Protein AF-0000000078895612 (afdb_homodimer)

Organism: Nematostella vectensis (NCBI:txid45351)

Structure (mmCIF, N/CA/C/O backbone):
data_AF-0000000078895612-model_v1
#
loop_
_entity.id
_entity.type
_entity.pdbx_description
1 polymer 'Insulinase family protein'
#
loop_
_atom_site.group_PDB
_atom_site.id
_atom_site.type_symbol
_atom_site.label_atom_id
_atom_site.label_alt_id
_atom_site.label_comp_id
_atom_site.label_asym_id
_atom_site.label_entity_id
_atom_site.label_seq_id
_atom_site.pdbx_PDB_ins_code
_atom_site.Cartn_x
_atom_site.Cartn_y
_atom_site.Cartn_z
_atom_site.occupancy
_atom_site.B_iso_or_equiv
_atom_site.auth_seq_id
_atom_site.auth_comp_id
_atom_site.auth_asym_id
_atom_site.auth_atom_id
_atom_site.pdbx_PDB_model_num
ATOM 1 N N . MET A 1 1 ? -21.328 -21.609 7.312 1 93.69 1 MET A N 1
ATOM 2 C CA . MET A 1 1 ? -21.906 -20.266 7.359 1 93.69 1 MET A CA 1
ATOM 3 C C . MET A 1 1 ? -22.688 -20.062 8.641 1 93.69 1 MET A C 1
ATOM 5 O O . MET A 1 1 ? -23.422 -20.953 9.078 1 93.69 1 MET A O 1
ATOM 9 N N . GLN A 1 2 ? -22.5 -18.984 9.258 1 96.06 2 GLN A N 1
ATOM 10 C CA . GLN A 1 2 ? -23.219 -18.656 10.477 1 96.06 2 GLN A CA 1
ATOM 11 C C . GLN A 1 2 ? -24.594 -18.078 10.164 1 96.06 2 GLN A C 1
ATOM 13 O O . GLN A 1 2 ? -24.734 -17.281 9.227 1 96.06 2 GLN A O 1
ATOM 18 N N . LEU A 1 3 ? -25.609 -18.547 10.914 1 98.25 3 LEU A N 1
ATOM 19 C CA . LEU A 1 3 ? -26.953 -18.016 10.805 1 98.25 3 LEU A CA 1
ATOM 20 C C . LEU A 1 3 ? -27.375 -17.328 12.102 1 98.25 3 LEU A C 1
ATOM 22 O O . LEU A 1 3 ? -27.266 -17.906 13.18 1 98.25 3 LEU A O 1
ATOM 26 N N . ILE A 1 4 ? -27.75 -16.109 12.016 1 98.62 4 ILE A N 1
ATOM 27 C CA . ILE A 1 4 ? -28.312 -15.359 13.133 1 98.62 4 ILE A CA 1
ATOM 28 C C . ILE A 1 4 ? -29.766 -14.961 12.812 1 98.62 4 ILE A C 1
ATOM 30 O O . ILE A 1 4 ? -30.016 -14.312 11.797 1 98.62 4 ILE A O 1
ATOM 34 N N . VAL A 1 5 ? -30.703 -15.375 13.672 1 98.62 5 VAL A N 1
ATOM 35 C CA . VAL A 1 5 ? -32.125 -15.07 13.453 1 98.62 5 VAL A CA 1
ATOM 36 C C . VAL A 1 5 ? -32.656 -14.305 14.656 1 98.62 5 VAL A C 1
ATOM 38 O O . VAL A 1 5 ? -32.469 -14.711 15.805 1 98.62 5 VAL A O 1
ATOM 41 N N . GLN A 1 6 ? -33.25 -13.172 14.359 1 98.44 6 GLN A N 1
ATOM 42 C CA . GLN A 1 6 ? -33.906 -12.367 15.383 1 98.44 6 GLN A CA 1
ATOM 43 C C . GLN A 1 6 ? -35.406 -12.172 15.055 1 98.44 6 GLN A C 1
ATOM 45 O O . GLN A 1 6 ? -35.75 -11.227 14.359 1 98.44 6 GLN A O 1
ATOM 50 N N . PRO A 1 7 ? -36.281 -12.945 15.727 1 97.94 7 PRO A N 1
ATOM 51 C CA . PRO A 1 7 ? -37.688 -12.758 15.484 1 97.94 7 PRO A CA 1
ATOM 52 C C . PRO A 1 7 ? -38.219 -11.438 16.047 1 97.94 7 PRO A C 1
ATOM 54 O O . PRO A 1 7 ? -37.812 -11.016 17.125 1 97.94 7 PRO A O 1
ATOM 57 N N . ASP A 1 8 ? -39.031 -10.766 15.242 1 97.5 8 ASP A N 1
ATOM 58 C CA . ASP A 1 8 ? -39.719 -9.523 15.602 1 97.5 8 ASP A CA 1
ATOM 59 C C . ASP A 1 8 ? -41.094 -9.445 14.945 1 97.5 8 ASP A C 1
ATOM 61 O O . ASP A 1 8 ? -41.188 -9.211 13.734 1 97.5 8 ASP A O 1
ATOM 65 N N . ARG A 1 9 ? -42.125 -9.508 15.734 1 94.62 9 ARG A N 1
ATOM 66 C CA . ARG A 1 9 ? -43.469 -9.68 15.164 1 94.62 9 ARG A CA 1
ATOM 67 C C . ARG A 1 9 ? -44.219 -8.352 15.094 1 94.62 9 ARG A C 1
ATOM 69 O O . ARG A 1 9 ? -45.406 -8.32 14.859 1 94.62 9 ARG A O 1
ATOM 76 N N . ARG A 1 10 ? -43.531 -7.324 15.117 1 94 10 ARG A N 1
ATOM 77 C CA . ARG A 1 10 ? -44.156 -6.012 15.164 1 94 10 ARG A CA 1
ATOM 78 C C . ARG A 1 10 ? -44.719 -5.633 13.797 1 94 10 ARG A C 1
ATOM 80 O O . ARG A 1 10 ? -45.656 -4.84 13.711 1 94 10 ARG A O 1
ATOM 87 N N . ALA A 1 11 ? -44.156 -6.07 12.773 1 96.56 11 ALA A N 1
ATOM 88 C CA . ALA A 1 11 ? -44.625 -5.855 11.406 1 96.56 11 ALA A CA 1
ATOM 89 C C . ALA A 1 11 ? -44.438 -7.105 10.555 1 96.56 11 ALA A C 1
ATOM 91 O O . ALA A 1 11 ? -43.5 -7.891 10.805 1 96.56 11 ALA A O 1
ATOM 92 N N . PRO A 1 12 ? -45.312 -7.242 9.633 1 97.62 12 PRO A N 1
ATOM 93 C CA . PRO A 1 12 ? -45.188 -8.422 8.781 1 97.62 12 PRO A CA 1
ATOM 94 C C . PRO A 1 12 ? -44.125 -8.281 7.711 1 97.62 12 PRO A C 1
ATOM 96 O O . PRO A 1 12 ? -44.375 -8.492 6.527 1 97.62 12 PRO A O 1
ATOM 99 N N . THR A 1 13 ? -42.938 -7.875 8.094 1 98.12 13 THR A N 1
ATOM 100 C CA . THR A 1 13 ? -41.781 -7.684 7.223 1 98.12 13 THR A CA 1
ATOM 101 C C . THR A 1 13 ? -40.562 -8.43 7.766 1 98.12 13 THR A C 1
ATOM 103 O O . THR A 1 13 ? -40.562 -8.875 8.914 1 98.12 13 THR A O 1
ATOM 106 N N . ALA A 1 14 ? -39.625 -8.672 6.871 1 98.31 14 ALA A N 1
AT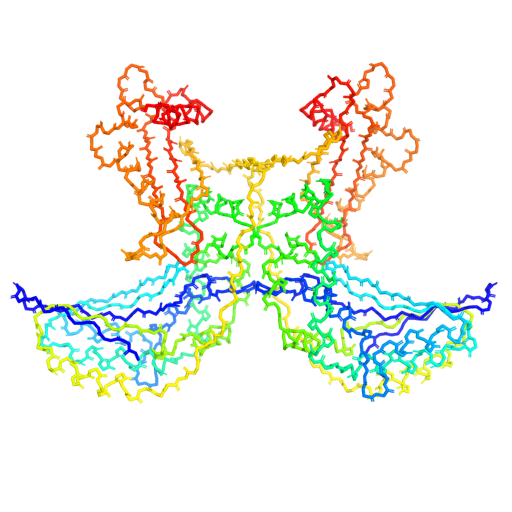OM 107 C CA . ALA A 1 14 ? -38.344 -9.297 7.25 1 98.31 14 ALA A CA 1
ATOM 108 C C . ALA A 1 14 ? -37.188 -8.664 6.5 1 98.31 14 ALA A C 1
ATOM 110 O O . ALA A 1 14 ? -37.344 -8.156 5.387 1 98.31 14 ALA A O 1
ATOM 111 N N . VAL A 1 15 ? -36.094 -8.633 7.191 1 98.44 15 VAL A N 1
ATOM 112 C CA . VAL A 1 15 ? -34.812 -8.25 6.566 1 98.44 15 VAL A CA 1
ATOM 113 C C . VAL A 1 15 ? -33.906 -9.469 6.445 1 98.44 15 VAL A C 1
ATOM 115 O O . VAL A 1 15 ? -33.75 -10.219 7.41 1 98.44 15 VAL A O 1
ATOM 118 N N . HIS A 1 16 ? -33.469 -9.68 5.262 1 98.69 16 HIS A N 1
ATOM 119 C CA . HIS A 1 16 ? -32.5 -10.711 4.965 1 98.69 16 HIS A CA 1
ATOM 120 C C . HIS A 1 16 ? -31.156 -10.094 4.598 1 98.69 16 HIS A C 1
ATOM 122 O O . HIS A 1 16 ? -31.078 -9.258 3.689 1 98.69 16 HIS A O 1
ATOM 128 N N . MET A 1 17 ? -30.031 -10.531 5.328 1 98.69 17 MET A N 1
ATOM 129 C CA . MET A 1 17 ? -28.719 -9.984 5.035 1 98.69 17 MET A CA 1
ATOM 130 C C . MET A 1 17 ? -27.672 -11.086 4.91 1 98.69 17 MET A C 1
ATOM 132 O O . MET A 1 17 ? -27.719 -12.07 5.648 1 98.69 17 MET A O 1
ATOM 136 N N . VAL A 1 18 ? -26.812 -10.898 3.996 1 98.62 18 VAL A N 1
ATOM 137 C CA . VAL A 1 18 ? -25.594 -11.68 3.92 1 98.62 18 VAL A CA 1
ATOM 138 C C . VAL A 1 18 ? -24.391 -10.773 4.172 1 98.62 18 VAL A C 1
ATOM 140 O O . VAL A 1 18 ? -24.141 -9.82 3.42 1 98.62 18 VAL A O 1
ATOM 143 N N . TRP A 1 19 ? -23.688 -11.047 5.281 1 98.44 19 TRP A N 1
ATOM 144 C CA . TRP A 1 19 ? -22.453 -10.336 5.609 1 98.44 19 TRP A CA 1
ATOM 145 C C . TRP A 1 19 ? -21.234 -11.164 5.219 1 98.44 19 TRP A C 1
ATOM 147 O O . TRP A 1 19 ? -21.078 -12.305 5.66 1 98.44 19 TRP A O 1
ATOM 157 N N . VAL A 1 20 ? -20.484 -10.633 4.359 1 98.31 20 VAL A N 1
ATOM 158 C CA . VAL A 1 20 ? -19.219 -11.266 4.012 1 98.31 20 VAL A CA 1
ATOM 159 C C . VAL A 1 20 ? -18.062 -10.531 4.695 1 98.31 20 VAL A C 1
ATOM 161 O O . VAL A 1 20 ? -17.953 -9.305 4.598 1 98.31 20 VAL A O 1
ATOM 164 N N . ARG A 1 21 ? -17.25 -11.25 5.426 1 97.38 21 ARG A N 1
ATOM 165 C CA . ARG A 1 21 ? -16.125 -10.656 6.152 1 97.38 21 ARG A CA 1
ATOM 166 C C . ARG A 1 21 ? -14.977 -10.336 5.207 1 97.38 21 ARG A C 1
ATOM 168 O O . ARG A 1 21 ? -13.867 -10.844 5.375 1 97.38 21 ARG A O 1
ATOM 175 N N . VAL A 1 22 ? -15.266 -9.539 4.262 1 97.62 22 VAL A N 1
ATOM 176 C CA . VAL A 1 22 ? -14.281 -9.094 3.279 1 97.62 22 VAL A CA 1
ATOM 177 C C . VAL A 1 22 ? -14.562 -7.641 2.898 1 97.62 22 VAL A C 1
ATOM 179 O O . VAL A 1 22 ? -15.719 -7.242 2.74 1 97.62 22 VAL A O 1
ATOM 182 N N . GLY A 1 23 ? -13.625 -6.812 2.949 1 97.69 23 GLY A N 1
ATOM 183 C CA . GLY A 1 23 ? -13.68 -5.418 2.543 1 97.69 23 GLY A CA 1
ATOM 184 C C . GLY A 1 23 ? -12.398 -4.938 1.891 1 97.69 23 GLY A C 1
ATOM 185 O O . GLY A 1 23 ? -11.617 -5.742 1.377 1 97.69 23 GLY A O 1
ATOM 186 N N . SER A 1 24 ? -12.203 -3.678 1.808 1 97.38 24 SER A N 1
ATOM 187 C CA . SER A 1 24 ? -11.023 -3.127 1.148 1 97.38 24 SER A CA 1
ATOM 188 C C . SER A 1 24 ? -9.75 -3.535 1.875 1 97.38 24 SER A C 1
ATOM 190 O O . SER A 1 24 ? -8.664 -3.537 1.285 1 97.38 24 SER A O 1
ATOM 192 N N . VAL A 1 25 ? -9.867 -3.943 3.182 1 96.69 25 VAL A N 1
ATOM 193 C CA . VAL A 1 25 ? -8.695 -4.336 3.967 1 96.69 25 VAL A CA 1
ATOM 194 C C . VAL A 1 25 ? -8.117 -5.633 3.408 1 96.69 25 VAL A C 1
ATOM 196 O O . VAL A 1 25 ? -6.941 -5.945 3.641 1 96.69 25 VAL A O 1
ATOM 199 N N . ASP A 1 26 ? -8.906 -6.387 2.619 1 97.31 26 ASP A N 1
ATOM 200 C CA . ASP A 1 26 ? -8.484 -7.684 2.102 1 97.31 26 ASP A CA 1
ATOM 201 C C . ASP A 1 26 ? -7.871 -7.547 0.708 1 97.31 26 ASP A C 1
ATOM 203 O O . ASP A 1 26 ? -7.383 -8.523 0.139 1 97.31 26 ASP A O 1
ATOM 207 N N . GLU A 1 27 ? -7.898 -6.344 0.174 1 97.06 27 GLU A N 1
ATOM 208 C CA . GLU A 1 27 ? -7.316 -6.078 -1.138 1 97.06 27 GLU A CA 1
ATOM 209 C C . GLU A 1 27 ? -5.793 -6.035 -1.064 1 97.06 27 GLU A C 1
ATOM 211 O O . GLU A 1 27 ? -5.219 -6.047 0.026 1 97.06 27 GLU A O 1
ATOM 216 N N . VAL A 1 28 ? -5.137 -6.055 -2.256 1 94.25 28 VAL A N 1
ATOM 217 C CA . VAL A 1 28 ? -3.693 -5.875 -2.346 1 94.25 28 VAL A CA 1
ATOM 218 C C . VAL A 1 28 ? -3.371 -4.789 -3.367 1 94.25 28 VAL A C 1
ATOM 220 O O . VAL A 1 28 ? -4.246 -4.355 -4.121 1 94.25 28 VAL A O 1
ATOM 223 N N . ASP A 1 29 ? -2.127 -4.406 -3.4 1 93.56 29 ASP A N 1
ATOM 224 C CA . ASP A 1 29 ? -1.667 -3.369 -4.316 1 93.56 29 ASP A CA 1
ATOM 225 C C . ASP A 1 29 ? -1.992 -3.73 -5.766 1 93.56 29 ASP A C 1
ATOM 227 O O . ASP A 1 29 ? -1.863 -4.891 -6.164 1 93.56 29 ASP A O 1
ATOM 231 N N . GLY A 1 30 ? -2.453 -2.727 -6.488 1 95.5 30 GLY A N 1
ATOM 232 C CA . GLY A 1 30 ? -2.721 -2.932 -7.902 1 95.5 30 GLY A CA 1
ATOM 233 C C . GLY A 1 30 ? -4.168 -3.287 -8.188 1 95.5 30 GLY A C 1
ATOM 234 O O . GLY A 1 30 ? -4.594 -3.293 -9.344 1 95.5 30 GLY A O 1
ATOM 235 N N . THR A 1 31 ? -4.922 -3.566 -7.141 1 97.38 31 THR A N 1
ATOM 236 C CA . THR A 1 31 ? -6.316 -3.924 -7.355 1 97.38 31 THR A CA 1
ATOM 237 C C . THR A 1 31 ? -7.215 -3.246 -6.324 1 97.38 31 THR A C 1
ATOM 239 O O . THR A 1 31 ? -8.219 -3.82 -5.891 1 97.38 31 THR A O 1
ATOM 242 N N . SER A 1 32 ? -6.773 -2.074 -5.848 1 97.81 32 SER A N 1
ATOM 243 C CA . SER A 1 32 ? -7.656 -1.352 -4.938 1 97.81 32 SER A CA 1
ATOM 244 C C . SER A 1 32 ? -9.008 -1.069 -5.586 1 97.81 32 SER A C 1
ATOM 246 O O . SER A 1 32 ? -9.078 -0.786 -6.785 1 97.81 32 SER A O 1
ATOM 248 N N . GLY A 1 33 ? -10.062 -1.194 -4.785 1 98.5 33 GLY A N 1
ATOM 249 C CA . GLY A 1 33 ? -11.414 -0.986 -5.27 1 98.5 33 GLY A CA 1
ATOM 250 C C . GLY A 1 33 ? -12.086 -2.266 -5.73 1 98.5 33 GLY A C 1
ATOM 251 O O . GLY A 1 33 ? -13.281 -2.27 -6.043 1 98.5 33 GLY A O 1
ATOM 252 N N . VAL A 1 34 ? -11.383 -3.369 -5.719 1 98.81 34 VAL A N 1
ATOM 253 C CA . VAL A 1 34 ? -11.914 -4.609 -6.281 1 98.81 34 VAL A CA 1
ATOM 254 C C . VAL A 1 34 ? -13.062 -5.117 -5.422 1 98.81 34 VAL A C 1
ATOM 256 O O . VAL A 1 34 ? -14.023 -5.699 -5.934 1 98.81 34 VAL A O 1
ATOM 259 N N . ALA A 1 35 ? -12.977 -4.926 -4.078 1 98.81 35 ALA A N 1
ATOM 260 C CA . ALA A 1 35 ? -14.078 -5.34 -3.213 1 98.81 35 ALA A CA 1
ATOM 261 C C . ALA A 1 35 ? -15.367 -4.602 -3.568 1 98.81 35 ALA A C 1
ATOM 263 O O . ALA A 1 35 ? -16.438 -5.211 -3.664 1 98.81 35 ALA A O 1
ATOM 264 N N . HIS A 1 36 ? -15.211 -3.291 -3.756 1 98.88 36 HIS A N 1
ATOM 265 C CA . HIS A 1 36 ? -16.344 -2.463 -4.145 1 98.88 36 HIS A CA 1
ATOM 266 C C . HIS A 1 36 ? -16.828 -2.822 -5.547 1 98.88 36 HIS A C 1
ATOM 268 O O . HIS A 1 36 ? -18.047 -2.91 -5.781 1 98.88 36 HIS A O 1
ATOM 274 N N . ALA A 1 37 ? -15.93 -3.07 -6.445 1 98.81 37 ALA A N 1
ATOM 275 C CA . ALA A 1 37 ? -16.297 -3.486 -7.797 1 98.81 37 ALA A CA 1
ATOM 276 C C . ALA A 1 37 ? -17.062 -4.805 -7.777 1 98.81 37 ALA A C 1
ATOM 278 O O . ALA A 1 37 ? -18.047 -4.969 -8.508 1 98.81 37 ALA A O 1
ATOM 279 N N . LEU A 1 38 ? -16.578 -5.727 -6.965 1 98.69 38 LEU A N 1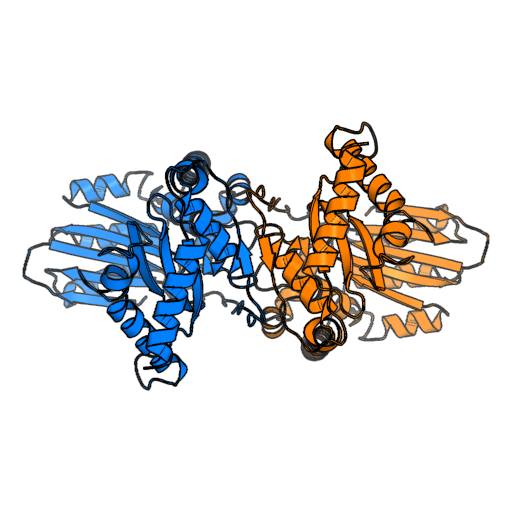
ATOM 280 C CA . LEU A 1 38 ? -17.266 -7.012 -6.863 1 98.69 38 LEU A CA 1
ATOM 281 C C . LEU A 1 38 ? -18.688 -6.824 -6.352 1 98.69 38 LEU A C 1
ATOM 283 O O . LEU A 1 38 ? -19.609 -7.48 -6.836 1 98.69 38 LEU A O 1
ATOM 287 N N . GLU A 1 39 ? -18.844 -5.953 -5.371 1 98.62 39 GLU A N 1
ATOM 288 C CA . GLU A 1 39 ? -20.188 -5.645 -4.891 1 98.62 39 GLU A CA 1
ATOM 289 C C . GLU A 1 39 ? -21.109 -5.262 -6.043 1 98.62 39 GLU A C 1
ATOM 291 O O . GLU A 1 39 ? -22.234 -5.766 -6.137 1 98.62 39 GLU A O 1
ATOM 296 N N . HIS A 1 40 ? -20.656 -4.406 -6.941 1 98.19 40 HIS A N 1
ATOM 297 C CA . HIS A 1 40 ? -21.422 -4.027 -8.125 1 98.19 40 HIS A CA 1
ATOM 298 C C . HIS A 1 40 ? -21.719 -5.238 -9 1 98.19 40 HIS A C 1
ATOM 300 O O . HIS A 1 40 ? -22.844 -5.426 -9.453 1 98.19 40 HIS A O 1
ATOM 306 N N . MET A 1 41 ? -20.703 -6.039 -9.227 1 98.06 41 MET A N 1
ATOM 307 C CA . MET A 1 41 ? -20.812 -7.152 -10.164 1 98.06 41 MET A CA 1
ATOM 308 C C . MET A 1 41 ? -21.75 -8.227 -9.625 1 98.06 41 MET A C 1
ATOM 310 O O . MET A 1 41 ? -22.328 -8.992 -10.398 1 98.06 41 MET A O 1
ATOM 314 N N . MET A 1 42 ? -21.906 -8.258 -8.344 1 97.38 42 MET A N 1
ATOM 315 C CA . MET A 1 42 ? -22.797 -9.242 -7.73 1 97.38 42 MET A CA 1
ATOM 316 C C . MET A 1 42 ? -24.234 -9.031 -8.188 1 97.38 42 MET A C 1
ATOM 318 O O . MET A 1 42 ? -25.078 -9.906 -8 1 97.38 42 MET A O 1
ATOM 322 N N . PHE A 1 43 ? -24.516 -7.918 -8.828 1 96.06 43 PHE A N 1
ATOM 323 C CA . PHE A 1 43 ? -25.859 -7.652 -9.297 1 96.06 43 PHE A CA 1
ATOM 324 C C . PHE A 1 43 ? -25.984 -7.895 -10.797 1 96.06 43 PHE A C 1
ATOM 326 O O . PHE A 1 43 ? -27 -7.547 -11.406 1 96.06 43 PHE A O 1
ATOM 333 N N . LYS A 1 44 ? -24.922 -8.477 -11.312 1 95.5 44 LYS A N 1
ATOM 334 C CA . LYS A 1 44 ? -24.922 -8.672 -12.766 1 95.5 44 LYS A CA 1
ATOM 335 C C . LYS A 1 44 ? -25.266 -10.117 -13.125 1 95.5 44 LYS A C 1
ATOM 337 O O . LYS A 1 44 ? -25.141 -10.516 -14.281 1 95.5 44 LYS A O 1
ATOM 342 N N . GLY A 1 45 ? -25.625 -10.875 -12.164 1 90.88 45 GLY A N 1
ATOM 343 C CA . GLY A 1 45 ? -26.375 -12.086 -12.406 1 90.88 45 GLY A CA 1
ATOM 344 C C . GLY A 1 45 ? -25.578 -13.352 -12.164 1 90.88 45 GLY A C 1
ATOM 345 O O . GLY A 1 45 ? -24.453 -13.289 -11.656 1 90.88 45 GLY A O 1
ATOM 346 N N . SER A 1 46 ? -26.266 -14.406 -12.273 1 93.56 46 SER A N 1
ATOM 347 C CA . SER A 1 46 ? -25.75 -15.773 -12.227 1 93.56 46 SER A CA 1
ATOM 348 C C . SER A 1 46 ? -26.188 -16.578 -13.453 1 93.56 46 SER A C 1
ATOM 350 O O . SER A 1 46 ? -26.688 -16 -14.422 1 93.56 46 SER A O 1
ATOM 352 N N . ARG A 1 47 ? -25.859 -17.844 -13.414 1 91.38 47 ARG A N 1
ATOM 353 C CA . ARG A 1 47 ? -26.312 -18.703 -14.508 1 91.38 47 ARG A CA 1
ATOM 354 C C . ARG A 1 47 ? -27.828 -18.688 -14.617 1 91.38 47 ARG A C 1
ATOM 356 O O . ARG A 1 47 ? -28.375 -18.781 -15.719 1 91.38 47 ARG A O 1
ATOM 363 N N . LYS A 1 48 ? -28.484 -18.453 -13.547 1 93.06 48 LYS A N 1
ATOM 364 C CA . LYS A 1 48 ? -29.938 -18.578 -13.492 1 93.06 48 LYS A CA 1
ATOM 365 C C . LYS A 1 48 ? -30.609 -17.203 -13.531 1 93.06 48 LYS A C 1
ATOM 367 O O . LYS A 1 48 ? -31.828 -17.109 -13.766 1 93.06 48 LYS A O 1
ATOM 372 N N . VAL A 1 49 ? -29.906 -16.281 -13.242 1 95.5 49 VAL A N 1
ATOM 373 C CA . VAL A 1 49 ? -30.453 -14.938 -13.094 1 95.5 49 VAL A CA 1
ATOM 374 C C . VAL A 1 49 ? -29.688 -13.961 -13.969 1 95.5 49 VAL A C 1
ATOM 376 O O . VAL A 1 49 ? -28.484 -13.75 -13.781 1 95.5 49 VAL A O 1
ATOM 379 N N . ALA A 1 50 ? -30.375 -13.312 -14.906 1 94.75 50 ALA A N 1
ATOM 380 C CA . ALA A 1 50 ? -29.75 -12.383 -15.844 1 94.75 50 ALA A CA 1
ATOM 381 C C . ALA A 1 50 ? -29.359 -11.078 -15.148 1 94.75 50 ALA A C 1
ATOM 383 O O . ALA A 1 50 ? -29.859 -10.781 -14.055 1 94.75 50 ALA A O 1
ATOM 384 N N . PRO A 1 51 ? -28.422 -10.32 -15.836 1 93.81 51 PRO A N 1
ATOM 385 C CA . PRO A 1 51 ? -28.078 -9.016 -15.266 1 93.81 51 PRO A CA 1
ATOM 386 C C . PRO A 1 51 ? -29.312 -8.148 -14.984 1 93.81 51 PRO A C 1
ATOM 388 O O . PRO A 1 51 ? -30.188 -8.016 -15.852 1 93.81 51 PRO A O 1
ATOM 391 N N . GLY A 1 52 ? -29.453 -7.691 -13.805 1 91.88 52 GLY A N 1
ATOM 392 C CA . GLY A 1 52 ? -30.547 -6.82 -13.422 1 91.88 52 GLY A CA 1
ATOM 393 C C . GLY A 1 52 ? -31.797 -7.574 -12.984 1 91.88 52 GLY A C 1
ATOM 394 O O . GLY A 1 52 ? -32.688 -6.996 -12.367 1 91.88 52 GLY A O 1
ATOM 395 N N . GLU A 1 53 ? -31.828 -8.812 -13.25 1 95.5 53 GLU A N 1
ATOM 396 C CA . GLU A 1 53 ? -33.031 -9.602 -12.961 1 95.5 53 GLU A CA 1
ATOM 397 C C . GLU A 1 53 ? -33.219 -9.789 -11.461 1 95.5 53 GLU A C 1
ATOM 399 O O . GLU A 1 53 ? -34.344 -9.836 -10.977 1 95.5 53 GLU A O 1
ATOM 404 N N . PHE A 1 54 ? -32.125 -9.938 -10.727 1 96.06 54 PHE A N 1
ATOM 405 C CA . PHE A 1 54 ? -32.188 -10.062 -9.273 1 96.06 54 PHE A CA 1
ATOM 406 C C . PHE A 1 54 ? -33 -8.914 -8.664 1 96.06 54 PHE A C 1
ATOM 408 O O . PHE A 1 54 ? -33.969 -9.148 -7.926 1 96.06 54 PHE A O 1
ATOM 415 N N . SER A 1 55 ? -32.625 -7.691 -9.023 1 96.06 55 SER A N 1
ATOM 416 C CA . SER A 1 55 ? -33.312 -6.496 -8.508 1 96.06 55 SER A CA 1
ATOM 417 C C . SER A 1 55 ? -34.781 -6.449 -8.922 1 96.06 55 SER A C 1
ATOM 419 O O . SER A 1 55 ? -35.625 -6.098 -8.117 1 96.06 55 SER A O 1
ATOM 421 N N . ARG A 1 56 ? -35.031 -6.816 -10.109 1 96.75 56 ARG A N 1
ATOM 422 C CA . ARG A 1 56 ? -36.406 -6.824 -10.602 1 96.75 56 ARG A CA 1
ATOM 423 C C . ARG A 1 56 ? -37.281 -7.836 -9.836 1 96.75 56 ARG A C 1
ATOM 425 O O . ARG A 1 56 ? -38.406 -7.551 -9.492 1 96.75 56 ARG A O 1
ATOM 432 N N . ARG A 1 57 ? -36.688 -8.969 -9.586 1 97.19 57 ARG A N 1
ATOM 433 C CA . ARG A 1 57 ? -37.438 -10.008 -8.859 1 97.19 57 ARG A CA 1
ATOM 434 C C . ARG A 1 57 ? -37.719 -9.578 -7.426 1 97.19 57 ARG A C 1
ATOM 436 O O . ARG A 1 57 ? -38.812 -9.773 -6.922 1 97.19 57 ARG A O 1
ATOM 443 N N . VAL A 1 58 ? -36.781 -8.977 -6.758 1 97.75 58 VAL A N 1
ATOM 444 C CA . VAL A 1 58 ? -36.969 -8.5 -5.395 1 97.75 58 VAL A CA 1
ATOM 445 C C . VAL A 1 58 ? -38.062 -7.434 -5.379 1 97.75 58 VAL A C 1
ATOM 447 O O . VAL A 1 58 ? -38.938 -7.445 -4.516 1 97.75 58 VAL A O 1
ATOM 450 N N . ALA A 1 59 ? -38 -6.543 -6.379 1 97.56 59 ALA A N 1
ATOM 451 C CA . ALA A 1 59 ? -39.031 -5.512 -6.488 1 97.56 59 ALA A CA 1
ATOM 452 C C . ALA A 1 59 ? -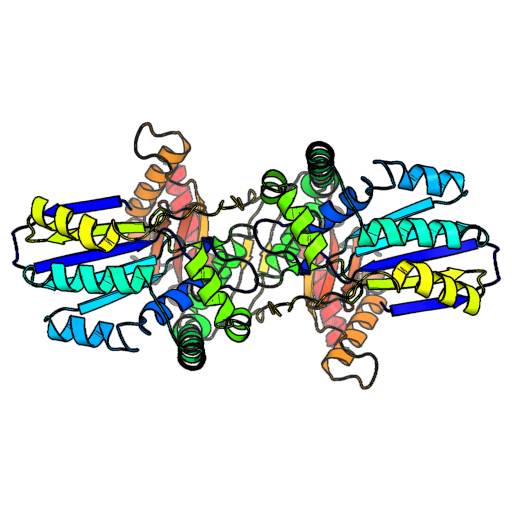40.406 -6.125 -6.703 1 97.56 59 ALA A C 1
ATOM 454 O O . ALA A 1 59 ? -41.406 -5.684 -6.105 1 97.56 59 ALA A O 1
ATOM 455 N N . ALA A 1 60 ? -40.5 -7.094 -7.488 1 97.62 60 ALA A N 1
ATOM 456 C CA . ALA A 1 60 ? -41.75 -7.77 -7.793 1 97.62 60 ALA A CA 1
ATOM 457 C C . ALA A 1 60 ? -42.312 -8.445 -6.551 1 97.62 60 ALA A C 1
ATOM 459 O O . ALA A 1 60 ? -43.531 -8.625 -6.441 1 97.62 60 ALA A O 1
ATOM 460 N N . LEU A 1 61 ? -41.438 -8.758 -5.617 1 97.19 61 LEU A N 1
ATOM 461 C CA . LEU A 1 61 ? -41.875 -9.375 -4.367 1 97.19 61 LEU A CA 1
ATOM 462 C C . LEU A 1 61 ? -42.312 -8.312 -3.359 1 97.19 61 LEU A C 1
ATOM 464 O O . LEU A 1 61 ? -42.688 -8.641 -2.234 1 97.19 61 LEU A O 1
ATOM 468 N N . GLY A 1 62 ? -42.25 -7.02 -3.789 1 96.44 62 GLY A N 1
ATOM 469 C CA . GLY A 1 62 ? -42.594 -5.918 -2.91 1 96.44 62 GLY A CA 1
ATOM 470 C C . GLY A 1 62 ? -41.469 -5.492 -1.998 1 96.44 62 GLY A C 1
ATOM 471 O O . GLY A 1 62 ? -41.688 -4.922 -0.931 1 96.44 62 GLY A O 1
ATOM 472 N N . GLY A 1 63 ? -40.281 -5.891 -2.393 1 97.44 63 GLY A N 1
ATOM 473 C CA . GLY A 1 63 ? -39.156 -5.594 -1.527 1 97.44 63 GLY A CA 1
ATOM 474 C C . GLY A 1 63 ? -38.188 -4.586 -2.125 1 97.44 63 GLY A C 1
ATOM 475 O O . GLY A 1 63 ? -38.469 -4.008 -3.182 1 97.44 63 GLY A O 1
ATOM 476 N N . GLN A 1 64 ? -37.219 -4.25 -1.328 1 97.75 64 GLN A N 1
ATOM 477 C CA . GLN A 1 64 ? -36.062 -3.436 -1.723 1 97.75 64 GLN A CA 1
ATOM 478 C C . GLN A 1 64 ? -34.75 -4.129 -1.374 1 97.75 64 GLN A C 1
ATOM 480 O O . GLN A 1 64 ? -34.719 -4.988 -0.492 1 97.75 64 GLN A O 1
ATOM 485 N N . GLU A 1 65 ? -33.781 -3.814 -2.166 1 96.88 65 GLU A N 1
ATOM 486 C CA . GLU A 1 65 ? -32.469 -4.406 -1.883 1 96.88 65 GLU A CA 1
ATOM 487 C C . GLU A 1 65 ? -31.344 -3.383 -2.051 1 96.88 65 GLU A C 1
ATOM 489 O O . GLU A 1 65 ? -31.531 -2.361 -2.719 1 96.88 65 GLU A O 1
ATOM 494 N N . ASN A 1 66 ? -30.297 -3.59 -1.389 1 97.25 66 ASN A N 1
ATOM 495 C CA . ASN A 1 66 ? -29.094 -2.787 -1.513 1 97.25 66 ASN A CA 1
ATOM 496 C C . ASN A 1 66 ? -27.859 -3.545 -1.015 1 97.25 66 ASN A C 1
ATOM 498 O O . ASN A 1 66 ? -27.953 -4.727 -0.672 1 97.25 66 ASN A O 1
ATOM 502 N N . ALA A 1 67 ? -26.766 -2.961 -1.22 1 98.31 67 ALA A N 1
ATOM 503 C CA . ALA A 1 67 ? -25.5 -3.498 -0.735 1 98.31 67 ALA A CA 1
ATOM 504 C C . ALA A 1 67 ? -24.547 -2.377 -0.327 1 98.31 67 ALA A C 1
ATOM 506 O O . ALA A 1 67 ? -24.797 -1.204 -0.613 1 98.31 67 ALA A O 1
ATOM 507 N N . PHE A 1 68 ? -23.562 -2.742 0.461 1 98 68 PHE A N 1
ATOM 508 C CA . PHE A 1 68 ? -22.516 -1.784 0.821 1 98 68 PHE A CA 1
ATOM 509 C C . PHE A 1 68 ? -21.188 -2.486 1.031 1 98 68 PHE A C 1
ATOM 511 O O . PHE A 1 68 ? -21.141 -3.66 1.405 1 98 68 PHE A O 1
ATOM 518 N N . THR A 1 69 ? -20.156 -1.803 0.72 1 98.25 69 THR A N 1
ATOM 519 C CA . THR A 1 69 ? -18.781 -2.244 0.957 1 98.25 69 THR A CA 1
ATOM 520 C C . THR A 1 69 ? -18.062 -1.296 1.912 1 98.25 69 THR A C 1
ATOM 522 O O . THR A 1 69 ? -18.141 -0.075 1.76 1 98.25 69 THR A O 1
ATOM 525 N N . SER A 1 70 ? -17.516 -1.82 2.928 1 96.94 70 SER A N 1
ATOM 526 C CA . SER A 1 70 ? -16.703 -1.05 3.865 1 96.94 70 SER A CA 1
ATOM 527 C C . SER A 1 70 ? -15.25 -1.514 3.852 1 96.94 70 SER A C 1
ATOM 529 O O . SER A 1 70 ? -14.852 -2.303 2.992 1 96.94 70 SER A O 1
ATOM 531 N N . ARG A 1 71 ? -14.461 -1.013 4.703 1 96.44 71 ARG A N 1
ATOM 532 C CA . ARG A 1 71 ? -13.078 -1.46 4.84 1 96.44 71 ARG A CA 1
ATOM 533 C C . ARG A 1 71 ? -13.016 -2.896 5.348 1 96.44 71 ARG A C 1
ATOM 535 O O . ARG A 1 71 ? -12.148 -3.67 4.926 1 96.44 71 ARG A O 1
ATOM 542 N N . ASP A 1 72 ? -14.031 -3.297 6.098 1 96.31 72 ASP A N 1
ATOM 543 C CA . ASP A 1 72 ? -13.859 -4.52 6.879 1 96.31 72 ASP A CA 1
ATOM 544 C C . ASP A 1 72 ? -14.797 -5.617 6.387 1 96.31 72 ASP A C 1
ATOM 546 O O . ASP A 1 72 ? -14.555 -6.801 6.633 1 96.31 72 ASP A O 1
ATOM 550 N N . TYR A 1 73 ? -15.883 -5.199 5.766 1 97.44 73 TYR A N 1
ATOM 551 C CA . TYR A 1 73 ? -16.891 -6.172 5.359 1 97.44 73 TYR A CA 1
ATOM 552 C C . TYR A 1 73 ? -17.703 -5.648 4.188 1 97.44 73 TYR A C 1
ATOM 554 O O . TYR A 1 73 ? -17.641 -4.465 3.852 1 97.44 73 TYR A O 1
ATOM 562 N N . THR A 1 74 ? -18.359 -6.52 3.586 1 98.69 74 THR A N 1
ATOM 563 C CA . THR A 1 74 ? -19.359 -6.23 2.564 1 98.69 74 THR A CA 1
ATOM 564 C C . THR A 1 74 ? -20.719 -6.84 2.939 1 98.69 74 THR A C 1
ATOM 566 O O . THR A 1 74 ? -20.781 -7.965 3.438 1 98.69 74 THR A O 1
ATOM 569 N N . GLY A 1 75 ? -21.75 -6.055 2.773 1 98.62 75 GLY A N 1
ATOM 570 C CA . GLY A 1 75 ? -23.094 -6.52 3.111 1 98.62 75 GLY A CA 1
ATOM 571 C C . GLY A 1 75 ? -24.062 -6.434 1.949 1 98.62 75 GLY A C 1
ATOM 572 O O . GLY A 1 75 ? -24.031 -5.477 1.176 1 98.62 75 GLY A O 1
ATOM 573 N N . TYR A 1 76 ? -24.875 -7.445 1.85 1 98.62 76 TYR A N 1
ATOM 574 C CA . TYR A 1 76 ? -26.016 -7.488 0.941 1 98.62 76 TYR A CA 1
ATOM 575 C C . TYR A 1 76 ? -27.312 -7.672 1.711 1 98.62 76 TYR A C 1
ATOM 577 O O . TYR A 1 76 ? -27.391 -8.484 2.635 1 98.62 76 TYR A O 1
ATOM 585 N N . TYR A 1 77 ? -28.344 -6.879 1.312 1 98.38 77 TYR A N 1
ATOM 586 C CA . TYR A 1 77 ? -29.547 -7.066 2.111 1 98.38 77 TYR A CA 1
ATOM 587 C C . TYR A 1 77 ? -30.797 -6.812 1.277 1 98.38 77 TYR A C 1
ATOM 589 O O . TYR A 1 77 ? -30.734 -6.113 0.263 1 98.38 77 TYR A O 1
ATOM 597 N N . GLN A 1 78 ? -31.859 -7.41 1.709 1 98.44 78 GLN A N 1
ATOM 598 C CA . GLN A 1 78 ? -33.219 -7.258 1.176 1 98.44 78 GLN A CA 1
ATOM 599 C C . GLN A 1 78 ? -34.219 -7.02 2.295 1 98.44 78 GLN A C 1
ATOM 601 O O . GLN A 1 78 ? -34.156 -7.664 3.342 1 98.44 78 GLN A O 1
ATOM 606 N N . GLN A 1 79 ? -35 -6.059 2.141 1 98.38 79 GLN A N 1
ATOM 607 C CA . GLN A 1 79 ? -36.188 -5.844 2.961 1 98.38 79 GLN A CA 1
ATOM 608 C C . GLN A 1 79 ? -37.469 -6.23 2.205 1 98.38 79 GLN A C 1
ATOM 610 O O . GLN A 1 79 ? -37.719 -5.695 1.132 1 98.38 79 GLN A O 1
ATOM 615 N N . ILE A 1 80 ? -38.188 -7.133 2.779 1 98.19 80 ILE A N 1
ATOM 616 C CA . ILE A 1 80 ? -39.281 -7.734 2.02 1 98.19 80 ILE A CA 1
ATOM 617 C C . ILE A 1 80 ? -40.438 -8.094 2.959 1 98.19 80 ILE A C 1
ATOM 619 O O . ILE A 1 80 ? -40.281 -8.117 4.18 1 98.19 80 ILE A O 1
ATOM 623 N N . PRO A 1 81 ? -41.625 -8.344 2.344 1 98.12 81 PRO A N 1
ATOM 624 C CA . PRO A 1 81 ? -42.656 -9.023 3.143 1 98.12 81 PRO A CA 1
ATOM 625 C C . PRO A 1 81 ? -42.188 -10.383 3.664 1 98.12 81 PRO A C 1
ATOM 627 O O . PRO A 1 81 ? -41.5 -11.117 2.949 1 98.12 81 PRO A O 1
ATOM 630 N N . SER A 1 82 ? -42.531 -10.68 4.949 1 98 82 SER A N 1
ATOM 631 C CA . SER A 1 82 ? -42.031 -11.891 5.602 1 98 82 SER A CA 1
ATOM 632 C C . SER A 1 82 ? -42.438 -13.133 4.82 1 98 82 SER A C 1
ATOM 634 O O . SER A 1 82 ? -41.719 -14.133 4.816 1 98 82 SER A O 1
ATOM 636 N N . SER A 1 83 ? -43.594 -13.039 4.125 1 97.62 83 SER A N 1
ATOM 637 C CA . SER A 1 83 ? -44.125 -14.188 3.383 1 97.62 83 SER A CA 1
ATOM 638 C C . SER A 1 83 ? -43.219 -14.516 2.189 1 97.62 83 SER A C 1
ATOM 640 O O . SER A 1 83 ? -43.375 -15.586 1.59 1 97.62 83 SER A O 1
ATOM 642 N N . ARG A 1 84 ? -42.281 -13.609 1.856 1 98.12 84 ARG A N 1
ATOM 643 C CA . ARG A 1 84 ? -41.438 -13.789 0.661 1 98.12 84 ARG A CA 1
ATOM 644 C C . ARG A 1 84 ? -40 -14.102 1.026 1 98.12 84 ARG A C 1
ATOM 646 O O . ARG A 1 84 ? -39.125 -14.102 0.161 1 98.12 84 ARG A O 1
ATOM 653 N N . LEU A 1 85 ? -39.75 -14.406 2.264 1 98.5 85 LEU A N 1
ATOM 654 C CA . LEU A 1 85 ? -38.375 -14.609 2.754 1 98.5 85 LEU A CA 1
ATOM 655 C C . LEU A 1 85 ? -37.719 -15.781 2.039 1 98.5 85 LEU A C 1
ATOM 657 O O . LEU A 1 85 ? -36.562 -15.68 1.625 1 98.5 85 LEU A O 1
ATOM 661 N N . GLU A 1 86 ? -38.406 -16.844 1.859 1 98.44 86 GLU A N 1
ATOM 662 C CA . GLU A 1 86 ? -37.781 -18.016 1.212 1 98.44 86 GLU A CA 1
ATOM 663 C C . GLU A 1 86 ? -37.312 -17.672 -0.201 1 98.44 86 GLU A C 1
ATOM 665 O O . GLU A 1 86 ? -36.25 -18.109 -0.625 1 98.44 86 GLU A O 1
ATOM 670 N N . ASP A 1 87 ? -38.156 -16.938 -0.922 1 97.88 87 ASP A N 1
ATOM 671 C CA . ASP A 1 87 ? -37.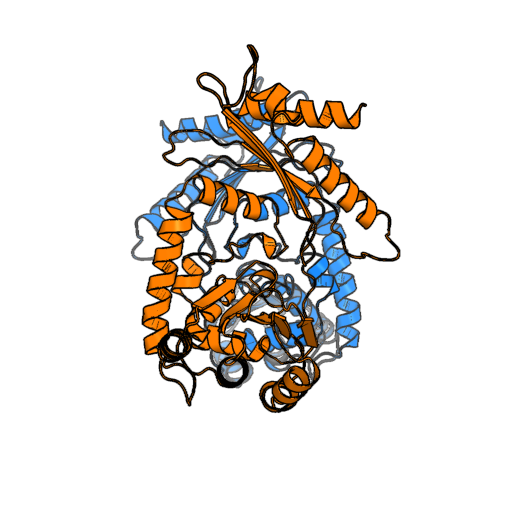812 -16.547 -2.289 1 97.88 87 ASP A CA 1
ATOM 672 C C . ASP A 1 87 ? -36.5 -15.781 -2.338 1 97.88 87 ASP A C 1
ATOM 674 O O . ASP A 1 87 ? -35.656 -16.047 -3.197 1 97.88 87 ASP A O 1
ATOM 678 N N . VAL A 1 88 ? -36.344 -14.914 -1.421 1 97.88 88 VAL A N 1
ATOM 679 C CA . VAL A 1 88 ? -35.156 -14.055 -1.424 1 97.88 88 VAL A CA 1
ATOM 680 C C . VAL A 1 88 ? -33.938 -14.859 -0.965 1 97.88 88 VAL A C 1
ATOM 682 O O . VAL A 1 88 ? -32.812 -14.648 -1.46 1 97.88 88 VAL A O 1
ATOM 685 N N . MET A 1 89 ? -34.094 -15.727 -0.006 1 98.31 89 MET A N 1
ATOM 686 C CA . MET A 1 89 ? -33 -16.578 0.439 1 98.31 89 MET A CA 1
ATOM 687 C C . MET A 1 89 ? -32.5 -17.453 -0.705 1 98.31 89 MET A C 1
ATOM 689 O O . MET A 1 89 ? -31.281 -17.641 -0.86 1 98.31 89 MET A O 1
ATOM 693 N N . LYS A 1 90 ? -33.469 -17.953 -1.505 1 97.44 90 LYS A N 1
ATOM 694 C CA . LYS A 1 90 ? -33.094 -18.75 -2.682 1 97.44 90 LYS A CA 1
ATOM 695 C C . LYS A 1 90 ? -32.312 -17.906 -3.68 1 97.44 90 LYS A C 1
ATOM 697 O O . LYS A 1 90 ? -31.266 -18.344 -4.176 1 97.44 90 LYS A O 1
ATOM 702 N N . LEU A 1 91 ? -32.719 -16.719 -3.932 1 97.12 91 LEU A N 1
ATOM 703 C CA . LEU A 1 91 ? -32.094 -15.812 -4.875 1 97.12 91 LEU A CA 1
ATOM 704 C C . LEU A 1 91 ? -30.703 -15.43 -4.398 1 97.12 91 LEU A C 1
ATOM 706 O O . LEU A 1 91 ? -29.734 -15.477 -5.168 1 97.12 91 LEU A O 1
ATOM 710 N N . GLU A 1 92 ? -30.562 -15.031 -3.111 1 97.62 92 GLU A N 1
ATOM 711 C CA . GLU A 1 92 ? -29.297 -14.562 -2.559 1 97.62 92 GLU A CA 1
ATOM 712 C C . GLU A 1 92 ? -28.281 -15.703 -2.467 1 97.62 92 GLU A C 1
ATOM 714 O O . GLU A 1 92 ? -27.094 -15.492 -2.703 1 97.62 92 GLU A O 1
ATOM 719 N N . SER A 1 93 ? -28.75 -16.875 -2.121 1 97.69 93 SER A N 1
ATOM 720 C CA . SER A 1 93 ? -27.859 -18.031 -2.053 1 97.69 93 SER A CA 1
ATOM 721 C C . SER A 1 93 ? -27.25 -18.344 -3.42 1 97.69 93 SER A C 1
ATOM 723 O O . SER A 1 93 ? -26.078 -18.672 -3.527 1 97.69 93 SER A O 1
ATOM 725 N N . ASP A 1 94 ? -28.062 -18.234 -4.461 1 96.81 94 ASP A N 1
ATOM 726 C CA . ASP A 1 94 ? -27.578 -18.453 -5.824 1 96.81 94 ASP A CA 1
ATOM 727 C C . ASP A 1 94 ? -26.562 -17.391 -6.23 1 96.81 94 ASP A C 1
ATOM 729 O O . ASP A 1 94 ? -25.5 -17.719 -6.754 1 96.81 94 ASP A O 1
ATOM 733 N N . ARG A 1 95 ? -26.844 -16.141 -5.953 1 96.25 95 ARG A N 1
ATOM 734 C CA . ARG A 1 95 ? -25.938 -15.039 -6.27 1 96.25 95 ARG A CA 1
ATOM 735 C C . ARG A 1 95 ? -24.594 -15.219 -5.562 1 96.25 95 ARG A C 1
ATOM 737 O O . ARG A 1 95 ? -23.547 -15.008 -6.16 1 96.25 95 ARG A O 1
ATOM 744 N N . PHE A 1 96 ? -24.641 -15.625 -4.301 1 97.06 96 PHE A N 1
ATOM 745 C CA . PHE A 1 96 ? -23.438 -15.805 -3.494 1 97.06 96 PHE A CA 1
ATOM 746 C C . PHE A 1 96 ? -22.547 -16.906 -4.074 1 97.06 96 PHE A C 1
ATOM 748 O O . PHE A 1 96 ? -21.344 -16.703 -4.246 1 97.06 96 PHE A O 1
ATOM 755 N N . ALA A 1 97 ? -23.141 -18 -4.523 1 95.56 97 ALA A N 1
ATOM 756 C CA . ALA A 1 97 ? -22.391 -19.203 -4.855 1 95.56 97 ALA A CA 1
ATOM 757 C C . ALA A 1 97 ? -22.094 -19.266 -6.352 1 95.56 97 ALA A C 1
ATOM 759 O O . ALA A 1 97 ? -21.078 -19.828 -6.762 1 95.56 97 ALA A O 1
ATOM 760 N N . ASN A 1 98 ? -22.984 -18.672 -7.16 1 94.56 98 ASN A N 1
ATOM 761 C CA . ASN A 1 98 ? -22.922 -18.969 -8.586 1 94.56 98 ASN A CA 1
ATOM 762 C C . ASN A 1 98 ? -22.875 -17.688 -9.422 1 94.56 98 ASN A C 1
ATOM 764 O O . ASN A 1 98 ? -23.312 -17.672 -10.57 1 94.56 98 ASN A O 1
ATOM 768 N N . ASN A 1 99 ? -22.438 -16.594 -8.773 1 94.88 99 ASN A N 1
ATOM 769 C CA . ASN A 1 99 ? -22.391 -15.359 -9.539 1 94.88 99 ASN A CA 1
ATOM 770 C C . ASN A 1 99 ? -21.562 -15.523 -10.805 1 94.88 99 ASN A C 1
ATOM 772 O O . ASN A 1 99 ? -20.516 -16.156 -10.789 1 94.88 99 ASN A O 1
ATOM 776 N N . HIS A 1 100 ? -22.109 -15.023 -11.867 1 93.69 100 HIS A N 1
ATOM 777 C CA . HIS A 1 100 ? -21.5 -15.07 -13.203 1 93.69 100 HIS A CA 1
ATOM 778 C C . HIS A 1 100 ? -21.938 -13.875 -14.039 1 93.69 100 HIS A C 1
ATOM 780 O O . HIS A 1 100 ? -23.109 -13.484 -14.023 1 93.69 100 HIS A O 1
ATOM 786 N N . TRP A 1 101 ? -20.922 -13.297 -14.68 1 94.19 101 TRP A N 1
ATOM 787 C CA . TRP A 1 101 ? -21.234 -12.156 -15.539 1 94.19 101 TRP A CA 1
ATOM 788 C C . TRP A 1 101 ? -20.297 -12.109 -16.734 1 94.19 101 TRP A C 1
ATOM 790 O O . TRP A 1 101 ? -19.125 -12.484 -16.641 1 94.19 101 TRP A O 1
ATOM 800 N N . PRO A 1 102 ? -20.828 -11.664 -17.891 1 94.44 102 PRO A N 1
ATOM 801 C CA . PRO A 1 102 ? -19.922 -11.469 -19.031 1 94.44 102 PRO A CA 1
ATOM 802 C C . PRO A 1 102 ? -18.938 -10.312 -18.828 1 94.44 102 PRO A C 1
ATOM 804 O O . PRO A 1 102 ? -19.234 -9.383 -18.078 1 94.44 102 PRO A O 1
ATOM 807 N N . ASP A 1 103 ? -17.844 -10.336 -19.516 1 97.19 103 ASP A N 1
ATOM 808 C CA . ASP A 1 103 ? -16.828 -9.297 -19.422 1 97.19 103 ASP A CA 1
ATOM 809 C C . ASP A 1 103 ? -17.391 -7.941 -19.844 1 97.19 103 ASP A C 1
ATOM 811 O O . ASP A 1 103 ? -16.938 -6.902 -19.344 1 97.19 103 ASP A O 1
ATOM 815 N N . SER A 1 104 ? -18.391 -7.988 -20.703 1 97 104 SER A N 1
ATOM 816 C CA . SER A 1 104 ? -18.984 -6.746 -21.188 1 97 104 SER A CA 1
ATOM 817 C C . SER A 1 104 ? -19.672 -5.984 -20.062 1 97 104 SER A C 1
ATOM 819 O O . SER A 1 104 ? -19.688 -4.754 -20.062 1 97 104 SER A O 1
ATOM 821 N N . GLU A 1 105 ? -20.266 -6.727 -19.125 1 97.06 105 GLU A N 1
ATOM 822 C CA . GLU A 1 105 ? -20.891 -6.074 -17.984 1 97.06 105 GLU A CA 1
ATOM 823 C C . GLU A 1 105 ? -19.859 -5.391 -17.094 1 97.06 105 GLU A C 1
ATOM 825 O O . GLU A 1 105 ? -20.109 -4.301 -16.578 1 97.06 105 GLU A O 1
ATOM 830 N N . PHE A 1 106 ? -18.734 -6.016 -16.984 1 98.19 106 PHE A N 1
ATOM 831 C CA . PHE A 1 106 ? -17.656 -5.402 -16.219 1 98.19 106 PHE A CA 1
ATOM 832 C C . PHE A 1 106 ? -17.172 -4.121 -16.891 1 98.19 106 PHE A C 1
ATOM 834 O O . PHE A 1 106 ? -16.984 -3.102 -16.219 1 98.19 106 PHE A O 1
ATOM 841 N N . LYS A 1 107 ? -16.953 -4.176 -18.172 1 98.12 107 LYS A N 1
ATOM 842 C CA . LYS A 1 107 ? -16.438 -3.021 -18.906 1 98.12 107 LYS A CA 1
ATOM 843 C C . LYS A 1 107 ? -17.344 -1.808 -18.719 1 98.12 107 LYS A C 1
ATOM 845 O O . LYS A 1 107 ? -16.859 -0.681 -18.594 1 98.12 107 LYS A O 1
ATOM 850 N N . LYS A 1 108 ? -18.609 -2.092 -18.656 1 97.88 108 LYS A N 1
ATOM 851 C CA . LYS A 1 108 ? -19.547 -1.005 -18.438 1 97.88 108 LYS A CA 1
ATOM 852 C C . LYS A 1 108 ? -19.516 -0.53 -16.984 1 97.88 108 LYS A C 1
ATOM 854 O O . LYS A 1 108 ? -19.469 0.674 -16.719 1 97.88 108 LYS A O 1
ATOM 859 N N . GLU A 1 109 ? -19.5 -1.462 -16.094 1 98 109 GLU A N 1
ATOM 860 C CA . GLU A 1 109 ? -19.641 -1.147 -14.672 1 98 109 GLU A CA 1
ATOM 861 C C . GLU A 1 109 ? -18.406 -0.425 -14.141 1 98 109 GLU A C 1
ATOM 863 O O . GLU A 1 109 ? -18.516 0.438 -13.266 1 98 109 GLU A O 1
ATOM 868 N N . ILE A 1 110 ? -17.234 -0.743 -14.633 1 98.75 110 ILE A N 1
ATOM 869 C CA . ILE A 1 110 ? -16.016 -0.108 -14.141 1 98.75 110 ILE A CA 1
ATOM 870 C C . ILE A 1 110 ? -16.047 1.384 -14.469 1 98.75 110 ILE A C 1
ATOM 872 O O . ILE A 1 110 ? -15.531 2.203 -13.703 1 98.75 110 ILE A O 1
ATOM 876 N N . GLU A 1 111 ? -16.688 1.766 -15.555 1 98.75 111 GLU A N 1
ATOM 877 C CA . GLU A 1 111 ? -16.828 3.18 -15.891 1 98.75 111 GLU A CA 1
ATOM 878 C C . GLU A 1 111 ? -17.781 3.883 -14.93 1 98.75 111 GLU A C 1
ATOM 880 O O . GLU A 1 111 ? -17.547 5.043 -14.562 1 98.75 111 GLU A O 1
ATOM 885 N N . VAL A 1 112 ? -18.797 3.178 -14.547 1 98.5 112 VAL A N 1
ATOM 886 C CA . VAL A 1 112 ? -19.719 3.727 -13.562 1 98.5 112 VAL A CA 1
ATOM 887 C C . VAL A 1 112 ? -18.984 3.967 -12.242 1 98.5 112 VAL A C 1
ATOM 889 O O . VAL A 1 112 ? -19.141 5.02 -11.625 1 98.5 112 VAL A O 1
ATOM 892 N N . ILE A 1 113 ? -18.172 3.004 -11.836 1 98.69 113 ILE A N 1
ATOM 893 C CA . ILE A 1 113 ? -17.438 3.08 -10.578 1 98.69 113 ILE A CA 1
ATOM 894 C C . ILE A 1 113 ? -16.438 4.238 -10.641 1 98.69 113 ILE A C 1
ATOM 896 O O . ILE A 1 113 ? -16.281 4.98 -9.664 1 98.69 113 ILE A O 1
ATOM 900 N N . LYS A 1 114 ? -15.773 4.402 -11.773 1 98.75 114 LYS A N 1
ATOM 901 C CA . LYS A 1 114 ? -14.844 5.52 -11.945 1 98.75 114 LYS A CA 1
ATOM 902 C C . LYS A 1 114 ? -15.562 6.855 -11.82 1 98.75 114 LYS A C 1
ATOM 904 O O . LYS A 1 114 ? -15.047 7.793 -11.211 1 98.75 114 LYS A O 1
ATOM 909 N N . GLU A 1 115 ? -16.781 6.926 -12.359 1 98.62 115 GLU A N 1
ATOM 910 C CA . GLU A 1 115 ? -17.578 8.141 -12.234 1 98.62 115 GLU A CA 1
ATOM 911 C C . GLU A 1 115 ? -18.016 8.375 -10.789 1 98.62 115 GLU A C 1
ATOM 913 O O . GLU A 1 115 ? -18.047 9.508 -10.32 1 98.62 115 GLU A O 1
ATOM 918 N N . GLU A 1 116 ? -18.344 7.273 -10.172 1 98.44 116 GLU A N 1
ATOM 919 C CA . GLU A 1 116 ? -18.672 7.371 -8.75 1 98.44 116 GLU A CA 1
ATOM 920 C C . GLU A 1 116 ? -17.5 7.953 -7.957 1 98.44 116 GLU A C 1
ATOM 922 O O . GLU A 1 116 ? -17.703 8.828 -7.109 1 98.44 116 GLU A O 1
ATOM 927 N N . ARG A 1 117 ? -16.359 7.5 -8.18 1 98.5 117 ARG A N 1
ATOM 928 C CA . ARG A 1 117 ? -15.188 8.031 -7.488 1 98.5 117 ARG A CA 1
ATOM 929 C C . ARG A 1 117 ? -15.031 9.523 -7.758 1 98.5 117 ARG A C 1
ATOM 931 O O . ARG A 1 117 ? -14.758 10.305 -6.84 1 98.5 117 ARG A O 1
ATOM 938 N N . ARG A 1 118 ? -15.18 9.914 -9.023 1 97.81 118 ARG A N 1
ATOM 939 C CA . ARG A 1 118 ? -15.07 11.328 -9.359 1 97.81 118 ARG A CA 1
ATOM 940 C C . ARG A 1 118 ? -16.078 12.164 -8.562 1 97.81 118 ARG A C 1
ATOM 942 O O . ARG A 1 118 ? -15.703 13.148 -7.926 1 97.81 118 ARG A O 1
ATOM 949 N N . MET A 1 119 ? -17.266 11.664 -8.5 1 97.5 119 MET A N 1
ATOM 950 C CA . MET A 1 119 ? -18.359 12.43 -7.918 1 97.5 119 MET A CA 1
ATOM 951 C C . MET A 1 119 ? -18.281 12.43 -6.395 1 97.5 119 MET A C 1
ATOM 953 O O . MET A 1 119 ? -18.531 13.445 -5.75 1 97.5 119 MET A O 1
ATOM 957 N N . ARG A 1 120 ? -17.844 11.281 -5.879 1 96.44 120 ARG A N 1
ATOM 958 C CA . ARG A 1 120 ? -17.953 11.125 -4.43 1 96.44 120 ARG A CA 1
ATOM 959 C C . ARG A 1 120 ? -16.641 11.469 -3.736 1 96.44 120 ARG A C 1
ATOM 961 O O . ARG A 1 120 ? -16.625 11.734 -2.533 1 96.44 120 ARG A O 1
ATOM 968 N N . THR A 1 121 ? -15.555 11.445 -4.477 1 96.06 121 THR A N 1
ATOM 969 C CA . THR A 1 121 ? -14.266 11.688 -3.848 1 96.06 121 THR A CA 1
ATOM 970 C C . THR A 1 121 ? -13.539 12.852 -4.527 1 96.06 121 THR A C 1
ATOM 972 O O . THR A 1 121 ? -13.367 13.914 -3.928 1 96.06 121 THR A O 1
ATOM 975 N N . GLU A 1 122 ? -13.359 12.812 -5.762 1 95.44 122 GLU A N 1
ATOM 976 C CA . GLU A 1 122 ? -12.492 13.773 -6.434 1 95.44 122 GLU A CA 1
ATOM 977 C C . GLU A 1 122 ? -13.141 15.156 -6.484 1 95.44 122 GLU A C 1
ATOM 979 O O . GLU A 1 122 ? -12.453 16.172 -6.387 1 95.44 122 GLU A O 1
ATOM 984 N N . ASP A 1 123 ? -14.469 15.203 -6.59 1 95.38 123 ASP A N 1
ATOM 985 C CA . ASP A 1 123 ? -15.18 16.469 -6.695 1 95.38 123 ASP A CA 1
ATOM 986 C C . ASP A 1 123 ? -15.68 16.938 -5.332 1 95.38 123 ASP A C 1
ATOM 988 O O . ASP A 1 123 ? -16.469 17.875 -5.242 1 95.38 123 ASP A O 1
ATOM 992 N N . GLN A 1 124 ? -15.336 16.266 -4.34 1 95.5 124 GLN A N 1
ATOM 993 C CA . GLN A 1 124 ? -15.727 16.609 -2.979 1 95.5 124 GLN A CA 1
ATOM 994 C C . GLN A 1 124 ? -14.508 16.922 -2.109 1 95.5 124 GLN A C 1
ATOM 996 O O . GLN A 1 124 ? -13.891 16 -1.568 1 95.5 124 GLN A O 1
ATOM 1001 N N . PRO A 1 125 ? -14.242 18.172 -1.866 1 95.06 125 PRO A N 1
ATOM 1002 C CA . PRO A 1 125 ? -13.016 18.578 -1.175 1 95.06 125 PRO A CA 1
ATOM 1003 C C . PRO A 1 125 ? -12.852 17.891 0.178 1 95.06 125 PRO A C 1
ATOM 1005 O O . PRO A 1 125 ? -11.742 17.484 0.531 1 95.06 125 PRO A O 1
ATOM 1008 N N . ARG A 1 126 ? -13.914 17.781 0.907 1 94.88 126 ARG A N 1
ATOM 1009 C CA . ARG A 1 126 ? -13.82 17.125 2.213 1 94.88 126 ARG A CA 1
ATOM 1010 C C . ARG A 1 126 ? -13.469 15.656 2.072 1 94.88 126 ARG A C 1
ATOM 1012 O O . ARG A 1 126 ? -12.68 15.125 2.857 1 94.88 126 ARG A O 1
ATOM 1019 N N . ALA A 1 127 ? -14.055 14.984 1.062 1 96.38 127 ALA A N 1
ATOM 1020 C CA . ALA A 1 127 ? -13.75 13.578 0.812 1 96.38 127 ALA A CA 1
ATOM 1021 C C . ALA A 1 127 ? -12.289 13.398 0.408 1 96.38 127 ALA A C 1
ATOM 1023 O O . ALA A 1 127 ? -11.641 12.438 0.831 1 96.38 127 ALA A O 1
ATOM 1024 N N . VAL A 1 128 ? -11.789 14.336 -0.379 1 96.5 128 VAL A N 1
ATOM 1025 C CA . VAL A 1 128 ? -10.391 14.281 -0.791 1 96.5 128 VAL A CA 1
ATOM 1026 C C . VAL A 1 128 ? -9.484 14.422 0.431 1 96.5 128 VAL A C 1
ATOM 1028 O O . VAL A 1 128 ? -8.516 13.68 0.588 1 96.5 128 VAL A O 1
ATOM 1031 N N . LEU A 1 129 ? -9.812 15.367 1.291 1 96.88 129 LEU A N 1
ATOM 1032 C CA . LEU A 1 129 ? -9.016 15.57 2.498 1 96.88 129 LEU A CA 1
ATOM 1033 C C . LEU A 1 129 ? -8.992 14.305 3.352 1 96.88 129 LEU A C 1
ATOM 1035 O O . LEU A 1 129 ? -7.934 13.883 3.818 1 96.88 129 LEU A O 1
ATOM 1039 N N . MET A 1 130 ? -10.141 13.703 3.527 1 96.62 130 MET A N 1
ATOM 1040 C CA . MET A 1 130 ? -10.234 12.508 4.367 1 96.62 130 MET A CA 1
ATOM 1041 C C . MET A 1 130 ? -9.469 11.344 3.746 1 96.62 130 MET A C 1
ATOM 1043 O O . MET A 1 130 ? -8.812 10.578 4.453 1 96.62 130 MET A O 1
ATOM 1047 N N . GLU A 1 131 ? -9.555 11.188 2.426 1 97.12 131 GLU A N 1
ATOM 1048 C CA . GLU A 1 131 ? -8.773 10.164 1.736 1 97.12 131 GLU A CA 1
ATOM 1049 C C . GLU A 1 131 ? -7.277 10.359 1.966 1 97.12 131 GLU A C 1
ATOM 1051 O O . GLU A 1 131 ? -6.57 9.406 2.297 1 97.12 131 GLU A O 1
ATOM 1056 N N . GLN A 1 132 ? -6.84 11.578 1.82 1 96.94 132 GLN A N 1
ATOM 1057 C CA . GLN A 1 132 ? -5.422 11.867 2.002 1 96.94 132 GLN A CA 1
ATOM 1058 C C . GLN A 1 132 ? -5.012 11.711 3.463 1 96.94 132 GLN A C 1
ATOM 1060 O O . GLN A 1 132 ? -3.889 11.297 3.756 1 96.94 132 GLN A O 1
ATOM 1065 N N . LEU A 1 133 ? -5.914 12.086 4.312 1 97.31 133 LEU A N 1
ATOM 1066 C CA . LEU A 1 133 ? -5.633 11.93 5.738 1 97.31 133 LEU A CA 1
ATOM 1067 C C . LEU A 1 133 ? -5.414 10.461 6.086 1 97.31 133 LEU A C 1
ATOM 1069 O O . LEU A 1 133 ? -4.457 10.125 6.789 1 97.31 133 LEU A O 1
ATOM 1073 N N . MET A 1 134 ? -6.258 9.586 5.598 1 96.81 134 MET A N 1
ATOM 1074 C CA . MET A 1 134 ? -6.109 8.164 5.863 1 96.81 134 MET A CA 1
ATOM 1075 C C . MET A 1 134 ? -4.805 7.629 5.281 1 96.81 134 MET A C 1
ATOM 1077 O O . MET A 1 134 ? -4.086 6.871 5.938 1 96.81 134 MET A O 1
ATOM 1081 N N . ALA A 1 135 ? -4.496 8.094 4.094 1 96.25 135 ALA A N 1
ATOM 1082 C CA . ALA A 1 135 ? -3.273 7.66 3.42 1 96.25 135 ALA A CA 1
ATOM 1083 C C . ALA A 1 135 ? -2.035 8.125 4.18 1 96.25 135 ALA A C 1
ATOM 1085 O O . ALA A 1 135 ? -1.009 7.441 4.184 1 96.25 135 ALA A O 1
ATOM 1086 N N . ALA A 1 136 ? -2.146 9.273 4.812 1 95.69 136 ALA A N 1
ATOM 1087 C CA . ALA A 1 136 ? -1.028 9.812 5.582 1 95.69 136 ALA A CA 1
ATOM 1088 C C . ALA A 1 136 ? -0.944 9.148 6.957 1 95.69 136 ALA A C 1
ATOM 1090 O O . ALA A 1 136 ? 0.141 9.031 7.531 1 95.69 136 ALA A O 1
ATOM 1091 N N . THR A 1 137 ? -2.09 8.742 7.457 1 96.56 137 THR A N 1
ATOM 1092 C CA . THR A 1 137 ? -2.174 8.18 8.797 1 96.56 137 THR A CA 1
ATOM 1093 C C . THR A 1 137 ? -1.602 6.766 8.836 1 96.56 137 THR A C 1
ATOM 1095 O O . THR A 1 137 ? -0.885 6.402 9.766 1 96.56 137 THR A O 1
ATOM 1098 N N . PHE A 1 138 ? -1.935 5.996 7.824 1 96 138 PHE A N 1
ATOM 1099 C CA . PHE A 1 138 ? -1.499 4.605 7.758 1 96 138 PHE A CA 1
ATOM 1100 C C . PHE A 1 138 ? -0.549 4.395 6.582 1 96 138 PHE A C 1
ATOM 1102 O O . PHE A 1 138 ? -0.871 4.742 5.445 1 96 138 PHE A O 1
ATOM 1109 N N . VAL A 1 139 ? 0.593 3.766 6.914 1 93.19 139 VAL A N 1
ATOM 1110 C CA . VAL A 1 139 ? 1.579 3.633 5.844 1 93.19 139 VAL A CA 1
ATOM 1111 C C . VAL A 1 139 ? 1.726 2.164 5.457 1 93.19 139 VAL A C 1
ATOM 1113 O O . VAL A 1 139 ? 2.182 1.849 4.355 1 93.19 139 VAL A O 1
ATOM 1116 N N . ALA A 1 140 ? 1.343 1.285 6.348 1 94.44 140 ALA A N 1
ATOM 1117 C CA . ALA A 1 140 ? 1.461 -0.145 6.074 1 94.44 140 ALA A CA 1
ATOM 1118 C C . ALA A 1 140 ? 0.09 -0.813 6.047 1 94.44 140 ALA A C 1
ATOM 1120 O O . ALA A 1 140 ? -0.17 -1.676 5.203 1 94.44 140 ALA A O 1
ATOM 1121 N N . SER A 1 141 ? -0.787 -0.351 6.922 1 95.19 141 SER A N 1
ATOM 1122 C CA . SER A 1 141 ? -2.121 -0.934 7.012 1 95.19 141 SER A CA 1
ATOM 1123 C C . SER A 1 141 ? -2.936 -0.642 5.758 1 95.19 141 SER A C 1
ATOM 1125 O O . SER A 1 141 ? -2.898 0.473 5.23 1 95.19 141 SER A O 1
ATOM 1127 N N . PRO A 1 142 ? -3.74 -1.62 5.32 1 95.56 142 PRO A N 1
ATOM 1128 C CA . PRO A 1 142 ? -4.602 -1.395 4.156 1 95.56 142 PRO A CA 1
ATOM 1129 C C . PRO A 1 142 ? -5.66 -0.32 4.406 1 95.56 142 PRO A C 1
ATOM 1131 O O . PRO A 1 142 ? -6.312 0.141 3.467 1 95.56 142 PRO A O 1
ATOM 1134 N N . TYR A 1 143 ? -5.781 0.152 5.598 1 95.69 143 TYR A N 1
ATOM 1135 C CA . TYR A 1 143 ? -6.75 1.191 5.93 1 95.69 143 TYR A CA 1
ATOM 1136 C C . TYR A 1 143 ? -6.406 2.502 5.234 1 95.69 143 TYR A C 1
ATOM 1138 O O . TYR A 1 143 ? -7.234 3.412 5.16 1 95.69 143 TYR A O 1
ATOM 1146 N N . HIS A 1 144 ? -5.227 2.557 4.668 1 95.31 144 HIS A N 1
ATOM 1147 C CA . HIS A 1 144 ? -4.812 3.787 4.008 1 95.31 144 HIS A CA 1
ATOM 1148 C C . HIS A 1 144 ? -5.52 3.957 2.666 1 95.31 144 HIS A C 1
ATOM 1150 O O . HIS A 1 144 ? -5.57 5.062 2.123 1 95.31 144 HIS A O 1
ATOM 1156 N N . ARG A 1 145 ? -6.102 2.895 2.131 1 95.12 145 ARG A N 1
ATOM 1157 C CA . ARG A 1 145 ? -6.691 2.932 0.797 1 95.12 145 ARG A CA 1
ATOM 1158 C C . ARG A 1 145 ? -8.164 3.322 0.86 1 95.12 145 ARG A C 1
ATOM 1160 O O . ARG A 1 145 ? -8.875 2.934 1.79 1 95.12 145 ARG A O 1
ATOM 1167 N N . PRO A 1 146 ? -8.555 4.098 -0.117 1 97.31 146 PRO A N 1
ATOM 1168 C CA . PRO A 1 146 ? -10 4.309 -0.207 1 97.31 146 PRO A CA 1
ATOM 1169 C C . PRO A 1 146 ? -10.758 3.039 -0.593 1 97.31 146 PRO A C 1
ATOM 1171 O O . PRO A 1 146 ? -10.273 2.244 -1.399 1 97.31 146 PRO A O 1
ATOM 1174 N N . VAL A 1 147 ? -11.906 2.871 -0.047 1 98 147 VAL A N 1
ATOM 1175 C CA . VAL A 1 147 ? -12.727 1.697 -0.322 1 98 147 VAL A CA 1
ATOM 1176 C C . VAL A 1 147 ? -13.023 1.612 -1.817 1 98 147 VAL A C 1
ATOM 1178 O O . VAL A 1 147 ? -12.961 0.533 -2.41 1 98 147 VAL A O 1
ATOM 1181 N N . ILE A 1 148 ? -13.266 2.799 -2.428 1 98.19 148 ILE A N 1
ATOM 1182 C CA . ILE A 1 148 ? -13.633 2.84 -3.84 1 98.19 148 ILE A CA 1
ATOM 1183 C C . ILE A 1 148 ? -12.406 2.555 -4.703 1 98.19 148 ILE A C 1
ATOM 1185 O O . ILE A 1 148 ? -12.531 2.223 -5.883 1 98.19 148 ILE A O 1
ATOM 1189 N N . GLY A 1 149 ? -11.141 2.705 -4.191 1 97.88 149 GLY A N 1
ATOM 1190 C CA . GLY A 1 149 ? -9.914 2.42 -4.922 1 97.88 149 GLY A CA 1
ATOM 1191 C C . GLY A 1 149 ? -9.297 3.654 -5.551 1 97.88 149 GLY A C 1
ATOM 1192 O O . GLY A 1 149 ? -9.969 4.676 -5.723 1 97.88 149 GLY A O 1
ATOM 1193 N N . TRP A 1 150 ? -8.016 3.561 -5.82 1 97.69 150 TRP A N 1
ATOM 1194 C CA . TRP A 1 150 ? -7.316 4.586 -6.59 1 97.69 150 TRP A CA 1
ATOM 1195 C C . TRP A 1 150 ? -7.723 4.531 -8.062 1 97.69 150 TRP A C 1
ATOM 1197 O O . TRP A 1 150 ? -7.918 3.447 -8.617 1 97.69 150 TRP A O 1
ATOM 1207 N N . MET A 1 151 ? -7.766 5.656 -8.695 1 97.81 151 MET A N 1
ATOM 1208 C CA . MET A 1 151 ? -8.211 5.711 -10.086 1 97.81 151 MET A CA 1
ATOM 1209 C C . MET A 1 151 ? -7.312 4.859 -10.984 1 97.81 151 MET A C 1
ATOM 1211 O O . MET A 1 151 ? -7.797 4.16 -11.867 1 97.81 151 MET A O 1
ATOM 1215 N N . SER A 1 152 ? -6.02 4.855 -10.797 1 97.12 152 SER A N 1
ATOM 1216 C CA . SER A 1 152 ? -5.094 4.066 -11.609 1 97.12 152 SER A CA 1
ATOM 1217 C C . SER A 1 152 ? -5.395 2.576 -11.492 1 97.12 152 SER A C 1
ATOM 1219 O O . SER A 1 152 ? -5.285 1.841 -12.477 1 97.12 152 SER A O 1
ATOM 1221 N N . ASP A 1 153 ? -5.707 2.109 -10.32 1 97.88 153 ASP A N 1
ATOM 1222 C CA . ASP A 1 153 ? -6.082 0.711 -10.125 1 97.88 153 ASP A CA 1
ATOM 1223 C C . ASP A 1 153 ? -7.395 0.393 -10.836 1 97.88 153 ASP A C 1
ATOM 1225 O O . ASP A 1 153 ? -7.52 -0.647 -11.484 1 97.88 153 ASP A O 1
ATOM 1229 N N . LEU A 1 154 ? -8.352 1.325 -10.688 1 98.56 154 LEU A N 1
ATOM 1230 C CA . LEU A 1 154 ? -9.625 1.117 -11.359 1 98.56 154 LEU A CA 1
ATOM 1231 C C . LEU A 1 154 ? -9.445 1.014 -12.867 1 98.56 154 LEU A C 1
ATOM 1233 O O . LEU A 1 154 ? -10.047 0.155 -13.516 1 98.56 154 LEU A O 1
ATOM 1237 N N . ASP A 1 155 ? -8.602 1.844 -13.383 1 98 155 ASP A N 1
ATOM 1238 C CA . ASP A 1 155 ? -8.328 1.847 -14.82 1 98 155 ASP A CA 1
ATOM 1239 C C . ASP A 1 155 ? -7.711 0.523 -15.258 1 98 155 ASP A C 1
ATOM 1241 O O . ASP A 1 155 ? -7.918 0.084 -16.391 1 98 155 ASP A O 1
ATOM 1245 N N . ALA A 1 156 ? -7.008 -0.135 -14.383 1 97.69 156 ALA A N 1
ATOM 1246 C CA . ALA A 1 156 ? -6.238 -1.319 -14.758 1 97.69 156 ALA A CA 1
ATOM 1247 C C . ALA A 1 156 ? -6.949 -2.596 -14.32 1 97.69 156 ALA A C 1
ATOM 1249 O O . ALA A 1 156 ? -6.504 -3.703 -14.633 1 97.69 156 ALA A O 1
ATOM 1250 N N . LEU A 1 157 ? -8.031 -2.486 -13.594 1 98.12 157 LEU A N 1
ATOM 1251 C CA . LEU A 1 157 ? -8.758 -3.656 -13.117 1 98.12 157 LEU A CA 1
ATOM 1252 C C . LEU A 1 157 ? -9.312 -4.469 -14.281 1 98.12 157 LEU A C 1
ATOM 1254 O O . LEU A 1 157 ? -9.797 -3.9 -15.266 1 98.12 157 LEU A O 1
ATOM 1258 N N . THR A 1 158 ? -9.32 -5.762 -14.172 1 98 158 THR A N 1
ATOM 1259 C CA . THR A 1 158 ? -9.852 -6.668 -15.188 1 98 158 THR A CA 1
ATOM 1260 C C . THR A 1 158 ? -10.984 -7.512 -14.617 1 98 158 THR A C 1
ATOM 1262 O O . THR A 1 158 ? -11.109 -7.652 -13.398 1 98 158 THR A O 1
ATOM 1265 N N . PRO A 1 159 ? -11.773 -8.086 -15.508 1 98.06 159 PRO A N 1
ATOM 1266 C CA . PRO A 1 159 ? -12.789 -9.016 -15 1 98.06 159 PRO A CA 1
ATOM 1267 C C . PRO A 1 159 ? -12.18 -10.188 -14.227 1 98.06 159 PRO A C 1
ATOM 1269 O O . PRO A 1 159 ? -12.766 -10.656 -13.242 1 98.06 159 PRO A O 1
ATOM 1272 N N . GLY A 1 160 ? -10.992 -10.602 -14.664 1 97.75 160 GLY A N 1
ATOM 1273 C CA . GLY A 1 160 ? -10.297 -11.672 -13.977 1 97.75 160 GLY A CA 1
ATOM 1274 C C . GLY A 1 160 ? -9.93 -11.328 -12.547 1 97.75 160 GLY A C 1
ATOM 1275 O O . GLY A 1 160 ? -10.031 -12.172 -11.656 1 97.75 160 GLY A O 1
ATOM 1276 N N . ASP A 1 161 ? -9.523 -10.062 -12.281 1 98.06 161 ASP A N 1
ATOM 1277 C CA . ASP A 1 161 ? -9.219 -9.625 -10.922 1 98.06 161 ASP A CA 1
ATOM 1278 C C . ASP A 1 161 ? -10.43 -9.781 -10 1 98.06 161 ASP A C 1
ATOM 1280 O O . ASP A 1 161 ? -10.289 -10.227 -8.859 1 98.06 161 ASP A O 1
ATOM 1284 N N . VAL A 1 162 ? -11.586 -9.445 -10.531 1 98.5 162 VAL A N 1
ATOM 1285 C CA . VAL A 1 162 ? -12.812 -9.469 -9.734 1 98.5 162 VAL A CA 1
ATOM 1286 C C . VAL A 1 162 ? -13.242 -10.906 -9.484 1 98.5 162 VAL A C 1
ATOM 1288 O O . VAL A 1 162 ? -13.625 -11.258 -8.367 1 98.5 162 VAL A O 1
ATOM 1291 N N . ARG A 1 163 ? -13.141 -11.75 -10.492 1 98 163 ARG A N 1
ATOM 1292 C CA . ARG A 1 163 ? -13.484 -13.164 -10.336 1 98 163 ARG A CA 1
ATOM 1293 C C . ARG A 1 163 ? -12.555 -13.836 -9.336 1 98 163 ARG A C 1
ATOM 1295 O O . ARG A 1 163 ? -12.992 -14.656 -8.523 1 98 163 ARG A O 1
ATOM 1302 N N . ASP A 1 164 ? -11.281 -13.492 -9.445 1 97.19 164 ASP A N 1
ATOM 1303 C CA . ASP A 1 164 ? -10.312 -14.055 -8.508 1 97.19 164 ASP A CA 1
ATOM 1304 C C . ASP A 1 164 ? -10.641 -13.648 -7.074 1 97.19 164 ASP A C 1
ATOM 1306 O O . ASP A 1 164 ? -10.531 -14.461 -6.156 1 97.19 164 ASP A O 1
ATOM 1310 N N . PHE A 1 165 ? -11.055 -12.43 -6.891 1 98.19 165 PHE A N 1
ATOM 1311 C CA . PHE A 1 165 ? -11.414 -11.93 -5.57 1 98.19 165 PHE A CA 1
ATOM 1312 C C . PHE A 1 165 ? -12.656 -12.641 -5.043 1 98.19 165 PHE A C 1
ATOM 1314 O O . PHE A 1 165 ? -12.711 -13.023 -3.871 1 98.19 165 PHE A O 1
ATOM 1321 N N . HIS A 1 166 ? -13.625 -12.773 -5.859 1 97.81 166 HIS A N 1
ATOM 1322 C CA . HIS A 1 166 ? -14.828 -13.523 -5.512 1 97.81 166 HIS A CA 1
ATOM 1323 C C . HIS A 1 166 ? -14.492 -14.953 -5.09 1 97.81 166 HIS A C 1
ATOM 1325 O O . HIS A 1 166 ? -14.891 -15.398 -4.012 1 97.81 166 HIS A O 1
ATOM 1331 N N . GLY A 1 167 ? -13.734 -15.633 -5.938 1 96.56 167 GLY A N 1
ATOM 1332 C CA . GLY A 1 167 ? -13.359 -17.016 -5.66 1 96.56 167 GLY A CA 1
ATOM 1333 C C . GLY A 1 167 ? -12.594 -17.172 -4.355 1 96.56 167 GLY A C 1
ATOM 1334 O O . GLY A 1 167 ? -12.773 -18.156 -3.643 1 96.56 167 GLY A O 1
ATOM 1335 N N . ARG A 1 168 ? -11.867 -16.188 -4.031 1 96.38 168 ARG A N 1
ATOM 1336 C CA . ARG A 1 168 ? -11 -16.25 -2.859 1 96.38 168 ARG A CA 1
ATOM 1337 C C . ARG A 1 168 ? -11.789 -16.016 -1.576 1 96.38 168 ARG A C 1
ATOM 1339 O O . ARG A 1 168 ? -11.609 -16.719 -0.589 1 96.38 168 ARG A O 1
ATOM 1346 N N . TRP A 1 169 ? -12.695 -15.039 -1.586 1 97.62 169 TRP A N 1
ATOM 1347 C CA . TRP A 1 169 ? -13.18 -14.539 -0.302 1 97.62 169 TRP A CA 1
ATOM 1348 C C . TRP A 1 169 ? -14.648 -14.883 -0.096 1 97.62 169 TRP A C 1
ATOM 1350 O O . TRP A 1 169 ? -15.148 -14.836 1.029 1 97.62 169 TRP A O 1
ATOM 1360 N N . TYR A 1 170 ? -15.383 -15.07 -1.193 1 97.31 170 TYR A N 1
ATOM 1361 C CA . TYR A 1 170 ? -16.812 -15.352 -1.057 1 97.31 170 TYR A CA 1
ATOM 1362 C C . TYR A 1 170 ? -17.047 -16.844 -0.892 1 97.31 170 TYR A C 1
ATOM 1364 O O . TYR A 1 170 ? -17.641 -17.484 -1.767 1 97.31 170 TYR A O 1
ATOM 1372 N N . VAL A 1 171 ? -16.688 -17.344 0.253 1 96.88 171 VAL A N 1
ATOM 1373 C CA . VAL A 1 171 ? -16.859 -18.734 0.67 1 96.88 171 VAL A CA 1
ATOM 1374 C C . VAL A 1 171 ? -17.766 -18.797 1.9 1 96.88 171 VAL A C 1
ATOM 1376 O O . VAL A 1 171 ? -17.812 -17.859 2.689 1 96.88 171 VAL A O 1
ATOM 1379 N N . PRO A 1 172 ? -18.438 -19.891 2.059 1 96.75 172 PRO A N 1
ATOM 1380 C CA . PRO A 1 172 ? -19.406 -19.969 3.152 1 96.75 172 PRO A CA 1
ATOM 1381 C C . PRO A 1 172 ? -18.781 -19.688 4.516 1 96.75 172 PRO A C 1
ATOM 1383 O O . PRO A 1 172 ? -19.391 -18.984 5.34 1 96.75 172 PRO A O 1
ATOM 1386 N N . GLY A 1 173 ? -17.547 -20.109 4.695 1 96.62 173 GLY A N 1
ATOM 1387 C CA . GLY A 1 173 ? -16.891 -19.922 5.977 1 96.62 173 GLY A CA 1
ATOM 1388 C C . GLY A 1 173 ? -16.578 -18.469 6.281 1 96.62 173 GLY A C 1
ATOM 1389 O O . GLY A 1 173 ? -16.234 -18.125 7.418 1 96.62 173 GLY A O 1
ATOM 1390 N N . ASN A 1 174 ? -16.75 -17.594 5.336 1 97.88 174 ASN A N 1
ATOM 1391 C CA . ASN A 1 174 ? -16.422 -16.172 5.492 1 97.88 174 ASN A CA 1
ATOM 1392 C C . ASN A 1 174 ? -17.688 -15.312 5.492 1 97.88 174 ASN A C 1
ATOM 1394 O O . ASN A 1 174 ? -17.609 -14.094 5.34 1 97.88 174 ASN A O 1
ATOM 1398 N N . ALA A 1 175 ? -18.875 -15.93 5.641 1 97.88 175 ALA A N 1
ATOM 1399 C CA . ALA A 1 175 ? -20.141 -15.188 5.52 1 97.88 175 ALA A CA 1
ATOM 1400 C C . ALA A 1 175 ? -21.078 -15.523 6.668 1 97.88 175 ALA A C 1
ATOM 1402 O O . ALA A 1 175 ? -20.984 -16.594 7.266 1 97.88 175 ALA A O 1
ATOM 1403 N N . THR A 1 176 ? -21.906 -14.617 6.988 1 98.38 176 THR A N 1
ATOM 1404 C CA . THR A 1 176 ? -22.969 -14.758 7.98 1 98.38 176 THR A CA 1
ATOM 1405 C C . THR A 1 176 ? -24.312 -14.312 7.406 1 98.38 176 THR A C 1
ATOM 1407 O O . THR A 1 176 ? -24.391 -13.266 6.762 1 98.38 176 THR A O 1
ATOM 1410 N N . ILE A 1 177 ? -25.281 -15.109 7.637 1 98.62 177 ILE A N 1
ATOM 1411 C CA . ILE A 1 177 ? -26.656 -14.758 7.27 1 98.62 177 ILE A CA 1
ATOM 1412 C C . ILE A 1 177 ? -27.391 -14.188 8.484 1 98.62 177 ILE A C 1
ATOM 1414 O O . ILE A 1 177 ? -27.375 -14.797 9.555 1 98.62 177 ILE A O 1
ATOM 1418 N N . VAL A 1 178 ? -27.922 -13.062 8.289 1 98.75 178 VAL A N 1
ATOM 1419 C CA . VAL A 1 178 ? -28.672 -12.414 9.359 1 98.75 178 VAL A CA 1
ATOM 1420 C C . VAL A 1 178 ? -30.125 -12.188 8.906 1 98.75 178 VAL A C 1
ATOM 1422 O O . VAL A 1 178 ? -30.359 -11.547 7.875 1 98.75 178 VAL A O 1
ATOM 1425 N N . ILE A 1 179 ? -31.094 -12.695 9.648 1 98.69 179 ILE A N 1
ATOM 1426 C CA . ILE A 1 179 ? -32.5 -12.531 9.367 1 98.69 179 ILE A CA 1
ATOM 1427 C C . ILE A 1 179 ? -33.219 -11.914 10.578 1 98.69 179 ILE A C 1
ATOM 1429 O O . ILE A 1 179 ? -33.062 -12.406 11.703 1 98.69 179 ILE A O 1
ATOM 1433 N N . ALA A 1 180 ? -33.875 -10.859 10.32 1 98.56 180 ALA A N 1
ATOM 1434 C CA . ALA A 1 180 ? -34.656 -10.227 11.383 1 98.56 180 ALA A CA 1
ATOM 1435 C C . ALA A 1 180 ? -36.062 -9.883 10.898 1 98.56 180 ALA A C 1
ATOM 1437 O O . ALA A 1 180 ? -36.25 -9.438 9.758 1 98.56 180 ALA A O 1
ATOM 1438 N N . GLY A 1 181 ? -37.094 -10.094 11.711 1 98.38 181 GLY A N 1
ATOM 1439 C CA . GLY A 1 181 ? -38.438 -9.734 11.367 1 98.38 181 GLY A CA 1
ATOM 1440 C C . GLY A 1 181 ? -39.469 -10.773 11.797 1 98.38 181 GLY A C 1
ATOM 1441 O O . GLY A 1 181 ? -39.25 -11.508 12.758 1 98.38 181 GLY A O 1
ATOM 1442 N N . ASP A 1 182 ? -40.656 -10.773 11.156 1 98.5 182 ASP A N 1
ATOM 1443 C CA . ASP A 1 182 ? -41.75 -11.68 11.445 1 98.5 182 ASP A CA 1
ATOM 1444 C C . ASP A 1 182 ? -41.531 -13.055 10.82 1 98.5 182 ASP A C 1
ATOM 1446 O O . ASP A 1 182 ? -42.125 -13.383 9.789 1 98.5 182 ASP A O 1
ATOM 1450 N N . VAL A 1 183 ? -40.656 -13.859 11.516 1 98.38 183 VAL A N 1
ATOM 1451 C CA . VAL A 1 183 ? -40.25 -15.117 10.906 1 98.38 183 VAL A CA 1
ATOM 1452 C C . VAL A 1 183 ? -40.312 -16.234 11.953 1 98.38 183 VAL A C 1
ATOM 1454 O O . VAL A 1 183 ? -40.281 -15.969 13.156 1 98.38 183 VAL A O 1
ATOM 1457 N N . ASP A 1 184 ? -40.438 -17.391 11.469 1 97.81 184 ASP A N 1
ATOM 1458 C CA . ASP A 1 184 ? -40.312 -18.609 12.266 1 97.81 184 ASP A CA 1
ATOM 1459 C C . ASP A 1 184 ? -38.906 -19.172 12.211 1 97.81 184 ASP A C 1
ATOM 1461 O O . ASP A 1 184 ? -38.406 -19.547 11.141 1 97.81 184 ASP A O 1
ATOM 1465 N N . VAL A 1 185 ? -38.312 -19.297 13.352 1 98.19 185 VAL A N 1
ATOM 1466 C CA . VAL A 1 185 ? -36.906 -19.656 13.445 1 98.19 185 VAL A CA 1
ATOM 1467 C C . VAL A 1 185 ? -36.688 -21.031 12.828 1 98.19 185 VAL A C 1
ATOM 1469 O O . VAL A 1 185 ? -35.688 -21.25 12.109 1 98.19 185 VAL A O 1
ATOM 1472 N N . ALA A 1 186 ? -37.562 -21.891 13.094 1 98.31 186 ALA A N 1
ATOM 1473 C CA . ALA A 1 186 ? -37.406 -23.25 12.586 1 98.31 186 ALA A CA 1
ATOM 1474 C C . ALA A 1 186 ? -37.469 -23.281 11.062 1 98.31 186 ALA A C 1
ATOM 1476 O O . ALA A 1 186 ? -36.719 -23.984 10.406 1 98.31 186 ALA A O 1
ATOM 1477 N N . LYS A 1 187 ? -38.375 -22.562 10.523 1 98.19 187 LYS A N 1
ATOM 1478 C CA . LYS A 1 187 ? -38.531 -22.484 9.07 1 98.19 187 LYS A CA 1
ATOM 1479 C C . LYS A 1 187 ? -37.281 -21.844 8.445 1 98.19 187 LYS A C 1
ATOM 1481 O O . LYS A 1 187 ? -36.781 -22.328 7.441 1 98.19 187 LYS A O 1
ATOM 1486 N N . VAL A 1 188 ? -36.844 -20.766 9.039 1 98.56 188 VAL A N 1
ATOM 1487 C CA . VAL A 1 188 ? -35.688 -20.062 8.539 1 98.56 188 VAL A CA 1
ATOM 1488 C C . VAL A 1 188 ? -34.469 -20.984 8.539 1 98.56 188 VAL A C 1
ATOM 1490 O O . VAL A 1 188 ? -33.688 -21.031 7.57 1 98.56 188 VAL A O 1
ATOM 1493 N N . ARG A 1 189 ? -34.281 -21.688 9.625 1 98.38 189 ARG A N 1
ATOM 1494 C CA . ARG A 1 189 ? -33.188 -22.625 9.727 1 98.38 189 ARG A CA 1
ATOM 1495 C C . ARG A 1 189 ? -33.25 -23.688 8.625 1 98.38 189 ARG A C 1
ATOM 1497 O O . ARG A 1 189 ? -32.25 -24.031 8.016 1 98.38 189 ARG A O 1
ATOM 1504 N N . ALA A 1 190 ? -34.438 -24.172 8.383 1 98.44 190 ALA A N 1
ATOM 1505 C CA . ALA A 1 190 ? -34.625 -25.172 7.336 1 98.44 190 ALA A CA 1
ATOM 1506 C C . ALA A 1 190 ? -34.281 -24.594 5.965 1 98.44 190 ALA A C 1
ATOM 1508 O O . ALA A 1 190 ? -33.594 -25.25 5.168 1 98.44 190 ALA A O 1
ATOM 1509 N N . TRP A 1 191 ? -34.75 -23.422 5.691 1 98.62 191 TRP A N 1
ATOM 1510 C CA . TRP A 1 191 ? -34.438 -22.766 4.422 1 98.62 191 TRP A CA 1
ATOM 1511 C C . TRP A 1 191 ? -32.938 -22.484 4.305 1 98.62 191 TRP A C 1
ATOM 1513 O O . TRP A 1 191 ? -32.344 -22.656 3.232 1 98.62 191 TRP A O 1
ATOM 1523 N N . ALA A 1 192 ? -32.281 -22.031 5.391 1 98.5 192 ALA A N 1
ATOM 1524 C CA . ALA A 1 192 ? -30.844 -21.766 5.391 1 98.5 192 ALA A CA 1
ATOM 1525 C C . ALA A 1 192 ? -30.062 -23.031 5.07 1 98.5 192 ALA A C 1
ATOM 1527 O O . ALA A 1 192 ? -29.094 -23 4.301 1 98.5 192 ALA A O 1
ATOM 1528 N N . GLU A 1 193 ? -30.469 -24.125 5.676 1 97.88 193 GLU A N 1
ATOM 1529 C CA . GLU A 1 193 ? -29.812 -25.406 5.395 1 97.88 193 GLU A CA 1
ATOM 1530 C C . GLU A 1 193 ? -30.016 -25.812 3.938 1 97.88 193 GLU A C 1
ATOM 1532 O O . GLU A 1 193 ? -29.078 -26.297 3.295 1 97.88 193 GLU A O 1
ATOM 1537 N N . LYS A 1 194 ? -31.172 -25.609 3.455 1 98.06 194 LYS A N 1
ATOM 1538 C CA . LYS A 1 194 ? -31.516 -26 2.088 1 98.06 194 LYS A CA 1
ATOM 1539 C C . LYS A 1 194 ? -30.719 -25.172 1.073 1 98.06 194 LYS A C 1
ATOM 1541 O O . LYS A 1 194 ? -30.141 -25.719 0.135 1 98.06 194 LYS A O 1
ATOM 1546 N N . TYR A 1 195 ? -30.609 -23.922 1.238 1 97.94 195 TYR A N 1
ATOM 1547 C CA . TYR A 1 195 ? -30.109 -23.047 0.186 1 97.94 195 TYR A CA 1
ATOM 1548 C C . TYR A 1 195 ? -28.641 -22.703 0.418 1 97.94 195 TYR A C 1
ATOM 1550 O O . TYR A 1 195 ? -27.844 -22.656 -0.524 1 97.94 195 TYR A O 1
ATOM 1558 N N . TYR A 1 196 ? -28.234 -22.406 1.653 1 98.12 196 TYR A N 1
ATOM 1559 C CA . TYR A 1 196 ? -26.844 -22.031 1.943 1 98.12 196 TYR A CA 1
ATOM 1560 C C . TYR A 1 196 ? -26.047 -23.234 2.414 1 98.12 196 TYR A C 1
ATOM 1562 O O . TYR A 1 196 ? -24.844 -23.328 2.143 1 98.12 196 TYR A O 1
ATOM 1570 N N . GLY A 1 197 ? -26.688 -24.125 3.139 1 96.69 197 GLY A N 1
ATOM 1571 C CA . GLY A 1 197 ? -26.016 -25.328 3.619 1 96.69 197 GLY A CA 1
ATOM 1572 C C . GLY A 1 197 ? -25.531 -26.219 2.5 1 96.69 197 GLY A C 1
ATOM 1573 O O . GLY A 1 197 ? -24.625 -27.047 2.701 1 96.69 197 GLY A O 1
ATOM 1574 N N . SER A 1 198 ? -26.141 -26.109 1.309 1 95.19 198 SER A N 1
ATOM 1575 C CA . SER A 1 198 ? -25.812 -26.938 0.163 1 95.19 198 SER A CA 1
ATOM 1576 C C . SER A 1 198 ? -24.578 -26.422 -0.561 1 95.19 198 SER A C 1
ATOM 1578 O O . SER A 1 198 ? -24.016 -27.109 -1.415 1 95.19 198 SER A O 1
ATOM 1580 N N . ILE A 1 199 ? -24.109 -25.203 -0.221 1 96.75 199 ILE A N 1
ATOM 1581 C CA . ILE A 1 199 ? -22.922 -24.625 -0.851 1 96.75 199 ILE A CA 1
ATOM 1582 C C . ILE A 1 199 ? -21.656 -25.297 -0.289 1 96.75 199 ILE A C 1
ATOM 1584 O O . ILE A 1 199 ? -21.438 -25.297 0.924 1 96.75 199 ILE A O 1
ATOM 1588 N N . PRO A 1 200 ? -20.844 -25.875 -1.176 1 95.69 200 PRO A N 1
ATOM 1589 C CA . PRO A 1 200 ? -19.656 -26.578 -0.691 1 95.69 200 PRO A CA 1
ATOM 1590 C C . PRO A 1 200 ? -18.719 -25.672 0.102 1 95.69 200 PRO A C 1
ATOM 1592 O O . PRO A 1 200 ? -18.5 -24.516 -0.285 1 95.69 200 PRO A O 1
ATOM 1595 N N . ALA A 1 201 ? -18.219 -26.234 1.176 1 94.44 201 ALA A N 1
ATOM 1596 C CA . ALA A 1 201 ? -17.234 -25.5 1.971 1 94.44 201 ALA A CA 1
ATOM 1597 C C . ALA A 1 201 ? -15.922 -25.359 1.212 1 94.44 201 ALA A C 1
ATOM 1599 O O . ALA A 1 201 ? -15.539 -26.234 0.437 1 94.44 201 ALA A O 1
ATOM 1600 N N . ARG A 1 202 ? -15.312 -24.297 1.325 1 94.38 202 ARG A N 1
ATOM 1601 C CA . ARG A 1 202 ? -13.969 -24.031 0.824 1 94.38 202 ARG A CA 1
ATOM 1602 C C . ARG A 1 202 ? -13.109 -23.359 1.89 1 94.38 202 ARG A C 1
ATOM 1604 O O . ARG A 1 202 ? -13.617 -22.609 2.723 1 94.38 202 ARG A O 1
ATOM 1611 N N . ALA A 1 203 ? -11.797 -23.656 1.812 1 93.94 203 ALA A N 1
ATOM 1612 C CA . ALA A 1 203 ? -10.867 -23.125 2.801 1 93.94 203 ALA A CA 1
ATOM 1613 C C . ALA A 1 203 ? -10.789 -21.594 2.705 1 93.94 203 ALA A C 1
ATOM 1615 O O . ALA A 1 203 ? -10.789 -21.031 1.606 1 93.94 203 ALA A O 1
ATOM 1616 N N . LEU A 1 204 ? -10.836 -20.969 3.889 1 93.56 204 LEU A N 1
ATOM 1617 C CA . LEU A 1 204 ? -10.578 -19.531 3.949 1 93.56 204 LEU A CA 1
ATOM 1618 C C . LEU A 1 204 ? -9.094 -19.234 3.756 1 93.56 204 LEU A C 1
ATOM 1620 O O . LEU A 1 204 ? -8.242 -19.891 4.359 1 93.56 204 LEU A O 1
ATOM 1624 N N . PRO A 1 205 ? -8.812 -18.312 2.852 1 90.56 205 PRO A N 1
ATOM 1625 C CA . PRO A 1 205 ? -7.395 -17.953 2.715 1 90.56 205 PRO A CA 1
ATOM 1626 C C . PRO A 1 205 ? -6.82 -17.344 3.988 1 90.56 205 PRO A C 1
ATOM 1628 O O . PRO A 1 205 ? -7.555 -16.734 4.773 1 90.56 205 PRO A O 1
ATOM 1631 N N . VAL A 1 206 ? -5.531 -17.531 4.129 1 91.81 206 VAL A N 1
ATOM 1632 C CA . VAL A 1 206 ? -4.832 -16.922 5.258 1 91.81 206 VAL A CA 1
ATOM 1633 C C . VAL A 1 206 ? -4.695 -15.422 5.035 1 91.81 206 VAL A C 1
ATOM 1635 O O . VAL A 1 206 ? -4.27 -14.984 3.963 1 91.81 206 VAL A O 1
ATOM 1638 N N . ARG A 1 207 ? -5.141 -14.641 6.012 1 94.31 207 ARG A N 1
ATOM 1639 C CA . ARG A 1 207 ? -4.977 -13.188 5.961 1 94.31 207 ARG A CA 1
ATOM 1640 C C . ARG A 1 207 ? -3.652 -12.766 6.586 1 94.31 207 ARG A C 1
ATOM 1642 O O . ARG A 1 207 ? -3.332 -13.164 7.707 1 94.31 207 ARG A O 1
ATOM 1649 N N . LYS A 1 208 ? -2.898 -11.984 5.859 1 94.62 208 LYS A N 1
ATOM 1650 C CA . LYS A 1 208 ? -1.673 -11.398 6.402 1 94.62 208 LYS A CA 1
ATOM 1651 C C . LYS A 1 208 ? -1.983 -10.258 7.359 1 94.62 208 LYS A C 1
ATOM 1653 O O . LYS A 1 208 ? -2.885 -9.453 7.105 1 94.62 208 LYS A O 1
ATOM 1658 N N . PRO A 1 209 ? -1.354 -10.156 8.492 1 90.31 209 PRO A N 1
ATOM 1659 C CA . PRO A 1 209 ? -1.697 -9.156 9.508 1 90.31 209 PRO A CA 1
ATOM 1660 C C . PRO A 1 209 ? -1.514 -7.727 9.016 1 90.31 209 PRO A C 1
ATOM 1662 O O . PRO A 1 209 ? -2.359 -6.867 9.273 1 90.31 209 PRO A O 1
ATOM 1665 N N . ARG A 1 210 ? -0.401 -7.371 8.273 1 92.69 210 ARG A N 1
ATOM 1666 C CA . ARG A 1 210 ? -0.071 -6.047 7.754 1 92.69 210 ARG A CA 1
ATOM 1667 C C . ARG A 1 210 ? -0.273 -4.977 8.82 1 92.69 210 ARG A C 1
ATOM 1669 O O . ARG A 1 210 ? -0.925 -3.959 8.57 1 92.69 210 ARG A O 1
ATOM 1676 N N . THR A 1 211 ? 0.312 -5.113 9.977 1 94.12 211 THR A N 1
ATOM 1677 C CA . THR A 1 211 ? 0.186 -4.266 11.156 1 94.12 211 THR A CA 1
ATOM 1678 C C . THR A 1 211 ? 0.839 -2.906 10.922 1 94.12 211 THR A C 1
ATOM 1680 O O . THR A 1 211 ? 1.942 -2.828 10.375 1 94.12 211 THR A O 1
ATOM 1683 N N . GLU A 1 212 ? 0.153 -1.901 11.32 1 95.56 212 GLU A N 1
ATOM 1684 C CA . GLU A 1 212 ? 0.687 -0.548 11.195 1 95.56 212 GLU A CA 1
ATOM 1685 C C . GLU A 1 212 ? 1.819 -0.309 12.195 1 95.56 212 GLU A C 1
ATOM 1687 O O . GLU A 1 212 ? 1.67 -0.576 13.391 1 95.56 212 GLU A O 1
ATOM 1692 N N . PRO A 1 213 ? 2.967 0.175 11.695 1 93.81 213 PRO A N 1
ATOM 1693 C CA . PRO A 1 213 ? 4.035 0.502 12.648 1 93.81 213 PRO A CA 1
ATOM 1694 C C . PRO A 1 213 ? 3.666 1.657 13.57 1 93.81 213 PRO A C 1
ATOM 1696 O O . PRO A 1 213 ? 2.791 2.463 13.242 1 93.81 213 PRO A O 1
ATOM 1699 N N . ALA A 1 214 ? 4.328 1.701 14.68 1 92.88 214 ALA A N 1
ATOM 1700 C CA . ALA A 1 214 ? 4.117 2.805 15.617 1 92.88 214 ALA A CA 1
ATOM 1701 C C . ALA A 1 214 ? 4.465 4.145 14.969 1 92.88 214 ALA A C 1
ATOM 1703 O O . ALA A 1 214 ? 5.441 4.246 14.227 1 92.88 214 ALA A O 1
ATOM 1704 N N . GLN A 1 215 ? 3.668 5.082 15.266 1 92.81 215 GLN A N 1
ATOM 1705 C CA . GLN A 1 215 ? 3.941 6.434 14.781 1 92.81 215 GLN A CA 1
ATOM 1706 C C . GLN A 1 215 ? 4.91 7.164 15.711 1 92.81 215 GLN A C 1
ATOM 1708 O O . GLN A 1 215 ? 4.684 7.238 16.922 1 92.81 215 GLN A O 1
ATOM 1713 N N . ILE A 1 216 ? 5.949 7.738 15.227 1 93 216 ILE A N 1
ATOM 1714 C CA . ILE A 1 216 ? 6.977 8.328 16.078 1 93 216 ILE A CA 1
ATOM 1715 C C . ILE A 1 216 ? 7.098 9.82 15.789 1 93 216 ILE A C 1
ATOM 1717 O O . ILE A 1 216 ? 8.195 10.375 15.805 1 93 216 ILE A O 1
ATOM 1721 N N . GLY A 1 217 ? 6.055 10.516 15.531 1 93.62 217 GLY A N 1
ATOM 1722 C CA . GLY A 1 217 ? 5.988 11.953 15.297 1 93.62 217 GLY A CA 1
ATOM 1723 C C . GLY A 1 217 ? 4.73 12.383 14.57 1 93.62 217 GLY A C 1
ATOM 1724 O O . GLY A 1 217 ? 3.982 11.539 14.062 1 93.62 217 GLY A O 1
ATOM 1725 N N . ILE A 1 218 ? 4.582 13.695 14.477 1 95.56 218 ILE A N 1
ATOM 1726 C CA . ILE A 1 218 ? 3.365 14.258 13.906 1 95.56 218 ILE A CA 1
ATOM 1727 C C . ILE A 1 218 ? 3.465 14.258 12.383 1 95.56 218 ILE A C 1
ATOM 1729 O O . ILE A 1 218 ? 4.551 14.43 11.82 1 95.56 218 ILE A O 1
ATOM 1733 N N . ARG A 1 219 ? 2.383 14 11.734 1 96.75 219 ARG A N 1
ATOM 1734 C CA . ARG A 1 219 ? 2.209 14.172 10.297 1 96.75 219 ARG A CA 1
ATOM 1735 C C . ARG A 1 219 ? 1.163 15.234 9.992 1 96.75 219 ARG A C 1
ATOM 1737 O O . ARG A 1 219 ? 0.105 15.273 10.625 1 96.75 219 ARG A O 1
ATOM 1744 N N . ARG A 1 220 ? 1.489 16.109 9.094 1 97.25 220 ARG A N 1
ATOM 1745 C CA . ARG A 1 220 ? 0.586 17.172 8.695 1 97.25 220 ARG A CA 1
ATOM 1746 C C . ARG A 1 220 ? 0.419 17.219 7.176 1 97.25 220 ARG A C 1
ATOM 1748 O O . ARG A 1 220 ? 1.393 17.062 6.438 1 97.25 220 ARG A O 1
ATOM 1755 N N . ILE A 1 221 ? -0.803 17.328 6.773 1 96.81 221 ILE A N 1
ATOM 1756 C CA . ILE A 1 221 ? -1.047 17.5 5.348 1 96.81 221 ILE A CA 1
ATOM 1757 C C . ILE A 1 221 ? -1.905 18.734 5.105 1 96.81 221 ILE A C 1
ATOM 1759 O O . ILE A 1 221 ? -2.736 19.094 5.945 1 96.81 221 ILE A O 1
ATOM 1763 N N . GLU A 1 222 ? -1.638 19.359 4.062 1 96.5 222 GLU A N 1
ATOM 1764 C CA . GLU A 1 222 ? -2.5 20.406 3.521 1 96.5 222 GLU A CA 1
ATOM 1765 C C . GLU A 1 222 ? -3.076 20 2.168 1 96.5 222 GLU A C 1
ATOM 1767 O O . GLU A 1 222 ? -2.357 19.484 1.311 1 96.5 222 GLU A O 1
ATOM 1772 N N . VAL A 1 223 ? -4.352 20.109 2.072 1 95.19 223 VAL A N 1
ATOM 1773 C CA . VAL A 1 223 ? -5.027 19.797 0.816 1 95.19 223 VAL A CA 1
ATOM 1774 C C . VAL A 1 223 ? -5.664 21.062 0.254 1 95.19 223 VAL A C 1
ATOM 1776 O O . VAL A 1 223 ? -6.43 21.75 0.945 1 95.19 223 VAL A O 1
ATOM 1779 N N . LYS A 1 224 ? -5.246 21.359 -0.955 1 93.44 224 LYS A N 1
ATOM 1780 C CA . LYS A 1 224 ? -5.77 22.547 -1.611 1 93.44 224 LYS A CA 1
ATOM 1781 C C . LYS A 1 224 ? -6.801 22.188 -2.676 1 93.44 224 LYS A C 1
ATOM 1783 O O . LYS A 1 224 ? -6.469 21.547 -3.68 1 93.44 224 LYS A O 1
ATOM 1788 N N . GLN A 1 225 ? -7.992 22.531 -2.457 1 91.81 225 GLN A N 1
ATOM 1789 C CA . GLN A 1 225 ? -9.125 22.359 -3.363 1 91.81 225 GLN A CA 1
ATOM 1790 C C . GLN A 1 225 ? -10.102 23.531 -3.238 1 91.81 225 GLN A C 1
ATOM 1792 O O . GLN A 1 225 ? -10.164 24.188 -2.197 1 91.81 225 GLN A O 1
ATOM 1797 N N . PRO A 1 226 ? -10.766 23.875 -4.414 1 90.44 226 PRO A N 1
ATOM 1798 C CA . PRO A 1 226 ? -11.82 24.875 -4.277 1 90.44 226 PRO A CA 1
ATOM 1799 C C . PRO A 1 226 ? -12.883 24.5 -3.25 1 90.44 226 PRO A C 1
ATOM 1801 O O . PRO A 1 226 ? -13.492 23.422 -3.359 1 90.44 226 PRO A O 1
ATOM 1804 N N . ALA A 1 227 ? -12.961 25.266 -2.227 1 88.94 227 ALA A N 1
ATOM 1805 C CA . ALA A 1 227 ? -13.938 25.016 -1.169 1 88.94 227 ALA A CA 1
ATOM 1806 C C . ALA A 1 227 ? -14.398 26.328 -0.535 1 88.94 227 ALA A C 1
ATOM 1808 O O . ALA A 1 227 ? -13.648 27.312 -0.494 1 88.94 227 ALA A O 1
ATOM 1809 N N . GLU A 1 228 ? -15.586 26.344 -0.127 1 85.81 228 GLU A N 1
ATOM 1810 C CA . GLU A 1 228 ? -16.141 27.531 0.513 1 85.81 228 GLU A CA 1
ATOM 1811 C C . GLU A 1 228 ? -15.578 27.719 1.917 1 85.81 228 GLU A C 1
ATOM 1813 O O . GLU A 1 228 ? -15.391 28.844 2.369 1 85.81 228 GLU A O 1
ATOM 1818 N N . GLN A 1 229 ? -15.344 26.578 2.5 1 88.56 229 GLN A N 1
ATOM 1819 C CA . GLN A 1 229 ? -14.812 26.625 3.861 1 88.56 229 GLN A CA 1
ATOM 1820 C C . GLN A 1 229 ? -13.664 25.641 4.035 1 88.56 229 GLN A C 1
ATOM 1822 O O . GLN A 1 229 ? -13.648 24.578 3.406 1 88.56 229 GLN A O 1
ATOM 1827 N N . ALA A 1 230 ? -12.82 26.047 4.961 1 93.62 230 ALA A N 1
ATOM 1828 C CA . ALA A 1 230 ? -11.734 25.141 5.328 1 93.62 230 ALA A CA 1
ATOM 1829 C C . ALA A 1 230 ? -12.219 24.062 6.293 1 93.62 230 ALA A C 1
ATOM 1831 O O . ALA A 1 230 ? -13.281 24.203 6.902 1 93.62 230 ALA A O 1
ATOM 1832 N N . LEU A 1 231 ? -11.562 22.969 6.344 1 96.62 231 LEU A N 1
ATOM 1833 C CA . LEU A 1 231 ? -11.812 21.875 7.277 1 96.62 231 LEU A CA 1
ATOM 1834 C C . LEU A 1 231 ? -10.516 21.438 7.961 1 96.62 231 LEU A C 1
ATOM 1836 O O . LEU A 1 231 ? -9.484 21.297 7.309 1 96.62 231 LEU A O 1
ATOM 1840 N N . VAL A 1 232 ? -10.617 21.344 9.266 1 97.81 232 VAL A N 1
ATOM 1841 C CA . VAL A 1 232 ? -9.523 20.812 10.055 1 97.81 232 VAL A CA 1
ATOM 1842 C C . VAL A 1 232 ? -9.883 19.406 10.555 1 97.81 232 VAL A C 1
ATOM 1844 O O . VAL A 1 232 ? -10.977 19.188 11.078 1 97.81 232 VAL A O 1
ATOM 1847 N N . ALA A 1 233 ? -8.977 18.5 10.336 1 98.12 233 ALA A N 1
ATOM 1848 C CA . ALA A 1 233 ? -9.148 17.156 10.852 1 98.12 233 ALA A CA 1
ATOM 1849 C C . ALA A 1 233 ? -7.902 16.672 11.586 1 98.12 233 ALA A C 1
ATOM 1851 O O . ALA A 1 233 ? -6.785 16.828 11.094 1 98.12 233 ALA A O 1
ATOM 1852 N N . LEU A 1 234 ? -8.102 16.234 12.781 1 98 234 LEU A N 1
ATOM 1853 C CA . LEU A 1 234 ? -7.059 15.609 13.578 1 98 234 LEU A CA 1
ATOM 1854 C C . LEU A 1 234 ? -7.344 14.125 13.773 1 98 234 LEU A C 1
ATOM 1856 O O . LEU A 1 234 ? -8.43 13.742 14.219 1 98 234 LEU A O 1
ATOM 1860 N N . ALA A 1 235 ? -6.418 13.312 13.398 1 97.5 235 ALA A N 1
ATOM 1861 C CA . ALA A 1 235 ? -6.555 11.867 13.562 1 97.5 235 ALA A CA 1
ATOM 1862 C C . ALA A 1 235 ? -5.512 11.32 14.539 1 97.5 235 ALA A C 1
ATOM 1864 O O . ALA A 1 235 ? -4.312 11.555 14.367 1 97.5 235 ALA A O 1
ATOM 1865 N N . PHE A 1 236 ? -6 10.648 15.547 1 96.19 236 PHE A N 1
ATOM 1866 C CA . PHE A 1 236 ? -5.141 10.008 16.547 1 96.19 236 PHE A CA 1
ATOM 1867 C C . PHE A 1 236 ? -5.293 8.492 16.484 1 96.19 236 PHE A C 1
ATOM 1869 O O . PHE A 1 236 ? -6.406 7.969 16.562 1 96.19 236 PHE A O 1
ATOM 1876 N N . ARG A 1 237 ? -4.184 7.805 16.328 1 94.31 237 ARG A N 1
ATOM 1877 C CA . ARG A 1 237 ? -4.266 6.355 16.438 1 94.31 237 ARG A CA 1
ATOM 1878 C C . ARG A 1 237 ? -4.738 5.945 17.828 1 94.31 237 ARG A C 1
ATOM 1880 O O . ARG A 1 237 ? -4.32 6.531 18.828 1 94.31 237 ARG A O 1
ATOM 1887 N N . ALA A 1 238 ? -5.664 5.07 17.891 1 93.94 238 ALA A N 1
ATOM 1888 C CA . ALA A 1 238 ? -6.281 4.633 19.141 1 93.94 238 ALA A CA 1
ATOM 1889 C C . ALA A 1 238 ? -6.375 3.113 19.203 1 93.94 238 ALA A C 1
ATOM 1891 O O . ALA A 1 238 ? -6.336 2.438 18.172 1 93.94 238 ALA A O 1
ATOM 1892 N N . PRO A 1 239 ? -6.379 2.588 20.453 1 91.62 239 PRO A N 1
ATOM 1893 C CA . PRO A 1 239 ? -6.605 1.146 20.562 1 91.62 239 PRO A CA 1
ATOM 1894 C C . PRO A 1 239 ? -7.953 0.717 19.984 1 91.62 239 PRO A C 1
ATOM 1896 O O . PRO A 1 239 ? -8.883 1.523 19.922 1 91.62 239 PRO A O 1
ATOM 1899 N N . SER A 1 240 ? -7.98 -0.511 19.562 1 89.44 240 SER A N 1
ATOM 1900 C CA . SER A 1 240 ? -9.219 -1.092 19.062 1 89.44 240 SER A CA 1
ATOM 1901 C C . SER A 1 240 ? -9.867 -2.002 20.109 1 89.44 240 SER A C 1
ATOM 1903 O O . SER A 1 240 ? -9.195 -2.479 21.031 1 89.44 240 SER A O 1
ATOM 1905 N N . LEU A 1 241 ? -11.141 -2.115 20 1 89.88 241 LEU A N 1
ATOM 1906 C CA . LEU A 1 241 ? -11.844 -3.082 20.828 1 89.88 241 LEU A CA 1
ATOM 1907 C C . LEU A 1 241 ? -11.773 -4.48 20.219 1 89.88 241 LEU A C 1
ATOM 1909 O O . LEU A 1 241 ? -12.367 -4.738 19.172 1 89.88 241 LEU A O 1
ATOM 1913 N N . THR A 1 242 ? -11.039 -5.379 20.844 1 85.06 242 THR A N 1
ATOM 1914 C CA . THR A 1 242 ? -10.844 -6.711 20.281 1 85.06 242 THR A CA 1
ATOM 1915 C C . THR A 1 242 ? -11.625 -7.754 21.062 1 85.06 242 THR A C 1
ATOM 1917 O O . THR A 1 242 ? -11.859 -8.859 20.578 1 85.06 242 THR A O 1
ATOM 1920 N N . ARG A 1 243 ? -12.008 -7.391 22.297 1 84 243 ARG A N 1
ATOM 1921 C CA . ARG A 1 243 ? -12.742 -8.273 23.203 1 84 243 ARG A CA 1
ATOM 1922 C C . ARG A 1 243 ? -13.898 -7.535 23.859 1 84 243 ARG A C 1
ATOM 1924 O O . ARG A 1 243 ? -13.758 -6.375 24.25 1 84 243 ARG A O 1
ATOM 1931 N N . VAL A 1 244 ? -14.969 -8.258 23.875 1 84.12 244 VAL A N 1
ATOM 1932 C CA . VAL A 1 244 ? -16.094 -7.637 24.547 1 84.12 244 VAL A CA 1
ATOM 1933 C C . VAL A 1 244 ? -16.312 -8.289 25.906 1 84.12 244 VAL A C 1
ATOM 1935 O O . VAL A 1 244 ? -17.031 -7.754 26.75 1 84.12 244 VAL A O 1
ATOM 1938 N N . SER A 1 245 ? -15.742 -9.477 25.984 1 88.44 245 SER A N 1
ATOM 1939 C CA . SER A 1 245 ? -15.711 -10.141 27.281 1 88.44 245 SER A CA 1
ATOM 1940 C C . SER A 1 245 ? -14.281 -10.281 27.797 1 88.44 245 SER A C 1
ATOM 1942 O O . SER A 1 245 ? -13.336 -10.367 27.016 1 88.44 245 SER A O 1
ATOM 1944 N N . ASP A 1 246 ? -14.062 -10.234 29.031 1 90.94 246 ASP A N 1
ATOM 1945 C CA . ASP A 1 246 ? -12.727 -10.305 29.625 1 90.94 246 ASP A CA 1
ATOM 1946 C C . ASP A 1 246 ? -11.828 -9.195 29.078 1 90.94 246 ASP A C 1
ATOM 1948 O O . ASP A 1 246 ? -10.734 -9.469 28.578 1 90.94 246 ASP A O 1
ATOM 1952 N N . LEU A 1 247 ? -12.32 -8.047 29.141 1 91.62 247 LEU A N 1
ATOM 1953 C CA . LEU A 1 247 ? -11.68 -6.852 28.594 1 91.62 247 LEU A CA 1
ATOM 1954 C C . LEU A 1 247 ? -10.234 -6.738 29.078 1 91.62 247 LEU A C 1
ATOM 1956 O O . LEU A 1 247 ? -9.945 -6.969 30.25 1 91.62 247 LEU A O 1
ATOM 1960 N N . GLN A 1 248 ? -9.359 -6.465 28.172 1 93 248 GLN A N 1
ATOM 1961 C CA . GLN A 1 248 ? -7.969 -6.137 28.469 1 93 248 GLN A CA 1
ATOM 1962 C C . GLN A 1 248 ? -7.746 -4.629 28.484 1 93 248 GLN A C 1
ATOM 1964 O O . GLN A 1 248 ? -8.672 -3.857 28.219 1 93 248 GLN A O 1
ATOM 1969 N N . ALA A 1 249 ? -6.574 -4.219 28.781 1 92.69 249 ALA A N 1
ATOM 1970 C CA . ALA A 1 249 ? -6.262 -2.803 28.953 1 92.69 249 ALA A CA 1
ATOM 1971 C C . ALA A 1 249 ? -6.594 -2.01 27.688 1 92.69 249 ALA A C 1
ATOM 1973 O O . ALA A 1 249 ? -7.23 -0.956 27.766 1 92.69 249 ALA A O 1
ATOM 1974 N N . ASP A 1 250 ? -6.242 -2.537 26.547 1 90 250 ASP A N 1
ATOM 1975 C CA . ASP A 1 250 ? -6.492 -1.847 25.281 1 90 250 ASP A CA 1
ATOM 1976 C C . ASP A 1 250 ? -7.992 -1.738 25 1 90 250 ASP A C 1
ATOM 1978 O O . ASP A 1 250 ? -8.453 -0.739 24.453 1 90 250 ASP A O 1
ATOM 1982 N N . ASP A 1 251 ? -8.734 -2.732 25.406 1 92.69 251 ASP A N 1
ATOM 1983 C CA . ASP A 1 251 ? -10.188 -2.703 25.234 1 92.69 251 ASP A CA 1
ATOM 1984 C C . ASP A 1 251 ? -10.82 -1.605 26.094 1 92.69 251 ASP A C 1
ATOM 1986 O O . ASP A 1 251 ? -11.688 -0.867 25.609 1 92.69 251 ASP A O 1
ATOM 1990 N N . ARG A 1 252 ? -10.375 -1.513 27.25 1 93.25 252 ARG A N 1
ATOM 1991 C CA . ARG A 1 252 ? -10.891 -0.5 28.172 1 93.25 252 ARG A CA 1
ATOM 1992 C C . ARG A 1 252 ? -10.57 0.904 27.672 1 93.25 252 ARG A C 1
ATOM 1994 O O . ARG A 1 252 ? -11.406 1.802 27.734 1 93.25 252 ARG A O 1
ATOM 2001 N N . ASP A 1 253 ? -9.367 1.031 27.219 1 93.44 253 ASP A N 1
ATOM 2002 C CA . ASP A 1 253 ? -8.977 2.324 26.672 1 93.44 253 ASP A CA 1
ATOM 2003 C C . ASP A 1 253 ? -9.852 2.701 25.469 1 93.44 253 ASP A C 1
ATOM 2005 O O . ASP A 1 253 ? -10.25 3.857 25.328 1 93.44 253 ASP A O 1
ATOM 2009 N N . ALA A 1 254 ? -10.078 1.715 24.609 1 92.94 254 ALA A N 1
ATOM 2010 C CA . ALA A 1 254 ? -10.93 1.95 23.453 1 92.94 254 ALA A CA 1
ATOM 2011 C C . ALA A 1 254 ? -12.32 2.402 23.875 1 92.94 254 ALA A C 1
ATOM 2013 O O . ALA A 1 254 ? -12.867 3.359 23.312 1 92.94 254 ALA A O 1
ATOM 2014 N N . LEU A 1 255 ? -12.875 1.766 24.859 1 92.88 255 LEU A N 1
ATOM 2015 C CA . LEU A 1 255 ? -14.203 2.115 25.359 1 92.88 255 LEU A CA 1
ATOM 2016 C C . LEU A 1 255 ? -14.195 3.498 26 1 92.88 255 LEU A C 1
ATOM 2018 O O . LEU A 1 255 ? -15.156 4.262 25.844 1 92.88 255 LEU A O 1
ATOM 2022 N N . ALA A 1 256 ? -13.133 3.787 26.703 1 93.5 256 ALA A N 1
ATOM 2023 C CA . ALA A 1 256 ? -13.008 5.109 27.297 1 93.5 256 ALA A CA 1
ATOM 2024 C C . ALA A 1 256 ? -12.977 6.199 26.234 1 93.5 256 ALA A C 1
ATOM 2026 O O . ALA A 1 256 ? -13.586 7.262 26.406 1 93.5 256 ALA A O 1
ATOM 2027 N N . LEU A 1 257 ? -12.266 5.945 25.172 1 93.62 257 LEU A N 1
ATOM 2028 C CA . LEU A 1 257 ? -12.18 6.914 24.094 1 93.62 257 LEU A CA 1
ATOM 2029 C C . LEU A 1 257 ? -13.523 7.066 23.391 1 93.62 257 LEU A C 1
ATOM 2031 O O . LEU A 1 257 ? -13.867 8.156 22.922 1 93.62 257 LEU A O 1
ATOM 2035 N N . LEU A 1 258 ? -14.273 5.98 23.312 1 92.12 258 LEU A N 1
ATOM 2036 C CA . LEU A 1 258 ? -15.633 6.062 22.781 1 92.12 258 LEU A CA 1
ATOM 2037 C C . LEU A 1 258 ? -16.5 6.992 23.641 1 92.12 258 LEU A C 1
ATOM 2039 O O . LEU A 1 258 ? -17.203 7.844 23.109 1 92.12 258 LEU A O 1
ATOM 2043 N N . VAL A 1 259 ? -16.391 6.84 24.906 1 92.12 259 VAL A N 1
ATOM 2044 C CA . VAL A 1 259 ? -17.125 7.695 25.844 1 92.12 259 VAL A CA 1
ATOM 2045 C C . VAL A 1 259 ? -16.641 9.141 25.703 1 92.12 259 VAL A C 1
ATOM 2047 O O . VAL A 1 259 ? -17.453 10.07 25.703 1 92.12 259 VAL A O 1
ATOM 2050 N N . LEU A 1 260 ? -15.328 9.273 25.594 1 92.69 260 LEU A N 1
ATOM 2051 C CA . LEU A 1 260 ? -14.781 10.609 25.406 1 92.69 260 LEU A CA 1
ATOM 2052 C C . LEU A 1 260 ? -15.383 11.289 24.188 1 92.69 260 LEU A C 1
ATOM 2054 O O . LEU A 1 260 ? -15.727 12.477 24.219 1 92.69 260 LEU A O 1
ATOM 2058 N N . SER A 1 261 ? -15.453 10.562 23.094 1 92.88 261 SER A N 1
ATOM 2059 C CA . SER A 1 261 ? -16.047 11.117 21.891 1 92.88 261 SER A CA 1
ATOM 2060 C C . SER A 1 261 ? -17.484 11.586 22.141 1 92.88 261 SER A C 1
ATOM 2062 O O . SER A 1 261 ? -17.891 12.641 21.656 1 92.88 261 SER A O 1
ATOM 2064 N N . ALA A 1 262 ? -18.234 10.82 22.906 1 89.62 262 ALA A N 1
ATOM 2065 C CA . ALA A 1 262 ? -19.609 11.172 23.25 1 89.62 262 ALA A CA 1
ATOM 2066 C C . ALA A 1 262 ? -19.656 12.422 24.125 1 89.62 262 ALA A C 1
ATOM 2068 O O . ALA A 1 262 ? -20.547 13.258 23.969 1 89.62 262 ALA A O 1
ATOM 2069 N N . VAL A 1 263 ? -18.719 12.539 25 1 89.31 263 VAL A N 1
ATOM 2070 C CA . VAL A 1 263 ? -18.625 13.695 25.891 1 89.31 263 VAL A CA 1
ATOM 2071 C C . VAL A 1 263 ? -18.281 14.938 25.062 1 89.31 263 VAL A C 1
ATOM 2073 O O . VAL A 1 263 ? -18.844 16.016 25.297 1 89.31 263 VAL A O 1
ATOM 2076 N N . LEU A 1 264 ? -17.469 14.734 24.109 1 91.75 264 LEU A N 1
ATOM 2077 C CA . LEU A 1 264 ? -17 15.859 23.312 1 91.75 264 LEU A CA 1
ATOM 2078 C C . LEU A 1 264 ? -18.062 16.312 22.312 1 91.75 264 LEU A C 1
ATOM 2080 O O . LEU A 1 264 ? -18.25 17.516 22.109 1 91.75 264 LEU A O 1
ATOM 2084 N N . ASP A 1 265 ? -18.812 15.406 21.688 1 86.44 265 ASP A N 1
ATOM 2085 C CA . ASP A 1 265 ? -19.672 15.766 20.562 1 86.44 265 ASP A CA 1
ATOM 2086 C C . ASP A 1 265 ? -20.938 14.93 20.562 1 86.44 265 ASP A C 1
ATOM 2088 O O . ASP A 1 265 ? -21.609 14.805 19.516 1 86.44 265 ASP A O 1
ATOM 2092 N N . GLY A 1 266 ? -21.328 14.312 21.562 1 77.75 266 GLY A N 1
ATOM 2093 C CA . GLY A 1 266 ? -22.359 13.289 21.547 1 77.75 266 GLY A CA 1
ATOM 2094 C C . GLY A 1 266 ? -23.766 13.852 21.641 1 77.75 266 GLY A C 1
ATOM 2095 O O . GLY A 1 266 ? -24.75 13.133 21.469 1 77.75 266 GLY A O 1
ATOM 2096 N N . TYR A 1 267 ? -23.969 15.094 21.969 1 78.06 267 TYR A N 1
ATOM 2097 C CA . TYR A 1 267 ? -25.297 15.703 22.094 1 78.06 267 TYR A CA 1
ATOM 2098 C C . TYR A 1 267 ? -25.219 17.219 21.891 1 78.06 267 TYR A C 1
ATOM 2100 O O . TYR A 1 267 ? -24.125 17.781 21.828 1 78.06 267 TYR A O 1
ATOM 2108 N N . ASP A 1 268 ? -26.438 17.719 21.609 1 75.5 268 ASP A N 1
ATOM 2109 C CA . ASP A 1 268 ? -26.516 19.172 21.453 1 75.5 268 ASP A CA 1
ATOM 2110 C C . ASP A 1 268 ? -26 19.891 22.703 1 75.5 268 ASP A C 1
ATOM 2112 O O . ASP A 1 268 ? -26.422 19.578 23.828 1 75.5 268 ASP A O 1
ATOM 2116 N N . GLY A 1 269 ? -25.047 20.734 22.469 1 78.94 269 GLY A N 1
ATOM 2117 C CA . GLY A 1 269 ? -24.484 21.469 23.594 1 78.94 269 GLY A CA 1
ATOM 2118 C C . GLY A 1 269 ? -23.312 20.766 24.234 1 78.94 269 GLY A C 1
ATOM 2119 O O . GLY A 1 269 ? -22.844 21.156 25.312 1 78.94 269 GLY A O 1
ATOM 2120 N N . ALA A 1 270 ? -22.922 19.75 23.609 1 88.5 270 ALA A N 1
ATOM 2121 C CA . ALA A 1 270 ? -21.766 19.031 24.141 1 88.5 270 ALA A CA 1
ATOM 2122 C C . ALA A 1 270 ? -20.547 19.953 24.219 1 88.5 270 ALA A C 1
ATOM 2124 O O . ALA A 1 270 ? -20.625 21.141 23.844 1 88.5 270 ALA A O 1
ATOM 2125 N N . ARG A 1 271 ? -19.453 19.406 24.734 1 90.44 271 ARG A N 1
ATOM 2126 C CA . ARG A 1 271 ? -18.297 20.188 25.109 1 90.44 271 ARG A CA 1
ATOM 2127 C C . ARG A 1 271 ? -17.734 20.969 23.922 1 90.44 271 ARG A C 1
ATOM 2129 O O . ARG A 1 271 ? -17.484 22.172 24.016 1 90.44 271 ARG A O 1
ATOM 2136 N N . LEU A 1 272 ? -17.578 20.359 22.734 1 93.5 272 LEU A N 1
ATOM 2137 C CA . LEU A 1 272 ? -17 21.031 21.578 1 93.5 272 LEU A CA 1
ATOM 2138 C C . LEU A 1 272 ? -17.922 22.125 21.062 1 93.5 272 LEU A C 1
ATOM 2140 O O . LEU A 1 272 ? -17.469 23.203 20.672 1 93.5 272 LEU A O 1
ATOM 2144 N N . GLU A 1 273 ? -19.219 21.828 21.047 1 91.19 273 GLU A N 1
ATOM 2145 C CA . GLU A 1 273 ? -20.188 22.828 20.609 1 91.19 273 GLU A CA 1
ATOM 2146 C C . GLU A 1 273 ? -20.156 24.062 21.516 1 91.19 273 GLU A C 1
ATOM 2148 O O . GLU A 1 273 ? -20.078 25.188 21.031 1 91.19 273 GLU A O 1
ATOM 2153 N N . ARG A 1 274 ? -20.172 23.875 22.734 1 91.25 274 ARG A N 1
ATOM 2154 C CA . ARG A 1 274 ? -20.203 24.953 23.703 1 91.25 274 ARG A CA 1
ATOM 2155 C C . ARG A 1 274 ? -18.891 25.75 23.672 1 91.25 274 ARG A C 1
ATOM 2157 O O . ARG A 1 274 ? -18.922 26.984 23.734 1 91.25 274 ARG A O 1
ATOM 2164 N N . ALA A 1 275 ? -17.812 25.062 23.547 1 92.19 275 ALA A N 1
ATOM 2165 C CA . ALA A 1 275 ? -16.5 25.688 23.688 1 92.19 275 ALA A CA 1
ATOM 2166 C C . ALA A 1 275 ? -16.078 26.375 22.391 1 92.19 275 ALA A C 1
ATOM 2168 O O . ALA A 1 275 ? -15.414 27.406 22.406 1 92.19 275 ALA A O 1
ATOM 2169 N N . LEU A 1 276 ? -16.484 25.766 21.203 1 94.62 276 LEU A N 1
ATOM 2170 C CA . LEU A 1 276 ? -15.859 26.203 19.953 1 94.62 276 LEU A CA 1
ATOM 2171 C C . LEU A 1 276 ? -16.891 26.828 19.016 1 94.62 276 LEU A C 1
ATOM 2173 O O . LEU A 1 276 ? -16.531 27.625 18.141 1 94.62 276 LEU A O 1
ATOM 2177 N N . VAL A 1 277 ? -18.156 26.531 19.172 1 93.31 277 VAL A N 1
ATOM 2178 C CA . VAL A 1 277 ? -19.125 26.875 18.125 1 93.31 277 VAL A CA 1
ATOM 2179 C C . VAL A 1 277 ? -20.094 27.938 18.656 1 93.31 277 VAL A C 1
ATOM 2181 O O . VAL A 1 277 ? -20.672 28.688 17.859 1 93.31 277 VAL A O 1
ATOM 2184 N N . GLN A 1 278 ? -20.203 27.938 19.969 1 90.31 278 GLN A N 1
ATOM 2185 C CA . GLN A 1 278 ? -21.172 28.859 20.562 1 90.31 278 GLN A CA 1
ATOM 2186 C C . GLN A 1 278 ? -20.453 30.016 21.266 1 90.31 278 GLN A C 1
ATOM 2188 O O . GLN A 1 278 ? -19.266 29.922 21.578 1 90.31 278 GLN A O 1
ATOM 2193 N N . GLY A 1 279 ? -21.188 31.094 21.469 1 85.31 279 GLY A N 1
ATOM 2194 C CA . GLY A 1 279 ? -20.75 32.219 22.297 1 85.31 279 GLY A CA 1
ATOM 2195 C C . GLY A 1 279 ? -19.859 33.188 21.578 1 85.31 279 GLY A C 1
ATOM 2196 O O . GLY A 1 279 ? -19.672 33.094 20.359 1 85.31 279 GLY A O 1
ATOM 2197 N N . GLU A 1 280 ? -19.25 34.188 22.281 1 84.75 280 GLU A N 1
ATOM 2198 C CA . GLU A 1 280 ? -18.453 35.281 21.75 1 84.75 280 GLU A CA 1
ATOM 2199 C C . GLU A 1 280 ? -17.062 34.781 21.328 1 84.75 280 GLU A C 1
ATOM 2201 O O . GLU A 1 280 ? -16.469 35.344 20.391 1 84.75 280 GLU A O 1
ATOM 2206 N N . GLY A 1 281 ? -16.656 33.719 21.844 1 86.06 281 GLY A N 1
ATOM 2207 C CA . GLY A 1 281 ? -15.328 33.219 21.547 1 86.06 281 GLY A CA 1
ATOM 2208 C C . GLY A 1 281 ? -15.344 32.094 20.516 1 86.06 281 GLY A C 1
ATOM 2209 O O . GLY A 1 281 ? -14.391 31.328 20.406 1 86.06 281 GLY A O 1
ATOM 2210 N N . ARG A 1 282 ? -16.391 32.188 19.688 1 91.75 282 ARG A N 1
ATOM 2211 C CA . ARG A 1 282 ? -16.594 31.141 18.688 1 91.75 282 ARG A CA 1
ATOM 2212 C C . ARG A 1 282 ? -15.43 31.109 17.703 1 91.75 282 ARG A C 1
ATOM 2214 O O . ARG A 1 282 ? -15.055 32.125 17.141 1 91.75 282 ARG A O 1
ATOM 2221 N N . VAL A 1 283 ? -14.836 29.938 17.547 1 95.69 283 VAL A N 1
ATOM 2222 C CA . VAL A 1 283 ? -13.703 29.812 16.641 1 95.69 283 VAL A CA 1
ATOM 2223 C C . VAL A 1 283 ? -14.07 28.922 15.453 1 95.69 283 VAL A C 1
ATOM 2225 O O . VAL A 1 283 ? -13.375 28.906 14.445 1 95.69 283 VAL A O 1
ATOM 2228 N N . ALA A 1 284 ? -15.242 28.172 15.531 1 96.25 284 ALA A N 1
ATOM 2229 C CA . ALA A 1 284 ? -15.625 27.203 14.508 1 96.25 284 ALA A CA 1
ATOM 2230 C C . ALA A 1 284 ? -17.125 27.297 14.219 1 96.25 284 ALA A C 1
ATOM 2232 O O . ALA A 1 284 ? -17.922 27.641 15.094 1 96.25 284 ALA A O 1
ATOM 2233 N N . ASP A 1 285 ? -17.438 27.047 13.031 1 94.94 285 ASP A N 1
ATOM 2234 C CA . ASP A 1 285 ? -18.844 26.938 12.648 1 94.94 285 ASP A CA 1
ATOM 2235 C C . ASP A 1 285 ? -19.375 25.531 12.953 1 94.94 285 ASP A C 1
ATOM 2237 O O . ASP A 1 285 ? -20.594 25.328 13.008 1 94.94 285 ASP A O 1
ATOM 2241 N N . GLY A 1 286 ? -18.516 24.641 13.117 1 93.81 286 GLY A N 1
ATOM 2242 C CA . GLY A 1 286 ? -18.812 23.266 13.461 1 93.81 286 GLY A CA 1
ATOM 2243 C C . GLY A 1 286 ? -17.625 22.516 14.008 1 93.81 286 GLY A C 1
ATOM 2244 O O . GLY A 1 286 ? -16.484 22.812 13.648 1 93.81 286 GLY A O 1
ATOM 2245 N N . ALA A 1 287 ? -17.875 21.609 14.883 1 94.94 287 ALA A N 1
ATOM 2246 C CA . ALA A 1 287 ? -16.844 20.75 15.461 1 94.94 287 ALA A CA 1
ATOM 2247 C C . ALA A 1 287 ? -17.406 19.375 15.773 1 94.94 287 ALA A C 1
ATOM 2249 O O . ALA A 1 287 ? -18.594 19.219 16.062 1 94.94 287 ALA A O 1
ATOM 2250 N N . GLY A 1 288 ? -16.578 18.375 15.633 1 94.56 288 GLY A N 1
ATOM 2251 C CA . GLY A 1 288 ? -17.031 17.016 15.867 1 94.56 288 GLY A CA 1
ATOM 2252 C C . GLY A 1 288 ? -15.922 16.078 16.312 1 94.56 288 GLY A C 1
ATOM 2253 O O . GLY A 1 288 ? -14.75 16.453 16.281 1 94.56 288 GLY A O 1
ATOM 2254 N N . SER A 1 289 ? -16.328 15 16.891 1 94.94 289 SER A N 1
ATOM 2255 C CA . SER A 1 289 ? -15.438 13.922 17.297 1 94.94 289 SER A CA 1
ATOM 2256 C C . SER A 1 289 ? -16 12.562 16.906 1 94.94 289 SER A C 1
ATOM 2258 O O . SER A 1 289 ? -17.219 12.391 16.812 1 94.94 289 SER A O 1
ATOM 2260 N N . SER A 1 290 ? -15.117 11.68 16.625 1 93.25 290 SER A N 1
ATOM 2261 C CA . SER A 1 290 ? -15.531 10.312 16.312 1 93.25 290 SER A CA 1
ATOM 2262 C C . SER A 1 290 ? -14.469 9.312 16.75 1 93.25 290 SER A C 1
ATOM 2264 O O . SER A 1 290 ? -13.289 9.648 16.844 1 93.25 290 SER A O 1
ATOM 2266 N N . MET A 1 291 ? -14.961 8.164 17.141 1 91.69 291 MET A N 1
ATOM 2267 C CA . MET A 1 291 ? -14.094 7.047 17.5 1 91.69 291 MET A CA 1
ATOM 2268 C C . MET A 1 291 ? -14.461 5.797 16.703 1 91.69 291 MET A C 1
ATOM 2270 O O . MET A 1 291 ? -15.617 5.367 16.719 1 91.69 291 MET A O 1
ATOM 2274 N N . SER A 1 292 ? -13.539 5.348 15.953 1 88.12 292 SER A N 1
ATOM 2275 C CA . SER A 1 292 ? -13.688 4.062 15.281 1 88.12 292 SER A CA 1
ATOM 2276 C C . SER A 1 292 ? -12.984 2.949 16.047 1 88.12 292 SER A C 1
ATOM 2278 O O . SER A 1 292 ? -11.758 2.879 16.062 1 88.12 292 SER A O 1
ATOM 2280 N N . LEU A 1 293 ? -13.758 2.131 16.719 1 81.56 293 LEU A N 1
ATOM 2281 C CA . LEU A 1 293 ? -13.102 1.145 17.578 1 81.56 293 LEU A CA 1
ATOM 2282 C C . LEU A 1 293 ? -13.414 -0.273 17.109 1 81.56 293 LEU A C 1
ATOM 2284 O O . LEU A 1 293 ? -12.742 -1.226 17.5 1 81.56 293 LEU A O 1
ATOM 2288 N N . MET A 1 294 ? -14.555 -0.27 16.188 1 79.31 294 MET A N 1
ATOM 2289 C CA . MET A 1 294 ? -14.938 -1.62 15.781 1 79.31 294 MET A CA 1
ATOM 2290 C C . MET A 1 294 ? -14.477 -1.911 14.359 1 79.31 294 MET A C 1
ATOM 2292 O O . MET A 1 294 ? -14.789 -1.158 13.438 1 79.31 294 MET A O 1
ATOM 2296 N N . GLY A 1 295 ? -13.312 -2.402 14.164 1 85.19 295 GLY A N 1
ATOM 2297 C CA . GLY A 1 295 ? -12.812 -2.789 12.859 1 85.19 295 GLY A CA 1
ATOM 2298 C C . GLY A 1 295 ? -11.703 -3.83 12.93 1 85.19 295 GLY A C 1
ATOM 2299 O O . GLY A 1 295 ? -11.328 -4.266 14.016 1 85.19 295 GLY A O 1
ATOM 2300 N N . ARG A 1 296 ? -11.406 -4.27 11.781 1 91.12 296 ARG A N 1
ATOM 2301 C CA . ARG A 1 296 ? -10.344 -5.27 11.68 1 91.12 296 ARG A CA 1
ATOM 2302 C C . ARG A 1 296 ? -8.969 -4.609 11.656 1 91.12 296 ARG A C 1
ATOM 2304 O O . ARG A 1 296 ? -7.945 -5.289 11.758 1 91.12 296 ARG A O 1
ATOM 2311 N N . GLY A 1 297 ? -8.977 -3.266 11.5 1 89.75 297 GLY A N 1
ATOM 2312 C CA . GLY A 1 297 ? -7.738 -2.504 11.461 1 89.75 297 GLY A CA 1
ATOM 2313 C C . GLY A 1 297 ? -7.539 -1.631 12.68 1 89.75 297 GLY A C 1
ATOM 2314 O O . GLY A 1 297 ? -8.211 -1.807 13.695 1 89.75 297 GLY A O 1
ATOM 2315 N N . PRO A 1 298 ? -6.574 -0.77 12.594 1 91.25 298 PRO A N 1
ATOM 2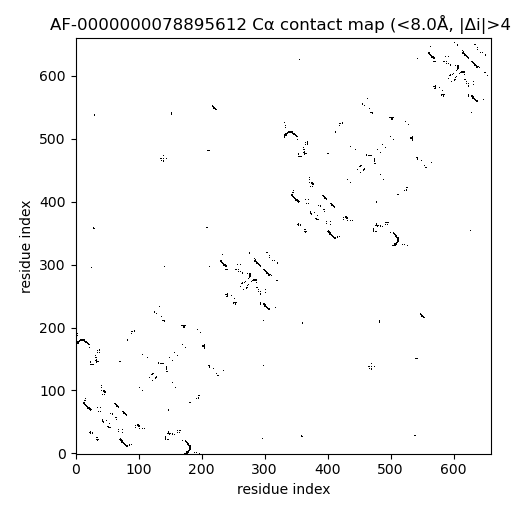316 C CA . PRO A 1 298 ? -6.273 0.065 13.758 1 91.25 298 PRO A CA 1
ATOM 2317 C C . PRO A 1 298 ? -7.391 1.054 14.086 1 91.25 298 PRO A C 1
ATOM 2319 O O . PRO A 1 298 ? -8.047 1.567 13.172 1 91.25 298 PRO A O 1
ATOM 2322 N N . GLY A 1 299 ? -7.559 1.257 15.383 1 92.25 299 GLY A N 1
ATOM 2323 C CA . GLY A 1 299 ? -8.516 2.258 15.836 1 92.25 299 GLY A CA 1
ATOM 2324 C C . GLY A 1 299 ? -8.047 3.68 15.594 1 92.25 299 GLY A C 1
ATOM 2325 O O . GLY A 1 299 ? -6.84 3.945 15.555 1 92.25 299 GLY A O 1
ATOM 2326 N N . LEU A 1 300 ? -9.047 4.555 15.445 1 94.69 300 LEU A N 1
ATOM 2327 C CA . LEU A 1 300 ? -8.75 5.957 15.172 1 94.69 300 LEU A CA 1
ATOM 2328 C C . LEU A 1 300 ? -9.711 6.871 15.93 1 94.69 300 LEU A C 1
ATOM 2330 O O . LEU A 1 300 ? -10.922 6.652 15.922 1 94.69 300 LEU A O 1
ATOM 2334 N N . PHE A 1 301 ? -9.195 7.781 16.641 1 96.12 301 PHE A N 1
ATOM 2335 C CA . PHE A 1 301 ? -9.945 8.883 17.234 1 96.12 301 PHE A CA 1
ATOM 2336 C C . PHE A 1 301 ? -9.766 10.164 16.438 1 96.12 301 PHE A C 1
ATOM 2338 O O . PHE A 1 301 ? -8.633 10.594 16.188 1 96.12 301 PHE A O 1
ATOM 2345 N N . MET A 1 302 ? -10.859 10.766 16.094 1 96.69 302 MET A N 1
ATOM 2346 C CA . MET A 1 302 ? -10.75 11.914 15.195 1 96.69 302 MET A CA 1
ATOM 2347 C C . MET A 1 302 ? -11.477 13.125 15.773 1 96.69 302 MET A C 1
ATOM 2349 O O . MET A 1 302 ? -12.516 12.984 16.422 1 96.69 302 MET A O 1
ATOM 2353 N N . LEU A 1 303 ? -10.914 14.273 15.523 1 97.12 303 LEU A N 1
ATOM 2354 C CA . LEU A 1 303 ? -11.539 15.57 15.758 1 97.12 303 LEU A CA 1
ATOM 2355 C C . LEU A 1 303 ? -11.609 16.375 14.469 1 97.12 303 LEU A C 1
ATOM 2357 O O . LEU A 1 303 ? -10.68 16.359 13.672 1 97.12 303 LEU A O 1
ATOM 2361 N N . THR A 1 304 ? -12.719 16.984 14.305 1 97.12 304 THR A N 1
ATOM 2362 C CA . THR A 1 304 ? -12.867 17.844 13.133 1 97.12 304 THR A CA 1
ATOM 2363 C C . THR A 1 304 ? -13.43 19.203 13.523 1 97.12 304 THR A C 1
ATOM 2365 O O . THR A 1 304 ? -14.07 19.344 14.57 1 97.12 304 THR A O 1
ATOM 2368 N N . GLY A 1 305 ? -13.156 20.188 12.688 1 96.94 305 GLY A N 1
ATOM 2369 C CA . GLY A 1 305 ? -13.695 21.516 12.875 1 96.94 305 GLY A CA 1
ATOM 2370 C C . GLY A 1 305 ? -13.695 22.344 11.609 1 96.94 305 GLY A C 1
ATOM 2371 O O . GLY A 1 305 ? -12.812 22.188 10.758 1 96.94 305 GLY A O 1
ATOM 2372 N N . VAL A 1 306 ? -14.68 23.172 11.531 1 96.94 306 VAL A N 1
ATOM 2373 C CA . VAL A 1 306 ? -14.805 24.109 10.43 1 96.94 306 VAL A CA 1
ATOM 2374 C C . VAL A 1 306 ? -14.594 25.531 10.945 1 96.94 306 VAL A C 1
ATOM 2376 O O . VAL A 1 306 ? -15.406 26.047 11.719 1 96.94 306 VAL A O 1
ATOM 2379 N N . PRO A 1 307 ? -13.516 26.141 10.484 1 96.44 307 PRO A N 1
ATOM 2380 C CA . PRO A 1 307 ? -13.25 27.484 10.992 1 96.44 307 PRO A CA 1
ATOM 2381 C C . PRO A 1 307 ? -14.406 28.453 10.742 1 96.44 307 PRO A C 1
ATOM 2383 O O . PRO A 1 307 ? -15.016 28.422 9.672 1 96.44 307 PRO A O 1
ATOM 2386 N N . ALA A 1 308 ? -14.727 29.234 11.742 1 95.31 308 ALA A N 1
ATOM 2387 C CA . ALA A 1 308 ? -15.695 30.312 11.578 1 95.31 308 ALA A CA 1
ATOM 2388 C C . ALA A 1 308 ? -15.125 31.438 10.703 1 95.31 308 ALA A C 1
ATOM 2390 O O . ALA A 1 308 ? -13.922 31.453 10.422 1 95.31 308 ALA A O 1
ATOM 2391 N N . THR A 1 309 ? -16.078 32.281 10.258 1 91.81 309 THR A N 1
ATOM 2392 C CA . THR A 1 309 ? -15.641 33.406 9.453 1 91.81 309 THR A CA 1
ATOM 2393 C C . THR A 1 309 ? -14.57 34.219 10.188 1 91.81 309 THR A C 1
ATOM 2395 O O . THR A 1 309 ? -14.742 34.562 11.367 1 91.81 309 THR A O 1
ATOM 2398 N N . GLY A 1 310 ? -13.477 34.469 9.516 1 92.62 310 GLY A N 1
ATOM 2399 C CA . GLY A 1 310 ? -12.406 35.25 10.094 1 92.62 310 GLY A CA 1
ATOM 2400 C C . GLY A 1 310 ? -11.43 34.438 10.922 1 92.62 310 GLY A C 1
ATOM 2401 O O . GLY A 1 310 ? -10.422 34.969 11.398 1 92.62 310 GLY A O 1
ATOM 2402 N N . LYS A 1 311 ? -11.727 33.188 11.133 1 95.69 311 LYS A N 1
ATOM 2403 C CA . LYS A 1 311 ? -10.844 32.312 11.891 1 95.69 311 LYS A CA 1
ATOM 2404 C C . LYS A 1 311 ? -10.023 31.406 10.969 1 95.69 311 LYS A C 1
ATOM 2406 O O . LYS A 1 311 ? -10.391 31.203 9.805 1 95.69 311 LYS A O 1
ATOM 2411 N N . THR A 1 312 ? -8.914 30.938 11.562 1 95 312 THR A N 1
ATOM 2412 C CA . THR A 1 312 ? -8 30.141 10.758 1 95 312 THR A CA 1
ATOM 2413 C C . THR A 1 312 ? -8.062 28.672 11.164 1 95 312 THR A C 1
ATOM 2415 O O . THR A 1 312 ? -8.547 28.344 12.25 1 95 312 THR A O 1
ATOM 2418 N N . ALA A 1 313 ? -7.562 27.828 10.258 1 95.25 313 ALA A N 1
ATOM 2419 C CA . ALA A 1 313 ? -7.434 26.406 10.562 1 95.25 313 ALA A CA 1
ATOM 2420 C C . ALA A 1 313 ? -6.566 26.188 11.797 1 95.25 313 ALA A C 1
ATOM 2422 O O . ALA A 1 313 ? -6.855 25.312 12.617 1 95.25 313 ALA A O 1
ATOM 2423 N N . ALA A 1 314 ? -5.539 27.016 11.914 1 96.06 314 ALA A N 1
ATOM 2424 C CA . ALA A 1 314 ? -4.617 26.891 13.039 1 96.06 314 ALA A CA 1
ATOM 2425 C C . ALA A 1 314 ? -5.324 27.172 14.359 1 96.06 314 ALA A C 1
ATOM 2427 O O . ALA A 1 314 ? -5.07 26.516 15.367 1 96.06 314 ALA A O 1
ATOM 2428 N N . GLU A 1 315 ? -6.168 28.125 14.352 1 96.75 315 GLU A N 1
ATOM 2429 C CA . GLU A 1 315 ? -6.926 28.469 15.547 1 96.75 315 GLU A CA 1
ATOM 2430 C C . GLU A 1 315 ? -7.875 27.344 15.945 1 96.75 315 GLU A C 1
ATOM 2432 O O . GLU A 1 315 ? -8.008 27.016 17.125 1 96.75 315 GLU A O 1
ATOM 2437 N N . VAL A 1 316 ? -8.516 26.781 14.922 1 97.44 316 VAL A N 1
ATOM 2438 C CA . VAL A 1 316 ? -9.43 25.672 15.18 1 97.44 316 VAL A CA 1
ATOM 2439 C C . VAL A 1 316 ? -8.648 24.469 15.711 1 97.44 316 VAL A C 1
ATOM 2441 O O . VAL A 1 316 ? -9.078 23.828 16.672 1 97.44 316 VAL A O 1
ATOM 2444 N N . GLU A 1 317 ? -7.516 24.141 15.086 1 97.62 317 GLU A N 1
ATOM 2445 C CA . GLU A 1 317 ? -6.676 23.047 15.578 1 97.62 317 GLU A CA 1
ATOM 2446 C C . GLU A 1 317 ? -6.297 23.266 17.031 1 97.62 317 GLU A C 1
ATOM 2448 O O . GLU A 1 317 ? -6.418 22.344 17.859 1 97.62 317 GLU A O 1
ATOM 2453 N N . ALA A 1 318 ? -5.84 24.453 17.375 1 97.25 318 ALA A N 1
ATOM 2454 C CA . ALA A 1 318 ? -5.418 24.781 18.75 1 97.25 318 ALA A CA 1
ATOM 2455 C C . ALA A 1 318 ? -6.574 24.609 19.734 1 97.25 318 ALA A C 1
ATOM 2457 O O . ALA A 1 318 ? -6.387 24.078 20.828 1 97.25 318 ALA A O 1
ATOM 2458 N N . ALA A 1 319 ? -7.707 25.078 19.312 1 96.5 319 ALA A N 1
ATOM 2459 C CA . ALA A 1 319 ? -8.883 24.984 20.172 1 96.5 319 ALA A CA 1
ATOM 2460 C C . ALA A 1 319 ? -9.281 23.531 20.406 1 96.5 319 ALA A C 1
ATOM 2462 O O . ALA A 1 319 ? -9.617 23.156 21.531 1 96.5 319 ALA A O 1
ATOM 2463 N N . LEU A 1 320 ? -9.273 22.734 19.344 1 96.75 320 LEU A N 1
ATOM 2464 C CA . LEU A 1 320 ? -9.594 21.312 19.469 1 96.75 320 LEU A CA 1
ATOM 2465 C C . LEU A 1 320 ? -8.609 20.625 20.406 1 96.75 320 LEU A C 1
ATOM 2467 O O . LEU A 1 320 ? -9.023 19.891 21.312 1 96.75 320 LEU A O 1
ATOM 2471 N N . ARG A 1 321 ? -7.371 20.859 20.25 1 96.44 321 ARG A N 1
ATOM 2472 C CA . ARG A 1 321 ? -6.344 20.266 21.094 1 96.44 321 ARG A CA 1
ATOM 2473 C C . ARG A 1 321 ? -6.488 20.703 22.547 1 96.44 321 ARG A C 1
ATOM 2475 O O . ARG A 1 321 ? -6.254 19.922 23.469 1 96.44 321 ARG A O 1
ATOM 2482 N N . ALA A 1 322 ? -6.836 21.938 22.719 1 95.06 322 ALA A N 1
ATOM 2483 C CA . ALA A 1 322 ? -7.012 22.484 24.062 1 95.06 322 ALA A CA 1
ATOM 2484 C C . ALA A 1 322 ? -8.133 21.766 24.797 1 95.06 322 ALA A C 1
ATOM 2486 O O . ALA A 1 322 ? -8.023 21.516 26 1 95.06 322 ALA A O 1
ATOM 2487 N N . GLU A 1 323 ? -9.203 21.5 24.062 1 92.94 323 GLU A N 1
ATOM 2488 C CA . GLU A 1 323 ? -10.32 20.797 24.688 1 92.94 323 GLU A CA 1
ATOM 2489 C C . GLU A 1 323 ? -9.914 19.391 25.141 1 92.94 323 GLU A C 1
ATOM 2491 O O . GLU A 1 323 ? -10.336 18.922 26.188 1 92.94 323 GLU A O 1
ATOM 2496 N N . VAL A 1 324 ? -9.094 18.703 24.359 1 92.88 324 VAL A N 1
ATOM 2497 C CA . VAL A 1 324 ? -8.594 17.375 24.719 1 92.88 324 VAL A CA 1
ATOM 2498 C C . VAL A 1 324 ? -7.668 17.484 25.922 1 92.88 324 VAL A C 1
ATOM 2500 O O . VAL A 1 324 ? -7.746 16.672 26.844 1 92.88 324 VAL A O 1
ATOM 2503 N N . ALA A 1 325 ? -6.824 18.469 25.922 1 93.94 325 ALA A N 1
ATOM 2504 C CA . ALA A 1 325 ? -5.895 18.672 27.016 1 93.94 325 ALA A CA 1
ATOM 2505 C C . ALA A 1 325 ? -6.641 18.938 28.328 1 93.94 325 ALA A C 1
ATOM 2507 O O . ALA A 1 325 ? -6.211 18.484 29.391 1 93.94 325 ALA A O 1
ATOM 2508 N N . LYS A 1 326 ? -7.703 19.672 28.25 1 92.5 326 LYS A N 1
ATOM 2509 C CA . LYS A 1 326 ? -8.523 19.938 29.422 1 92.5 326 LYS A CA 1
ATOM 2510 C C . LYS A 1 326 ? -9.086 18.656 30.016 1 92.5 326 LYS A C 1
ATOM 2512 O O . LYS A 1 326 ? -9.062 18.469 31.234 1 92.5 326 LYS A O 1
ATOM 2517 N N . VAL A 1 327 ? -9.586 17.797 29.125 1 89.38 327 VAL A N 1
ATOM 2518 C CA . VAL A 1 327 ? -10.133 16.531 29.594 1 89.38 327 VAL A CA 1
ATOM 2519 C C . VAL A 1 327 ? -9.031 15.695 30.25 1 89.38 327 VAL A C 1
ATOM 2521 O O . VAL A 1 327 ? -9.258 15.062 31.281 1 89.38 327 VAL A O 1
ATOM 2524 N N . ALA A 1 328 ? -7.824 15.648 29.672 1 89.06 328 ALA A N 1
ATOM 2525 C CA . ALA A 1 328 ? -6.703 14.867 30.188 1 89.06 328 ALA A CA 1
ATOM 2526 C C . ALA A 1 328 ? -6.273 15.367 31.562 1 89.06 328 ALA A C 1
ATOM 2528 O O . ALA A 1 328 ? -5.84 14.578 32.406 1 89.06 328 ALA A O 1
ATOM 2529 N N . LYS A 1 329 ? -6.391 16.625 31.75 1 90.31 329 LYS A N 1
ATOM 2530 C CA . LYS A 1 329 ? -5.984 17.234 33 1 90.31 329 LYS A CA 1
ATOM 2531 C C . LYS A 1 329 ? -7.035 17.016 34.094 1 90.31 329 LYS A C 1
ATOM 2533 O O . LYS A 1 329 ? -6.699 16.812 35.25 1 90.31 329 LYS A O 1
ATOM 2538 N N . ASP A 1 330 ? -8.281 17.125 33.75 1 82.81 330 ASP A N 1
ATOM 2539 C CA . ASP A 1 330 ? -9.367 16.969 34.719 1 82.81 330 ASP A CA 1
ATOM 2540 C C . ASP A 1 330 ? -9.492 15.523 35.188 1 82.81 330 ASP A C 1
ATOM 2542 O O . ASP A 1 330 ? -9.867 15.258 36.344 1 82.81 330 ASP A O 1
ATOM 2546 N N . MET B 1 1 ? 16.266 -14.07 -22.844 1 93.75 1 MET B N 1
ATOM 2547 C CA . MET B 1 1 ? 17.156 -13.312 -21.969 1 93.75 1 MET B CA 1
ATOM 2548 C C . MET B 1 1 ? 18.109 -12.445 -22.781 1 93.75 1 MET B C 1
ATOM 2550 O O . MET B 1 1 ? 18.625 -12.891 -23.812 1 93.75 1 MET B O 1
ATOM 2554 N N . GLN B 1 2 ? 18.266 -11.273 -22.422 1 96.06 2 GLN B N 1
ATOM 2555 C CA . GLN B 1 2 ? 19.172 -10.367 -23.094 1 96.06 2 GLN B CA 1
ATOM 2556 C C . GLN B 1 2 ? 20.609 -10.555 -22.609 1 96.06 2 GLN B C 1
ATOM 2558 O O . GLN B 1 2 ? 20.844 -10.758 -21.422 1 96.06 2 GLN B O 1
ATOM 2563 N N . LEU B 1 3 ? 21.547 -10.57 -23.578 1 98.25 3 LEU B N 1
ATOM 2564 C CA . LEU B 1 3 ? 22.969 -10.648 -23.266 1 98.25 3 LEU B CA 1
ATOM 2565 C C . LEU B 1 3 ? 23.688 -9.383 -23.703 1 98.25 3 LEU B C 1
ATOM 2567 O O . LEU B 1 3 ? 23.547 -8.945 -24.859 1 98.25 3 LEU B O 1
ATOM 2571 N N . ILE B 1 4 ? 24.344 -8.742 -22.812 1 98.62 4 ILE B N 1
ATOM 2572 C CA . ILE B 1 4 ? 25.203 -7.594 -23.094 1 98.62 4 ILE B CA 1
ATOM 2573 C C . ILE B 1 4 ? 26.641 -7.93 -22.75 1 98.62 4 ILE B C 1
ATOM 2575 O O . ILE B 1 4 ? 26.953 -8.312 -21.625 1 98.62 4 ILE B O 1
ATOM 2579 N N . VAL B 1 5 ? 27.547 -7.816 -23.734 1 98.56 5 VAL B N 1
ATOM 2580 C CA . VAL B 1 5 ? 28.953 -8.133 -23.531 1 98.56 5 VAL B CA 1
ATOM 2581 C C . VAL B 1 5 ? 29.812 -6.906 -23.859 1 98.56 5 VAL B C 1
ATOM 2583 O O . VAL B 1 5 ? 29.656 -6.297 -24.922 1 98.56 5 VAL B O 1
ATOM 2586 N N . GLN B 1 6 ? 30.625 -6.531 -22.906 1 98.38 6 GLN B N 1
ATOM 2587 C CA . GLN B 1 6 ? 31.562 -5.438 -23.094 1 98.38 6 GLN B CA 1
ATOM 2588 C C . GLN B 1 6 ? 33 -5.914 -22.906 1 98.38 6 GLN B C 1
ATOM 2590 O O . GLN B 1 6 ? 33.531 -5.898 -21.781 1 98.38 6 GLN B O 1
ATOM 2595 N N . PRO B 1 7 ? 33.719 -6.152 -24.016 1 97.88 7 PRO B N 1
ATOM 2596 C CA . PRO B 1 7 ? 35.125 -6.566 -23.875 1 97.88 7 PRO B CA 1
ATOM 2597 C C . PRO B 1 7 ? 36.031 -5.441 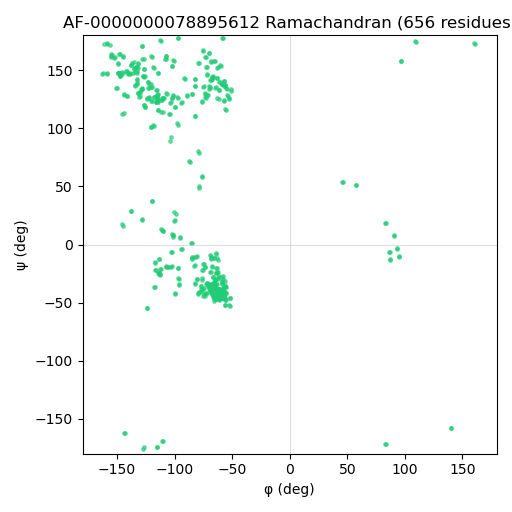-23.375 1 97.88 7 PRO B C 1
ATOM 2599 O O . PRO B 1 7 ? 35.844 -4.285 -23.766 1 97.88 7 PRO B O 1
ATOM 2602 N N . ASP B 1 8 ? 36.875 -5.777 -22.406 1 97.44 8 ASP B N 1
ATOM 2603 C CA . ASP B 1 8 ? 37.875 -4.887 -21.844 1 97.44 8 ASP B CA 1
ATOM 2604 C C . ASP B 1 8 ? 39.156 -5.656 -21.484 1 97.44 8 ASP B C 1
ATOM 2606 O O . ASP B 1 8 ? 39.188 -6.406 -20.516 1 97.44 8 ASP B O 1
ATOM 2610 N N . ARG B 1 9 ? 40.219 -5.379 -22.172 1 94.56 9 ARG B N 1
ATOM 2611 C CA . ARG B 1 9 ? 41.406 -6.23 -22.062 1 94.56 9 ARG B CA 1
ATOM 2612 C C . ARG B 1 9 ? 42.438 -5.605 -21.141 1 94.56 9 ARG B C 1
ATOM 2614 O O . ARG B 1 9 ? 43.594 -6.051 -21.094 1 94.56 9 ARG B O 1
ATOM 2621 N N . ARG B 1 10 ? 42.062 -4.754 -20.344 1 93.88 10 ARG B N 1
ATOM 2622 C CA . ARG B 1 10 ? 43 -4.031 -19.516 1 93.88 10 ARG B CA 1
ATOM 2623 C C . ARG B 1 10 ? 43.5 -4.902 -18.359 1 93.88 10 ARG B C 1
ATOM 2625 O O . ARG B 1 10 ? 44.594 -4.691 -17.844 1 93.88 10 ARG B O 1
ATOM 2632 N N . ALA B 1 11 ? 42.719 -5.801 -17.922 1 96.5 11 ALA B N 1
ATOM 2633 C CA . ALA B 1 11 ? 43.062 -6.766 -16.875 1 96.5 11 ALA B CA 1
ATOM 2634 C C . ALA B 1 11 ? 42.469 -8.133 -17.172 1 96.5 11 ALA B C 1
ATOM 2636 O O . ALA B 1 11 ? 41.406 -8.234 -17.797 1 96.5 11 ALA B O 1
ATOM 2637 N N . PRO B 1 12 ? 43.188 -9.109 -16.719 1 97.62 12 PRO B N 1
ATOM 2638 C CA . PRO B 1 12 ? 42.688 -10.461 -16.984 1 97.62 12 PRO B CA 1
ATOM 2639 C C . PRO B 1 12 ? 41.562 -10.867 -16.031 1 97.62 12 PRO B C 1
ATOM 2641 O O . PRO B 1 12 ? 41.625 -11.93 -15.398 1 97.62 12 PRO B O 1
ATOM 2644 N N . THR B 1 13 ? 40.594 -10.039 -15.859 1 98.12 13 THR B N 1
ATOM 2645 C CA . THR B 1 13 ? 39.406 -10.258 -15 1 98.12 13 THR B CA 1
ATOM 2646 C C . THR B 1 13 ? 38.125 -10.047 -15.773 1 98.12 13 THR B C 1
ATOM 2648 O O . THR B 1 13 ? 38.125 -9.5 -16.875 1 98.12 13 THR B O 1
ATOM 2651 N N . ALA B 1 14 ? 37.062 -10.609 -15.234 1 98.31 14 ALA B N 1
ATOM 2652 C CA . ALA B 1 14 ? 35.719 -10.43 -15.797 1 98.31 14 ALA B CA 1
ATOM 2653 C C . ALA B 1 14 ? 34.688 -10.266 -14.703 1 98.31 14 ALA B C 1
ATOM 2655 O O . ALA B 1 14 ? 34.844 -10.781 -13.594 1 98.31 14 ALA B O 1
ATOM 2656 N N . VAL B 1 15 ? 33.688 -9.477 -15.039 1 98.44 15 VAL B N 1
ATOM 2657 C CA . VAL B 1 15 ? 32.5 -9.367 -14.195 1 98.44 15 VAL B CA 1
ATOM 2658 C C . VAL B 1 15 ? 31.312 -10.008 -14.898 1 98.44 15 VAL B C 1
ATOM 2660 O O . VAL B 1 15 ? 31.078 -9.758 -16.078 1 98.44 15 VAL B O 1
ATOM 2663 N N . HIS B 1 16 ? 30.719 -10.891 -14.188 1 98.69 16 HIS B N 1
ATOM 2664 C CA . HIS B 1 16 ? 29.484 -11.523 -14.625 1 98.69 16 HIS B CA 1
ATOM 2665 C C . HIS B 1 16 ? 28.297 -11.055 -13.773 1 98.69 16 HIS B C 1
ATOM 2667 O O . HIS B 1 16 ? 28.344 -11.156 -12.547 1 98.69 16 HIS B O 1
ATOM 2673 N N . MET B 1 17 ? 27.203 -10.531 -14.469 1 98.69 17 MET B N 1
ATOM 2674 C CA . MET B 1 17 ? 26.047 -10.062 -13.727 1 98.69 17 MET B CA 1
ATOM 2675 C C . MET B 1 17 ? 24.75 -10.609 -14.328 1 98.69 17 MET B C 1
ATOM 2677 O O . MET B 1 17 ? 24.625 -10.719 -15.547 1 98.69 17 MET B O 1
ATOM 2681 N N . VAL B 1 18 ? 23.875 -10.922 -13.477 1 98.62 18 VAL B N 1
ATOM 2682 C CA . VAL B 1 18 ? 22.484 -11.172 -13.852 1 98.62 18 VAL B CA 1
ATOM 2683 C C . VAL B 1 18 ? 21.578 -10.109 -13.234 1 98.62 18 VAL B C 1
ATOM 2685 O O . VAL B 1 18 ? 21.5 -9.984 -12.008 1 98.62 18 VAL B O 1
ATOM 2688 N N . TRP B 1 19 ? 20.953 -9.312 -14.117 1 98.44 19 TRP B N 1
ATOM 2689 C CA . TRP B 1 19 ? 19.984 -8.312 -13.695 1 98.44 19 TRP B CA 1
ATOM 2690 C C . TRP B 1 19 ? 18.562 -8.828 -13.891 1 98.44 19 TRP B C 1
ATOM 2692 O O . TRP B 1 19 ? 18.172 -9.203 -15 1 98.44 19 TRP B O 1
ATOM 2702 N N . VAL B 1 20 ? 17.891 -8.922 -12.828 1 98.31 20 VAL B N 1
ATOM 2703 C CA . VAL B 1 20 ? 16.469 -9.266 -12.914 1 98.31 20 VAL B CA 1
ATOM 2704 C C . VAL B 1 20 ? 15.617 -8.008 -12.727 1 98.31 20 VAL B C 1
ATOM 2706 O O . VAL B 1 20 ? 15.805 -7.266 -11.758 1 98.31 20 VAL B O 1
ATOM 2709 N N . ARG B 1 21 ? 14.742 -7.738 -13.656 1 97.38 21 ARG B N 1
ATOM 2710 C CA . ARG B 1 21 ? 13.891 -6.551 -13.602 1 97.38 21 ARG B CA 1
ATOM 2711 C C . ARG B 1 21 ? 12.758 -6.73 -12.602 1 97.38 21 ARG B C 1
ATOM 2713 O O . ARG B 1 21 ? 11.586 -6.66 -12.961 1 97.38 21 ARG B O 1
ATOM 2720 N N . VAL B 1 22 ? 13.133 -6.973 -11.422 1 97.62 22 VAL B N 1
ATOM 2721 C CA . VAL B 1 22 ? 12.188 -7.145 -10.312 1 97.62 22 VAL B CA 1
ATOM 2722 C C . VAL B 1 22 ? 12.773 -6.551 -9.039 1 97.62 22 VAL B C 1
ATOM 2724 O O . VAL B 1 22 ? 13.969 -6.695 -8.773 1 97.62 22 VAL B O 1
ATOM 2727 N N . GLY B 1 23 ? 12.094 -5.754 -8.359 1 97.69 23 GLY B N 1
ATOM 2728 C CA . GLY B 1 23 ? 12.453 -5.16 -7.082 1 97.69 23 GLY B CA 1
ATOM 2729 C C . GLY B 1 23 ? 11.266 -5 -6.148 1 97.69 23 GLY B C 1
ATOM 2730 O O . GLY B 1 23 ? 10.258 -5.691 -6.297 1 97.69 23 GLY B O 1
ATOM 2731 N N . SER B 1 24 ? 11.383 -4.191 -5.164 1 97.38 24 SER B N 1
ATOM 2732 C CA . SER B 1 24 ? 10.312 -4.016 -4.191 1 97.38 24 SER B CA 1
ATOM 2733 C C . SER B 1 24 ? 9.062 -3.432 -4.844 1 97.38 24 SER B C 1
ATOM 2735 O O . SER B 1 24 ? 7.957 -3.59 -4.328 1 97.38 24 SER B O 1
ATOM 2737 N N . VAL B 1 25 ? 9.219 -2.779 -6.043 1 96.75 25 VAL B N 1
ATOM 2738 C CA . VAL B 1 25 ? 8.094 -2.174 -6.738 1 96.75 25 VAL B CA 1
ATOM 2739 C C . VAL B 1 25 ? 7.141 -3.264 -7.23 1 96.75 25 VAL B C 1
ATOM 2741 O O . VAL B 1 25 ? 5.965 -3.002 -7.484 1 96.75 25 VAL B O 1
ATOM 2744 N N . ASP B 1 26 ? 7.625 -4.516 -7.324 1 97.38 26 ASP B N 1
ATOM 2745 C CA . ASP B 1 26 ? 6.832 -5.621 -7.859 1 97.38 26 ASP B CA 1
ATOM 2746 C C . ASP B 1 26 ? 6.125 -6.383 -6.742 1 97.38 26 ASP B C 1
ATOM 2748 O O . ASP B 1 26 ? 5.344 -7.301 -7.008 1 97.38 26 ASP B O 1
ATOM 2752 N N . GLU B 1 27 ? 6.395 -5.996 -5.512 1 97.06 27 GLU B N 1
ATOM 2753 C CA . GLU B 1 27 ? 5.754 -6.625 -4.359 1 97.06 27 GLU B CA 1
ATOM 2754 C C . GLU B 1 27 ? 4.312 -6.152 -4.207 1 97.06 27 GLU B C 1
ATOM 2756 O O . GLU B 1 27 ? 3.883 -5.219 -4.887 1 97.06 27 GLU B O 1
ATOM 2761 N N . VAL B 1 28 ? 3.547 -6.879 -3.346 1 94.25 28 VAL B N 1
ATOM 2762 C CA . VAL B 1 28 ? 2.195 -6.461 -2.994 1 94.25 28 VAL B CA 1
ATOM 2763 C C . VAL B 1 28 ? 2.047 -6.422 -1.475 1 94.25 28 VAL B C 1
ATOM 2765 O O . VAL B 1 28 ? 2.908 -6.918 -0.747 1 94.25 28 VAL B O 1
ATOM 2768 N N . ASP B 1 29 ? 0.936 -5.891 -1.031 1 92.94 29 ASP B N 1
ATOM 2769 C CA . ASP B 1 29 ? 0.646 -5.777 0.395 1 92.94 29 ASP B CA 1
ATOM 2770 C C . ASP B 1 29 ? 0.706 -7.141 1.078 1 92.94 29 ASP B C 1
ATOM 2772 O O . ASP B 1 29 ? 0.25 -8.141 0.519 1 92.94 29 ASP B O 1
ATOM 2776 N N . GLY B 1 30 ? 1.312 -7.129 2.244 1 95.38 30 GLY B N 1
ATOM 2777 C CA . GLY B 1 30 ? 1.356 -8.352 3.025 1 95.38 30 GLY B CA 1
ATOM 2778 C C . GLY B 1 30 ? 2.629 -9.148 2.809 1 95.38 30 GLY B C 1
ATOM 2779 O O . GLY B 1 30 ? 2.904 -10.102 3.547 1 95.38 30 GLY B O 1
ATOM 2780 N N . THR B 1 31 ? 3.406 -8.758 1.81 1 97.38 31 THR B N 1
ATOM 2781 C CA . THR B 1 31 ? 4.641 -9.492 1.547 1 97.38 31 THR B CA 1
ATOM 2782 C C . THR B 1 31 ? 5.785 -8.531 1.239 1 97.38 31 THR B C 1
ATOM 2784 O O . THR B 1 31 ? 6.652 -8.836 0.418 1 97.38 31 THR B O 1
ATOM 2787 N N . SER B 1 32 ? 5.703 -7.32 1.813 1 97.81 32 SER B N 1
ATOM 2788 C CA . SER B 1 32 ? 6.832 -6.418 1.621 1 97.81 32 SER B CA 1
ATOM 2789 C C . SER B 1 32 ? 8.133 -7.043 2.117 1 97.81 32 SER B C 1
ATOM 2791 O O . SER B 1 32 ? 8.141 -7.746 3.129 1 97.81 32 SER B O 1
ATOM 2793 N N . GLY B 1 33 ? 9.203 -6.809 1.366 1 98.44 33 GLY B N 1
ATOM 2794 C CA . GLY B 1 33 ? 10.5 -7.363 1.699 1 98.44 33 GLY B CA 1
ATOM 2795 C C . GLY B 1 33 ? 10.773 -8.688 1.019 1 98.44 33 GLY B C 1
ATOM 2796 O O . GLY B 1 33 ? 11.891 -9.211 1.097 1 98.44 33 GLY B O 1
ATOM 2797 N N . VAL B 1 34 ? 9.836 -9.219 0.285 1 98.81 34 VAL B N 1
ATOM 2798 C CA . VAL B 1 34 ? 9.969 -10.555 -0.284 1 98.81 34 VAL B CA 1
ATOM 2799 C C . VAL B 1 34 ? 11.039 -10.555 -1.366 1 98.81 34 VAL B C 1
ATOM 2801 O O . VAL B 1 34 ? 11.758 -11.539 -1.54 1 98.81 34 VAL B O 1
ATOM 2804 N N . ALA B 1 35 ? 11.156 -9.438 -2.133 1 98.81 35 ALA B N 1
ATOM 2805 C CA . ALA B 1 35 ? 12.211 -9.359 -3.143 1 98.81 35 ALA B CA 1
ATOM 2806 C C . ALA B 1 35 ? 13.594 -9.469 -2.506 1 98.81 35 ALA B C 1
ATOM 2808 O O . ALA B 1 35 ? 14.453 -10.195 -2.998 1 98.81 35 ALA B O 1
ATOM 2809 N N . HIS B 1 36 ? 13.75 -8.711 -1.419 1 98.88 36 HIS B N 1
ATOM 2810 C CA . HIS B 1 36 ? 15.008 -8.742 -0.68 1 98.88 36 HIS B CA 1
ATOM 2811 C C . HIS B 1 36 ? 15.227 -10.109 -0.034 1 98.88 36 HIS B C 1
ATOM 2813 O O . HIS B 1 36 ? 16.344 -10.641 -0.066 1 98.88 36 HIS B O 1
ATOM 2819 N N . ALA B 1 37 ? 14.195 -10.688 0.501 1 98.81 37 ALA B N 1
ATOM 2820 C CA . ALA B 1 37 ? 14.297 -12.023 1.088 1 98.81 37 ALA B CA 1
ATOM 2821 C C . ALA B 1 37 ? 14.703 -13.055 0.041 1 98.81 37 ALA B C 1
ATOM 2823 O O . ALA B 1 37 ? 15.523 -13.93 0.314 1 98.81 37 ALA B O 1
ATOM 2824 N N . LEU B 1 38 ? 14.102 -12.945 -1.122 1 98.75 38 LEU B N 1
ATOM 2825 C CA . LEU B 1 38 ? 14.445 -13.875 -2.193 1 98.75 38 LEU B CA 1
ATOM 2826 C C . LEU B 1 38 ? 15.922 -13.742 -2.564 1 98.75 38 LEU B C 1
ATOM 2828 O O . LEU B 1 38 ? 16.594 -14.75 -2.807 1 98.75 38 LEU B O 1
ATOM 2832 N N . GLU B 1 39 ? 16.391 -12.523 -2.629 1 98.69 39 GLU B N 1
ATOM 2833 C CA . GLU B 1 39 ? 17.812 -12.312 -2.885 1 98.69 39 GLU B CA 1
ATOM 2834 C C . GLU B 1 39 ? 18.672 -13.125 -1.924 1 98.69 39 GLU B C 1
ATOM 2836 O O . GLU B 1 39 ? 19.609 -13.805 -2.346 1 98.69 39 GLU B O 1
ATOM 2841 N N . HIS B 1 40 ? 18.359 -13.102 -0.639 1 98.19 40 HIS B N 1
ATOM 2842 C CA . HIS B 1 40 ? 19.062 -13.898 0.356 1 98.19 40 HIS B CA 1
ATOM 2843 C C . HIS B 1 40 ? 18.938 -15.391 0.055 1 98.19 40 HIS B C 1
ATOM 2845 O O . HIS B 1 40 ? 19.938 -16.125 0.104 1 98.19 40 HIS B O 1
ATOM 2851 N N . MET B 1 41 ? 17.734 -15.812 -0.257 1 98.06 41 MET B N 1
ATOM 2852 C CA . MET B 1 41 ? 17.469 -17.234 -0.43 1 98.06 41 MET B CA 1
ATOM 2853 C C . MET B 1 41 ? 18.156 -17.781 -1.677 1 98.06 41 MET B C 1
ATOM 2855 O O . MET B 1 41 ? 18.438 -18.969 -1.769 1 98.06 41 MET B O 1
ATOM 2859 N N . MET B 1 42 ? 18.438 -16.922 -2.598 1 97.44 42 MET B N 1
ATOM 2860 C CA . MET B 1 42 ? 19.109 -17.328 -3.822 1 97.44 42 MET B CA 1
ATOM 2861 C C . MET B 1 42 ? 20.5 -17.891 -3.518 1 97.44 42 MET B C 1
ATOM 2863 O O . MET B 1 42 ? 21.125 -18.531 -4.367 1 97.44 42 MET B O 1
ATOM 2867 N N . PHE B 1 43 ? 20.984 -17.688 -2.303 1 96.06 43 PHE B N 1
ATOM 2868 C CA . PHE B 1 43 ? 22.297 -18.188 -1.939 1 96.06 43 PHE B CA 1
ATOM 2869 C C . PHE B 1 43 ? 22.188 -19.469 -1.104 1 96.06 43 PHE B C 1
ATOM 2871 O O . PHE B 1 43 ? 23.172 -19.938 -0.544 1 96.06 43 PHE B O 1
ATOM 2878 N N . LYS B 1 44 ? 20.953 -19.938 -1.049 1 95.62 44 LYS B N 1
ATOM 2879 C CA . LYS B 1 44 ? 20.766 -21.125 -0.204 1 95.62 44 LYS B CA 1
ATOM 2880 C C . LYS B 1 44 ? 20.688 -22.391 -1.041 1 95.62 44 LYS B C 1
ATOM 2882 O O . LYS B 1 44 ? 20.344 -23.469 -0.526 1 95.62 44 LYS B O 1
ATOM 2887 N N . GLY B 1 45 ? 20.953 -22.281 -2.281 1 90.81 45 GLY B N 1
ATOM 2888 C CA . GLY B 1 45 ? 21.344 -23.422 -3.076 1 90.81 45 GLY B CA 1
ATOM 2889 C C . GLY B 1 45 ? 20.281 -23.859 -4.066 1 90.81 45 GLY B C 1
ATOM 2890 O O . GLY B 1 45 ? 19.281 -23.188 -4.246 1 90.81 45 GLY B O 1
ATOM 2891 N N . SER B 1 46 ? 20.656 -24.797 -4.824 1 93.56 46 SER B N 1
ATOM 2892 C CA . SER B 1 46 ? 19.844 -25.516 -5.789 1 93.56 46 SER B CA 1
ATOM 2893 C C . SER B 1 46 ? 19.938 -27.031 -5.582 1 93.56 46 SER B C 1
ATOM 2895 O O . SER B 1 46 ? 20.469 -27.484 -4.57 1 93.56 46 SER B O 1
ATOM 2897 N N . ARG B 1 47 ? 19.297 -27.734 -6.48 1 91.44 47 ARG B N 1
ATOM 2898 C CA . ARG B 1 47 ? 19.406 -29.188 -6.398 1 91.44 47 ARG B CA 1
ATOM 2899 C C . ARG B 1 47 ? 20.859 -29.641 -6.488 1 91.44 47 ARG B C 1
ATOM 2901 O O . ARG B 1 47 ? 21.234 -30.641 -5.867 1 91.44 47 ARG B O 1
ATOM 2908 N N . LYS B 1 48 ? 21.672 -28.891 -7.121 1 93.12 48 LYS B N 1
ATOM 2909 C CA . LYS B 1 48 ? 23.047 -29.281 -7.406 1 93.12 48 LYS B CA 1
ATOM 2910 C C . LYS B 1 48 ? 24.031 -28.594 -6.465 1 93.12 48 LYS B C 1
ATOM 2912 O O . LYS B 1 48 ? 25.188 -29 -6.375 1 93.12 48 LYS B O 1
ATOM 2917 N N . VAL B 1 49 ? 23.609 -27.609 -5.902 1 95.44 49 VAL B N 1
ATOM 2918 C CA . VAL B 1 49 ? 24.484 -26.781 -5.102 1 95.44 49 VAL B CA 1
ATOM 2919 C C . VAL B 1 49 ? 23.891 -26.594 -3.707 1 95.44 49 VAL B C 1
ATOM 2921 O O . VAL B 1 49 ? 22.812 -26.031 -3.561 1 95.44 49 VAL B O 1
ATOM 2924 N N . ALA B 1 50 ? 24.594 -27.016 -2.678 1 94.75 50 ALA B N 1
ATOM 2925 C CA . ALA B 1 50 ? 24.125 -26.922 -1.298 1 94.75 50 ALA B CA 1
ATOM 2926 C C . ALA B 1 50 ? 24.172 -25.484 -0.791 1 94.75 50 ALA B C 1
ATOM 2928 O O . ALA B 1 50 ? 24.844 -24.641 -1.373 1 94.75 50 ALA B O 1
ATOM 2929 N N . PRO B 1 51 ? 23.375 -25.266 0.328 1 93.81 51 PRO B N 1
ATOM 2930 C CA . PRO B 1 51 ? 23.438 -23.922 0.913 1 93.81 51 PRO B CA 1
ATOM 2931 C C . PRO B 1 51 ? 24.859 -23.469 1.213 1 93.81 51 PRO B C 1
ATOM 2933 O O . PRO B 1 51 ? 25.641 -24.219 1.81 1 93.81 51 PRO B O 1
ATOM 2936 N N . GLY B 1 52 ? 25.25 -22.375 0.733 1 91.81 52 GLY B N 1
ATOM 2937 C CA . GLY B 1 52 ? 26.562 -21.797 0.979 1 91.81 52 GLY B CA 1
ATOM 2938 C C . GLY B 1 52 ? 27.625 -22.281 0 1 91.81 52 GLY B C 1
ATOM 2939 O O . GLY B 1 52 ? 28.703 -21.688 -0.099 1 91.81 52 GLY B O 1
ATOM 2940 N N . GLU B 1 53 ? 27.328 -23.281 -0.728 1 95.44 53 GLU B N 1
ATOM 2941 C CA . GLU B 1 53 ? 28.312 -23.875 -1.62 1 95.44 53 GLU B CA 1
ATOM 2942 C C . GLU B 1 53 ? 28.609 -22.969 -2.807 1 95.44 53 GLU B C 1
ATOM 2944 O O . GLU B 1 53 ? 29.734 -22.922 -3.297 1 95.44 53 GLU B O 1
ATOM 2949 N N . PHE B 1 54 ? 27.609 -22.25 -3.295 1 96.06 54 PHE B N 1
ATOM 2950 C CA . PHE B 1 54 ? 27.797 -21.297 -4.383 1 96.06 54 PHE B CA 1
ATOM 2951 C C . PHE B 1 54 ? 28.922 -20.328 -4.059 1 96.06 54 PHE B C 1
ATOM 2953 O O . PHE B 1 54 ? 29.859 -20.188 -4.84 1 96.06 54 PHE B O 1
ATOM 2960 N N . SER B 1 55 ? 28.844 -19.703 -2.898 1 96.06 55 SER B N 1
ATOM 2961 C CA . SER B 1 55 ? 29.828 -18.719 -2.463 1 96.06 55 SER B CA 1
ATOM 2962 C C . SER B 1 55 ? 31.219 -19.359 -2.311 1 96.06 55 SER B C 1
ATOM 2964 O O . SER B 1 55 ? 32.219 -18.766 -2.701 1 96.06 55 SER B O 1
ATOM 2966 N N . ARG B 1 56 ? 31.25 -20.531 -1.79 1 96.75 56 ARG B N 1
ATOM 2967 C CA . ARG B 1 56 ? 32.531 -21.234 -1.613 1 96.75 56 ARG B CA 1
ATOM 2968 C C . ARG B 1 56 ? 33.156 -21.547 -2.959 1 96.75 56 ARG B C 1
ATOM 2970 O O . ARG B 1 56 ? 34.375 -21.406 -3.119 1 96.75 56 ARG B O 1
ATOM 2977 N N . ARG B 1 57 ? 32.375 -21.953 -3.881 1 97.19 57 ARG B N 1
ATOM 2978 C CA . ARG B 1 57 ? 32.875 -22.281 -5.207 1 97.19 57 ARG B CA 1
ATOM 2979 C C . ARG B 1 57 ? 33.406 -21.047 -5.906 1 97.19 57 ARG B C 1
ATOM 2981 O O . ARG B 1 57 ? 34.5 -21.078 -6.52 1 97.19 57 ARG B O 1
ATOM 2988 N N . VAL B 1 58 ? 32.719 -19.938 -5.836 1 97.75 58 VAL B N 1
ATOM 2989 C CA . VAL B 1 58 ? 33.188 -18.703 -6.449 1 97.75 58 VAL B CA 1
ATOM 2990 C C . VAL B 1 58 ? 34.531 -18.266 -5.809 1 97.75 58 VAL B C 1
ATOM 2992 O O . VAL B 1 58 ? 35.469 -17.875 -6.508 1 97.75 58 VAL B O 1
ATOM 2995 N N . ALA B 1 59 ? 34.594 -18.406 -4.477 1 97.56 59 ALA B N 1
ATOM 2996 C CA . ALA B 1 59 ? 35.812 -18.078 -3.771 1 97.56 59 ALA B CA 1
ATOM 2997 C C . ALA B 1 59 ? 36.969 -18.969 -4.223 1 97.56 59 ALA B C 1
ATOM 2999 O O . ALA B 1 59 ? 38.094 -18.5 -4.422 1 97.56 59 ALA B O 1
ATOM 3000 N N . ALA B 1 60 ? 36.719 -20.188 -4.391 1 97.62 60 ALA B N 1
ATOM 3001 C CA . ALA B 1 60 ? 37.719 -21.156 -4.812 1 97.62 60 ALA B CA 1
ATOM 3002 C C . ALA B 1 60 ? 38.219 -20.828 -6.215 1 97.62 60 ALA B C 1
ATOM 3004 O O . ALA B 1 60 ? 39.375 -21.172 -6.555 1 97.62 60 ALA B O 1
ATOM 3005 N N . LEU B 1 61 ? 37.406 -20.141 -6.977 1 97.19 61 LEU B N 1
ATOM 3006 C CA . LEU B 1 61 ? 37.812 -19.75 -8.32 1 97.19 61 LEU B CA 1
ATOM 3007 C C . LEU B 1 61 ? 38.594 -18.453 -8.297 1 97.19 61 LEU B C 1
ATOM 3009 O O . LEU B 1 61 ? 39 -17.938 -9.344 1 97.19 61 LEU B O 1
ATOM 3013 N N . GLY B 1 62 ? 38.812 -17.906 -7.062 1 96.44 62 GLY B N 1
ATOM 3014 C CA . GLY B 1 62 ? 39.531 -16.641 -6.91 1 96.44 62 GLY B CA 1
ATOM 3015 C C . GLY B 1 62 ? 38.625 -15.43 -7.098 1 96.44 62 GLY B C 1
ATOM 3016 O O . GLY B 1 62 ? 39.125 -14.352 -7.441 1 96.44 62 GLY B O 1
ATOM 3017 N N . GLY B 1 63 ? 37.375 -15.672 -6.98 1 97.44 63 GLY B N 1
ATOM 3018 C CA . GLY B 1 63 ? 36.438 -14.578 -7.234 1 97.44 63 GLY B CA 1
ATOM 3019 C C . GLY B 1 63 ? 35.719 -14.117 -5.988 1 97.44 63 GLY B C 1
ATOM 3020 O O . GLY B 1 63 ? 36 -14.586 -4.883 1 97.44 63 GLY B O 1
ATOM 3021 N N . GLN B 1 64 ? 34.938 -13.07 -6.176 1 97.75 64 GLN B N 1
ATOM 3022 C CA . GLN B 1 64 ? 34 -12.547 -5.195 1 97.75 64 GLN B CA 1
ATOM 3023 C C . GLN B 1 64 ? 32.594 -12.414 -5.789 1 97.75 64 GLN B C 1
ATOM 3025 O O . GLN B 1 64 ? 32.438 -12.32 -7.008 1 97.75 64 GLN B O 1
ATOM 3030 N N . GLU B 1 65 ? 31.656 -12.547 -4.906 1 96.81 65 GLU B N 1
ATOM 3031 C CA . GLU B 1 65 ? 30.281 -12.398 -5.383 1 96.81 65 GLU B CA 1
ATOM 3032 C C . GLU B 1 65 ? 29.453 -11.578 -4.406 1 96.81 65 GLU B C 1
ATOM 3034 O O . GLU B 1 65 ? 29.812 -11.453 -3.23 1 96.81 65 GLU B O 1
ATOM 3039 N N . ASN B 1 66 ? 28.453 -10.969 -4.891 1 97.25 66 ASN B N 1
ATOM 3040 C CA . ASN B 1 66 ? 27.484 -10.242 -4.094 1 97.25 66 ASN B CA 1
ATOM 3041 C C . ASN B 1 66 ? 26.156 -10.062 -4.848 1 97.25 66 ASN B C 1
ATOM 3043 O O . ASN B 1 66 ? 26 -10.602 -5.945 1 97.25 66 ASN B O 1
ATOM 3047 N N . ALA B 1 67 ? 25.234 -9.57 -4.176 1 98.31 67 ALA B N 1
ATOM 3048 C CA . ALA B 1 67 ? 23.938 -9.25 -4.758 1 98.31 67 ALA B CA 1
ATOM 3049 C C . ALA B 1 67 ? 23.359 -7.992 -4.121 1 98.31 67 ALA B C 1
ATOM 3051 O O . ALA B 1 67 ? 23.859 -7.5 -3.113 1 98.31 67 ALA B O 1
ATOM 3052 N N . PHE B 1 68 ? 22.391 -7.418 -4.816 1 98 68 PHE B N 1
ATOM 3053 C CA . PHE B 1 68 ? 21.672 -6.277 -4.254 1 98 68 PHE B CA 1
ATOM 3054 C C . PHE B 1 68 ? 20.234 -6.246 -4.758 1 98 68 PHE B C 1
ATOM 3056 O O . PHE B 1 68 ? 19.938 -6.723 -5.855 1 98 68 PHE B O 1
ATOM 3063 N N . THR B 1 69 ? 19.375 -5.77 -3.93 1 98.25 69 THR B N 1
ATOM 3064 C CA . THR B 1 69 ? 17.969 -5.539 -4.262 1 98.25 69 THR B CA 1
ATOM 3065 C C . THR B 1 69 ? 17.625 -4.059 -4.156 1 98.25 69 THR B C 1
ATOM 3067 O O . THR B 1 69 ? 17.984 -3.398 -3.178 1 98.25 69 THR B O 1
ATOM 3070 N N . SER B 1 70 ? 17.078 -3.527 -5.172 1 96.88 70 SER B N 1
ATOM 3071 C CA . SER B 1 70 ? 16.609 -2.15 -5.172 1 96.88 70 SER B CA 1
ATOM 3072 C C . SER B 1 70 ? 15.086 -2.096 -5.34 1 96.88 70 SER B C 1
ATOM 3074 O O . SER B 1 70 ? 14.414 -3.127 -5.281 1 96.88 70 SER B O 1
ATOM 3076 N N . ARG B 1 71 ? 14.547 -0.952 -5.469 1 96.44 71 ARG B N 1
ATOM 3077 C CA . ARG B 1 71 ? 13.117 -0.796 -5.727 1 96.44 71 ARG B CA 1
ATOM 3078 C C . ARG B 1 71 ? 12.75 -1.345 -7.102 1 96.44 71 ARG B C 1
ATOM 3080 O O . ARG B 1 71 ? 11.68 -1.931 -7.277 1 96.44 71 ARG B O 1
ATOM 3087 N N . ASP B 1 72 ? 13.703 -1.313 -8.023 1 96.25 72 ASP B N 1
ATOM 3088 C CA . ASP B 1 72 ? 13.32 -1.499 -9.414 1 96.25 72 ASP B CA 1
ATOM 3089 C C . ASP B 1 72 ? 13.891 -2.801 -9.977 1 96.25 72 ASP B C 1
ATOM 3091 O O . ASP B 1 72 ? 13.383 -3.334 -10.961 1 96.25 72 ASP B O 1
ATOM 3095 N N . TYR B 1 73 ? 14.977 -3.236 -9.383 1 97.44 73 TYR B N 1
ATOM 3096 C CA . TYR B 1 73 ? 15.648 -4.414 -9.914 1 97.44 73 TYR B CA 1
ATOM 3097 C C . TYR B 1 73 ? 16.453 -5.125 -8.828 1 97.44 73 TYR B C 1
ATOM 3099 O O . TYR B 1 73 ? 16.641 -4.582 -7.738 1 97.44 73 TYR B O 1
ATOM 3107 N N . THR B 1 74 ? 16.781 -6.293 -9.109 1 98.69 74 THR B N 1
ATOM 3108 C CA . THR B 1 74 ? 17.703 -7.094 -8.305 1 98.69 74 THR B CA 1
ATOM 3109 C C . THR B 1 74 ? 18.891 -7.555 -9.148 1 98.69 74 THR B C 1
ATOM 3111 O O . THR B 1 74 ? 18.719 -7.941 -10.305 1 98.69 74 THR B O 1
ATOM 3114 N N . GLY B 1 75 ? 20.078 -7.426 -8.586 1 98.62 75 GLY B N 1
ATOM 3115 C CA . GLY B 1 75 ? 21.281 -7.82 -9.297 1 98.62 75 GLY B CA 1
ATOM 3116 C C . GLY B 1 75 ? 22.109 -8.844 -8.555 1 98.62 75 GLY B C 1
ATOM 3117 O O . GLY B 1 75 ? 22.234 -8.781 -7.328 1 98.62 75 GLY B O 1
ATOM 3118 N N . TYR B 1 76 ? 22.625 -9.781 -9.305 1 98.62 76 TYR B N 1
ATOM 3119 C CA . TYR B 1 76 ? 23.609 -10.75 -8.844 1 98.62 76 TYR B CA 1
ATOM 3120 C C . TYR B 1 76 ? 24.906 -10.633 -9.641 1 98.62 76 TYR B C 1
ATOM 3122 O O . TYR B 1 76 ? 24.875 -10.5 -10.867 1 98.62 76 TYR B O 1
ATOM 3130 N N . TYR B 1 77 ? 26.031 -10.664 -8.906 1 98.38 77 TYR B N 1
ATOM 3131 C CA . TYR B 1 77 ? 27.234 -10.508 -9.727 1 98.38 77 TYR B CA 1
ATOM 3132 C C . TYR B 1 77 ? 28.406 -11.266 -9.109 1 98.38 77 TYR B C 1
ATOM 3134 O O . TYR B 1 77 ? 28.422 -11.531 -7.906 1 98.38 77 TYR B O 1
ATOM 3142 N N . GLN B 1 78 ? 29.328 -11.602 -9.953 1 98.44 78 GLN B N 1
ATOM 3143 C CA . GLN B 1 78 ? 30.609 -12.227 -9.625 1 98.44 78 GLN B CA 1
ATOM 3144 C C . GLN B 1 78 ? 31.766 -11.508 -10.328 1 98.44 78 GLN B C 1
ATOM 3146 O O . GLN B 1 78 ? 31.656 -11.156 -11.5 1 98.44 78 GLN B O 1
ATOM 3151 N N . GLN B 1 79 ? 32.75 -11.188 -9.617 1 98.38 79 GLN B N 1
ATOM 3152 C CA . GLN B 1 79 ? 34.031 -10.75 -10.148 1 98.38 79 GLN B CA 1
ATOM 3153 C C . GLN B 1 79 ? 35.062 -11.859 -10.055 1 98.38 79 GLN B C 1
ATOM 3155 O O . GLN B 1 79 ? 35.344 -12.359 -8.961 1 98.38 79 GLN B O 1
ATOM 3160 N N . ILE B 1 80 ? 35.625 -12.211 -11.18 1 98.19 80 ILE B N 1
ATOM 3161 C CA . ILE B 1 80 ? 36.438 -13.422 -11.219 1 98.19 80 ILE B CA 1
ATOM 3162 C C . ILE B 1 80 ? 37.562 -13.258 -12.242 1 98.19 80 ILE B C 1
ATOM 3164 O O . ILE B 1 80 ? 37.531 -12.344 -13.07 1 98.19 80 ILE B O 1
ATOM 3168 N N . PRO B 1 81 ? 38.594 -14.164 -12.133 1 98.12 81 PRO B N 1
ATOM 3169 C CA . PRO B 1 81 ? 39.469 -14.281 -13.289 1 98.12 81 PRO B CA 1
ATOM 3170 C C . PRO B 1 81 ? 38.75 -14.664 -14.57 1 98.12 81 PRO B C 1
ATOM 3172 O O . PRO B 1 81 ? 37.812 -15.477 -14.539 1 98.12 81 PRO B O 1
ATOM 3175 N N . SER B 1 82 ? 39.125 -14.016 -15.695 1 98 82 SER B N 1
ATOM 3176 C CA . SER B 1 82 ? 38.438 -14.195 -16.969 1 98 82 SER B CA 1
ATOM 3177 C C . SER B 1 82 ? 38.406 -15.664 -17.375 1 98 82 SER B C 1
ATOM 3179 O O . SER B 1 82 ? 37.469 -16.125 -18.016 1 98 82 SER B O 1
ATOM 3181 N N . SER B 1 83 ? 39.469 -16.406 -16.969 1 97.62 83 SER B N 1
ATOM 3182 C CA . SER B 1 83 ? 39.594 -17.812 -17.344 1 97.62 83 SER B CA 1
ATOM 3183 C C . SER B 1 83 ? 38.531 -18.672 -16.672 1 97.62 83 SER B C 1
ATOM 3185 O O . SER B 1 83 ? 38.312 -19.812 -17.047 1 97.62 83 SER B O 1
ATOM 3187 N N . ARG B 1 84 ? 37.812 -18.078 -15.672 1 98.12 84 ARG B N 1
ATOM 3188 C CA . ARG B 1 84 ? 36.844 -18.844 -14.891 1 98.12 84 ARG B CA 1
ATOM 3189 C C . ARG B 1 84 ? 35.406 -18.422 -15.203 1 98.12 84 ARG B C 1
ATOM 3191 O O . ARG B 1 84 ? 34.469 -18.828 -14.516 1 98.12 84 ARG B O 1
ATOM 3198 N N . LEU B 1 85 ? 35.219 -17.656 -16.25 1 98.5 85 LEU B N 1
ATOM 3199 C CA . LEU B 1 85 ? 33.906 -17.109 -16.578 1 98.5 85 LEU B CA 1
ATOM 3200 C C . LEU B 1 85 ? 32.906 -18.203 -16.859 1 98.5 85 LEU B C 1
ATOM 3202 O O . LEU B 1 85 ? 31.766 -18.156 -16.375 1 98.5 85 LEU B O 1
ATOM 3206 N N . GLU B 1 86 ? 33.281 -19.203 -17.578 1 98.44 86 GLU B N 1
ATOM 3207 C CA . GLU B 1 86 ? 32.344 -20.266 -17.906 1 98.44 86 GLU B CA 1
ATOM 3208 C C . GLU B 1 86 ? 31.828 -20.953 -16.656 1 98.44 86 GLU B C 1
ATOM 3210 O O . GLU B 1 86 ? 30.641 -21.281 -16.562 1 98.44 86 GLU B O 1
ATOM 3215 N N . ASP B 1 87 ? 32.719 -21.203 -15.711 1 97.88 87 ASP B N 1
ATOM 3216 C CA . ASP B 1 87 ? 32.344 -21.859 -14.461 1 97.88 87 ASP B CA 1
ATOM 3217 C C . ASP B 1 87 ? 31.25 -21.062 -13.734 1 97.88 87 ASP B C 1
ATOM 3219 O O . ASP B 1 87 ? 30.281 -21.641 -13.242 1 97.88 87 ASP B O 1
ATOM 3223 N N . VAL B 1 88 ? 31.422 -19.797 -13.711 1 97.88 88 VAL B N 1
ATOM 3224 C CA . VAL B 1 88 ? 30.484 -18.953 -12.961 1 97.88 88 VAL B CA 1
ATOM 3225 C C . VAL B 1 88 ? 29.172 -18.844 -13.719 1 97.88 88 VAL B C 1
ATOM 3227 O O . VAL B 1 88 ? 28.094 -18.766 -13.109 1 97.88 88 VAL B O 1
ATOM 3230 N N . MET B 1 89 ? 29.219 -18.766 -15.016 1 98.31 89 MET B N 1
ATOM 3231 C CA . MET B 1 89 ? 28 -18.719 -15.82 1 98.31 89 MET B CA 1
ATOM 3232 C C . MET B 1 89 ? 27.172 -19.984 -15.617 1 98.31 89 MET B C 1
ATOM 3234 O O . MET B 1 89 ? 25.953 -19.906 -15.508 1 98.31 89 MET B O 1
ATOM 3238 N N . LYS B 1 90 ? 27.891 -21.125 -15.539 1 97.44 90 LYS B N 1
ATOM 3239 C CA . LYS B 1 90 ? 27.203 -22.391 -15.266 1 97.44 90 LYS B CA 1
ATOM 3240 C C . LYS B 1 90 ? 26.547 -22.359 -13.891 1 97.44 90 LYS B C 1
ATOM 3242 O O . LYS B 1 90 ? 25.391 -22.75 -13.75 1 97.44 90 LYS B O 1
ATOM 3247 N N . LEU B 1 91 ? 27.234 -21.891 -12.906 1 97.12 91 LEU B N 1
ATOM 3248 C CA . LEU B 1 91 ? 26.734 -21.828 -11.531 1 97.12 91 LEU B CA 1
ATOM 3249 C C . LEU B 1 91 ? 25.531 -20.875 -11.43 1 97.12 91 LEU B C 1
ATOM 3251 O O . LEU B 1 91 ? 24.516 -21.234 -10.844 1 97.12 91 LEU B O 1
ATOM 3255 N N . GLU B 1 92 ? 25.641 -19.672 -12.016 1 97.62 92 GLU B N 1
ATOM 3256 C CA . GLU B 1 92 ? 24.609 -18.656 -11.914 1 97.62 92 GLU B CA 1
ATOM 3257 C C . GLU B 1 92 ? 23.359 -19.062 -12.688 1 97.62 92 GLU B C 1
ATOM 3259 O O . GLU B 1 92 ? 22.234 -18.797 -12.242 1 97.62 92 GLU B O 1
ATOM 3264 N N . SER B 1 93 ? 23.562 -19.688 -13.82 1 97.69 93 SER B N 1
ATOM 3265 C CA . SER B 1 93 ? 22.422 -20.156 -14.602 1 97.69 93 SER B CA 1
ATOM 3266 C C . SER B 1 93 ? 21.609 -21.203 -13.828 1 97.69 93 SER B C 1
ATOM 3268 O O . SER B 1 93 ? 20.375 -21.188 -13.867 1 97.69 93 SER B O 1
ATOM 3270 N N . ASP B 1 94 ? 22.297 -22.078 -13.125 1 96.81 94 ASP B N 1
ATOM 3271 C CA . ASP B 1 94 ? 21.625 -23.094 -12.305 1 96.81 94 ASP B CA 1
ATOM 3272 C C . ASP B 1 94 ? 20.859 -22.438 -11.148 1 96.81 94 ASP B C 1
ATOM 3274 O O . ASP B 1 94 ? 19.703 -22.766 -10.906 1 96.81 94 ASP B O 1
ATOM 3278 N N . ARG B 1 95 ? 21.484 -21.5 -10.461 1 96.25 95 ARG B N 1
ATOM 3279 C CA . ARG B 1 95 ? 20.859 -20.797 -9.352 1 96.25 95 ARG B CA 1
ATOM 3280 C C . ARG B 1 95 ? 19.594 -20.062 -9.82 1 96.25 95 ARG B C 1
ATOM 3282 O O . ARG B 1 95 ? 18.562 -20.094 -9.141 1 96.25 95 ARG B O 1
ATOM 3289 N N . PHE B 1 96 ? 19.672 -19.422 -10.977 1 97.12 96 PHE B N 1
ATOM 3290 C CA . PHE B 1 96 ? 18.562 -18.656 -11.531 1 97.12 96 PHE B CA 1
ATOM 3291 C C . PHE B 1 96 ? 17.375 -19.562 -11.828 1 97.12 96 PHE B C 1
ATOM 3293 O O . PHE B 1 96 ? 16.25 -19.266 -11.445 1 97.12 96 PHE B O 1
ATOM 3300 N N . ALA B 1 97 ? 17.625 -20.75 -12.367 1 95.56 97 ALA B N 1
ATOM 3301 C CA . ALA B 1 97 ? 16.562 -21.578 -12.93 1 95.56 97 ALA B CA 1
ATOM 3302 C C . ALA B 1 97 ? 16.094 -22.625 -11.922 1 95.56 97 ALA B C 1
ATOM 3304 O O . ALA B 1 97 ? 14.93 -23.016 -11.93 1 95.56 97 ALA B O 1
ATOM 3305 N N . ASN B 1 98 ? 17 -23.047 -11.039 1 94.62 98 ASN B N 1
ATOM 3306 C CA . ASN B 1 98 ? 16.719 -24.25 -10.266 1 94.62 98 ASN B CA 1
ATOM 3307 C C . ASN B 1 98 ? 16.906 -24.016 -8.773 1 94.62 98 ASN B C 1
ATOM 3309 O O . ASN B 1 98 ? 17.188 -24.953 -8.023 1 94.62 98 ASN B O 1
ATOM 3313 N N . ASN B 1 99 ? 16.844 -22.734 -8.383 1 95 99 ASN B N 1
ATOM 3314 C CA . ASN B 1 99 ? 17.031 -22.469 -6.953 1 95 99 ASN B CA 1
ATOM 3315 C C . ASN B 1 99 ? 16.047 -23.281 -6.109 1 95 99 ASN B C 1
ATOM 3317 O O . ASN B 1 99 ? 14.867 -23.406 -6.465 1 95 99 ASN B O 1
ATOM 3321 N N . HIS B 1 100 ? 16.578 -23.875 -5.078 1 93.75 100 HIS B N 1
ATOM 3322 C CA . HIS B 1 100 ? 15.836 -24.703 -4.137 1 93.75 100 HIS B CA 1
ATOM 3323 C C . HIS B 1 100 ? 16.453 -24.641 -2.742 1 93.75 100 HIS B C 1
ATOM 3325 O O . HIS B 1 100 ? 17.672 -24.672 -2.598 1 93.75 100 HIS B O 1
ATOM 3331 N N . TRP B 1 101 ? 15.539 -24.484 -1.783 1 94.38 101 TRP B N 1
ATOM 3332 C CA . TRP B 1 101 ? 16.016 -24.453 -0.407 1 94.38 101 TRP B CA 1
ATOM 3333 C C . TRP B 1 101 ? 14.992 -25.047 0.546 1 94.38 101 TRP B C 1
ATOM 3335 O O . TRP B 1 101 ? 13.781 -24.922 0.327 1 94.38 101 TRP B O 1
ATOM 3345 N N . PRO B 1 102 ? 15.477 -25.734 1.599 1 94.5 102 PRO B N 1
ATOM 3346 C CA . PRO B 1 102 ? 14.523 -26.203 2.607 1 94.5 102 PRO B CA 1
ATOM 3347 C C . PRO B 1 102 ? 13.906 -25.062 3.408 1 94.5 102 PRO B C 1
ATOM 3349 O O . PRO B 1 102 ? 14.508 -24 3.541 1 94.5 102 PRO B O 1
ATOM 3352 N N . ASP B 1 103 ? 12.766 -25.297 3.984 1 97.19 103 ASP B N 1
ATOM 3353 C CA . ASP B 1 103 ? 12.055 -24.297 4.781 1 97.19 103 ASP B CA 1
ATOM 3354 C C . ASP B 1 103 ? 12.891 -23.859 5.984 1 97.19 103 ASP B C 1
ATOM 3356 O O . ASP B 1 103 ? 12.781 -22.719 6.445 1 97.19 103 ASP B O 1
ATOM 3360 N N . SER B 1 104 ? 13.742 -24.781 6.43 1 97 104 SER B N 1
ATOM 3361 C CA . SER B 1 104 ? 14.57 -24.469 7.594 1 97 104 SER B CA 1
ATOM 3362 C C . SER B 1 104 ? 15.555 -23.344 7.301 1 97 104 SER B C 1
ATOM 3364 O O . SER B 1 104 ? 15.867 -22.547 8.18 1 97 104 SER B O 1
ATOM 3366 N N . GLU B 1 105 ? 16.031 -23.297 6.062 1 97.06 105 GLU B N 1
ATOM 3367 C CA . GLU B 1 105 ? 16.938 -22.219 5.684 1 97.06 105 GLU B CA 1
ATOM 3368 C C . GLU B 1 105 ? 16.203 -20.875 5.684 1 97.06 105 GLU B C 1
ATOM 3370 O O . GLU B 1 105 ? 16.766 -19.859 6.094 1 97.06 105 GLU B O 1
ATOM 3375 N N . PHE B 1 106 ? 14.977 -20.906 5.273 1 98.19 106 PHE B N 1
ATOM 3376 C CA . PHE B 1 106 ? 14.188 -19.688 5.305 1 98.19 106 PHE B CA 1
ATOM 3377 C C . PHE B 1 106 ? 13.969 -19.219 6.738 1 98.19 106 PHE B C 1
ATOM 3379 O O . PHE B 1 106 ? 14.109 -18.031 7.035 1 98.19 106 PHE B O 1
ATOM 3386 N N . LYS B 1 107 ? 13.594 -20.125 7.594 1 98.12 107 LYS B N 1
ATOM 3387 C CA . LYS B 1 107 ? 13.305 -19.781 8.984 1 98.12 107 LYS B CA 1
ATOM 3388 C C . LYS B 1 107 ? 14.5 -19.094 9.641 1 98.12 107 LYS B C 1
ATOM 3390 O O . LYS B 1 107 ? 14.336 -18.156 10.414 1 98.12 107 LYS B O 1
ATOM 3395 N N . LYS B 1 108 ? 15.648 -19.562 9.258 1 97.94 108 LYS B N 1
ATOM 3396 C CA . LYS B 1 108 ? 16.859 -18.938 9.789 1 97.94 108 LYS B CA 1
ATOM 3397 C C . LYS B 1 108 ? 17.109 -17.562 9.148 1 97.94 108 LYS B C 1
ATOM 3399 O O . LYS B 1 108 ? 17.391 -16.594 9.844 1 97.94 108 LYS B O 1
ATOM 3404 N N . GLU B 1 109 ? 16.953 -17.516 7.867 1 98.06 109 GLU B N 1
ATOM 3405 C CA . GLU B 1 109 ? 17.344 -16.328 7.109 1 98.06 109 GLU B CA 1
ATOM 3406 C C . GLU B 1 109 ? 16.391 -15.164 7.402 1 98.06 109 GLU B C 1
ATOM 3408 O O . GLU B 1 109 ? 16.812 -14.008 7.414 1 98.06 109 GLU B O 1
ATOM 3413 N N . ILE B 1 110 ? 15.125 -15.438 7.633 1 98.75 110 ILE B N 1
ATOM 3414 C CA . ILE B 1 110 ? 14.172 -14.367 7.883 1 98.75 110 ILE B CA 1
ATOM 3415 C C . ILE B 1 110 ? 14.531 -13.648 9.18 1 98.75 110 ILE B C 1
ATOM 3417 O O . ILE B 1 110 ? 14.336 -12.438 9.305 1 98.75 110 ILE B O 1
ATOM 3421 N N . GLU B 1 111 ? 15.117 -14.344 10.125 1 98.69 111 GLU B N 1
ATOM 3422 C CA . GLU B 1 111 ? 15.57 -13.711 11.367 1 98.69 111 GLU B CA 1
ATOM 3423 C C . GLU B 1 111 ? 16.766 -12.797 11.109 1 98.69 111 GLU B C 1
ATOM 3425 O O . GLU B 1 111 ? 16.875 -11.734 11.727 1 98.69 111 GLU B O 1
ATOM 3430 N N . VAL B 1 112 ? 17.625 -13.242 10.227 1 98.5 112 VAL B N 1
ATOM 3431 C CA . VAL B 1 112 ? 18.75 -12.406 9.852 1 98.5 112 VAL B CA 1
ATOM 3432 C C . VAL B 1 112 ? 18.25 -11.117 9.203 1 98.5 112 VAL B C 1
ATOM 3434 O O . VAL B 1 112 ? 18.75 -10.023 9.523 1 98.5 112 VAL B O 1
ATOM 3437 N N . ILE B 1 113 ? 17.266 -11.242 8.328 1 98.69 113 ILE B N 1
ATOM 3438 C CA . ILE B 1 113 ? 16.719 -10.102 7.609 1 98.69 113 ILE B CA 1
ATOM 3439 C C . ILE B 1 113 ? 16.047 -9.141 8.594 1 98.69 113 ILE B C 1
ATOM 3441 O O . ILE B 1 113 ? 16.188 -7.926 8.484 1 98.69 113 ILE B O 1
ATOM 3445 N N . LYS B 1 114 ? 15.32 -9.688 9.555 1 98.75 114 LYS B N 1
ATOM 3446 C CA . LYS B 1 114 ? 14.688 -8.859 10.578 1 98.75 114 LYS B CA 1
ATOM 3447 C C . LYS B 1 114 ? 15.727 -8.086 11.383 1 98.75 114 LYS B C 1
ATOM 3449 O O . LYS B 1 114 ? 15.531 -6.906 11.695 1 98.75 114 LYS B O 1
ATOM 3454 N N . GLU B 1 115 ? 16.859 -8.727 11.664 1 98.62 115 GLU B N 1
ATOM 3455 C CA . GLU B 1 115 ? 17.938 -8.055 12.375 1 98.62 115 GLU B CA 1
ATOM 3456 C C . GLU B 1 115 ? 18.578 -6.977 11.508 1 98.62 115 GLU B C 1
ATOM 3458 O O . GLU B 1 115 ? 18.953 -5.91 12 1 98.62 115 GLU B O 1
ATOM 3463 N N . GLU B 1 116 ? 18.703 -7.32 10.25 1 98.44 116 GLU B N 1
ATOM 3464 C CA . GLU B 1 116 ? 19.188 -6.316 9.312 1 98.44 116 GLU B CA 1
ATOM 3465 C C . GLU B 1 116 ? 18.312 -5.074 9.312 1 98.44 116 GLU B C 1
ATOM 3467 O O . GLU B 1 116 ? 18.812 -3.949 9.352 1 98.44 116 GLU B O 1
ATOM 3472 N N . ARG B 1 117 ? 17.062 -5.234 9.266 1 98.44 117 ARG B N 1
ATOM 3473 C CA . ARG B 1 117 ? 16.141 -4.102 9.305 1 98.44 117 ARG B CA 1
ATOM 3474 C C . ARG B 1 117 ? 16.328 -3.293 10.586 1 98.44 117 ARG B C 1
ATOM 3476 O O . ARG B 1 117 ? 16.375 -2.061 10.547 1 98.44 117 ARG B O 1
ATOM 3483 N N . ARG B 1 118 ? 16.438 -3.992 11.711 1 97.75 118 ARG B N 1
ATOM 3484 C CA . ARG B 1 118 ? 16.641 -3.295 12.977 1 97.75 118 ARG B CA 1
ATOM 3485 C C . ARG B 1 118 ? 17.906 -2.441 12.93 1 97.75 118 ARG B C 1
ATOM 3487 O O . ARG B 1 118 ? 17.859 -1.251 13.25 1 97.75 118 ARG B O 1
ATOM 3494 N N . MET B 1 119 ? 18.938 -3.014 12.398 1 97.5 119 MET B N 1
ATOM 3495 C CA . MET B 1 119 ? 20.25 -2.377 12.438 1 97.5 119 MET B CA 1
ATOM 3496 C C . MET B 1 119 ? 20.344 -1.263 11.398 1 97.5 119 MET B C 1
ATOM 3498 O O . MET B 1 119 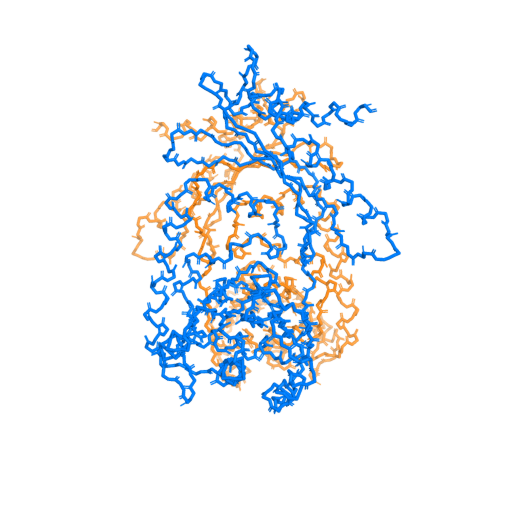? 20.906 -0.204 11.672 1 97.5 119 MET B O 1
ATOM 3502 N N . ARG B 1 120 ? 19.688 -1.523 10.266 1 96.31 120 ARG B N 1
ATOM 3503 C CA . ARG B 1 120 ? 19.922 -0.61 9.148 1 96.31 120 ARG B CA 1
ATOM 3504 C C . ARG B 1 120 ? 18.828 0.448 9.07 1 96.31 120 ARG B C 1
ATOM 3506 O O . ARG B 1 120 ? 19 1.492 8.438 1 96.31 120 ARG B O 1
ATOM 3513 N N . THR B 1 121 ? 17.688 0.177 9.68 1 96 121 THR B N 1
ATOM 3514 C CA . THR B 1 121 ? 16.578 1.116 9.555 1 96 121 THR B CA 1
ATOM 3515 C C . THR B 1 121 ? 16.094 1.558 10.938 1 96 121 THR B C 1
ATOM 3517 O O . THR B 1 121 ? 16.266 2.721 11.312 1 96 121 THR B O 1
ATOM 3520 N N . GLU B 1 122 ? 15.766 0.691 11.773 1 95.38 122 GLU B N 1
ATOM 3521 C CA . GLU B 1 122 ? 15.094 1.048 13.016 1 95.38 122 GLU B CA 1
ATOM 3522 C C . GLU B 1 122 ? 16.062 1.738 13.984 1 95.38 122 GLU B C 1
ATOM 3524 O O . GLU B 1 122 ? 15.656 2.639 14.727 1 95.38 122 GLU B O 1
ATOM 3529 N N . ASP B 1 123 ? 17.328 1.349 13.945 1 95.25 123 ASP B N 1
ATOM 3530 C CA . ASP B 1 123 ? 18.312 1.915 14.859 1 95.25 123 ASP B CA 1
ATOM 3531 C C . ASP B 1 123 ? 19.078 3.074 14.211 1 95.25 123 ASP B C 1
ATOM 3533 O O . ASP B 1 123 ? 20.078 3.547 14.742 1 95.25 123 ASP B O 1
ATOM 3537 N N . GLN B 1 124 ? 18.688 3.447 13.078 1 95.44 124 GLN B N 1
ATOM 3538 C CA . GLN B 1 124 ? 19.312 4.551 12.352 1 95.44 124 GLN B CA 1
ATOM 3539 C C . GLN B 1 124 ? 18.312 5.676 12.109 1 95.44 124 GLN B C 1
ATOM 3541 O O . GLN B 1 124 ? 17.547 5.633 11.141 1 95.44 124 GLN B O 1
ATOM 3546 N N . PRO B 1 125 ? 18.406 6.734 12.875 1 94.94 125 PRO B N 1
ATOM 3547 C CA . PRO B 1 125 ? 17.406 7.801 12.828 1 94.94 125 PRO B CA 1
ATOM 3548 C C . PRO B 1 125 ? 17.219 8.375 11.422 1 94.94 125 PRO B C 1
ATOM 3550 O O . PRO B 1 125 ? 16.078 8.641 11.008 1 94.94 125 PRO B O 1
ATOM 3553 N N . ARG B 1 126 ? 18.297 8.562 10.727 1 94.88 126 ARG B N 1
ATOM 3554 C CA . ARG B 1 126 ? 18.188 9.109 9.383 1 94.88 126 ARG B CA 1
ATOM 3555 C C . ARG B 1 126 ? 17.469 8.148 8.445 1 94.88 126 ARG B C 1
ATOM 3557 O O . ARG B 1 126 ? 16.656 8.562 7.613 1 94.88 126 ARG B O 1
ATOM 3564 N N . ALA B 1 127 ? 17.75 6.84 8.602 1 96.25 127 ALA B N 1
ATOM 3565 C CA . ALA B 1 127 ? 17.078 5.824 7.789 1 96.25 127 ALA B CA 1
ATOM 3566 C C . ALA B 1 127 ? 15.578 5.781 8.086 1 96.25 127 ALA B C 1
ATOM 3568 O O . ALA B 1 127 ? 14.758 5.633 7.18 1 96.25 127 ALA B O 1
ATOM 3569 N N . VAL B 1 128 ? 15.242 5.938 9.352 1 96.44 128 VAL B N 1
ATOM 3570 C CA . VAL B 1 128 ? 13.836 5.957 9.742 1 96.44 128 VAL B CA 1
ATOM 3571 C C . VAL B 1 128 ? 13.141 7.16 9.117 1 96.44 128 VAL B C 1
ATOM 3573 O O . VAL B 1 128 ? 12.039 7.035 8.57 1 96.44 128 VAL B O 1
ATOM 3576 N N . LEU B 1 129 ? 13.789 8.305 9.172 1 96.81 129 LEU B N 1
ATOM 3577 C CA . LEU B 1 129 ? 13.211 9.508 8.578 1 96.81 129 LEU B CA 1
ATOM 3578 C C . LEU B 1 129 ? 12.961 9.312 7.086 1 96.81 129 LEU B C 1
ATOM 3580 O O . LEU B 1 129 ? 11.891 9.648 6.582 1 96.81 129 LEU B O 1
ATOM 3584 N N . MET B 1 130 ? 13.938 8.766 6.406 1 96.56 130 MET B N 1
ATOM 3585 C CA . MET B 1 130 ? 13.82 8.578 4.965 1 96.56 130 MET B CA 1
ATOM 3586 C C . MET B 1 130 ? 12.719 7.574 4.633 1 96.56 130 MET B C 1
ATOM 3588 O O . MET B 1 130 ? 11.984 7.75 3.666 1 96.56 130 MET B O 1
ATOM 3592 N N . GLU B 1 131 ? 12.617 6.496 5.414 1 97.06 131 GLU B N 1
ATOM 3593 C CA . GLU B 1 131 ? 11.539 5.531 5.234 1 97.06 131 GLU B CA 1
ATOM 3594 C C . GLU B 1 131 ? 10.172 6.195 5.379 1 97.06 131 GLU B C 1
ATOM 3596 O O . GLU B 1 131 ? 9.289 6 4.543 1 97.06 131 GLU B O 1
ATOM 3601 N N . GLN B 1 132 ? 10.039 6.992 6.406 1 96.88 132 GLN B N 1
ATOM 3602 C CA . GLN B 1 132 ? 8.766 7.664 6.648 1 96.88 132 GLN B CA 1
ATOM 3603 C C . GLN B 1 132 ? 8.484 8.719 5.582 1 96.88 132 GLN B C 1
ATOM 3605 O O . GLN B 1 132 ? 7.336 8.945 5.207 1 96.88 132 GLN B O 1
ATOM 3610 N N . LEU B 1 133 ? 9.547 9.352 5.172 1 97.25 133 LEU B N 1
ATOM 3611 C CA . LEU B 1 133 ? 9.391 10.352 4.117 1 97.25 133 LEU B CA 1
ATOM 3612 C C . LEU B 1 133 ? 8.852 9.711 2.844 1 97.25 133 LEU B C 1
ATOM 3614 O O . LEU B 1 133 ? 7.926 10.234 2.225 1 97.25 133 LEU B O 1
ATOM 3618 N N . MET B 1 134 ? 9.391 8.578 2.449 1 96.81 134 MET B N 1
ATOM 3619 C CA . MET B 1 134 ? 8.922 7.883 1.252 1 96.81 134 MET B CA 1
ATOM 3620 C C . MET B 1 134 ? 7.469 7.449 1.413 1 96.81 134 MET B C 1
ATOM 3622 O O . MET B 1 134 ? 6.66 7.613 0.497 1 96.81 134 MET B O 1
ATOM 3626 N N . ALA B 1 135 ? 7.152 6.977 2.596 1 96.19 135 ALA B N 1
ATOM 3627 C CA . ALA B 1 135 ? 5.797 6.52 2.879 1 96.19 135 ALA B CA 1
ATOM 3628 C C . ALA B 1 135 ? 4.805 7.68 2.832 1 96.19 135 ALA B C 1
ATOM 3630 O O . ALA B 1 135 ? 3.645 7.5 2.453 1 96.19 135 ALA B O 1
ATOM 3631 N N . ALA B 1 136 ? 5.277 8.844 3.209 1 95.69 136 ALA B N 1
ATOM 3632 C CA . ALA B 1 136 ? 4.422 10.031 3.189 1 95.69 136 ALA B CA 1
ATOM 3633 C C . ALA B 1 136 ? 4.328 10.617 1.782 1 95.69 136 ALA B C 1
ATOM 3635 O O . ALA B 1 136 ? 3.324 11.234 1.426 1 95.69 136 ALA B O 1
ATOM 3636 N N . THR B 1 137 ? 5.383 10.422 1.02 1 96.62 137 THR B N 1
ATOM 3637 C CA . THR B 1 137 ? 5.477 11.008 -0.314 1 96.62 137 THR B CA 1
ATOM 3638 C C . THR B 1 137 ? 4.57 10.266 -1.293 1 96.62 137 THR B C 1
ATOM 3640 O O . THR B 1 137 ? 3.898 10.883 -2.119 1 96.62 137 THR B O 1
ATOM 3643 N N . PHE B 1 138 ? 4.582 8.953 -1.185 1 96 138 PHE B N 1
ATOM 3644 C CA . PHE B 1 138 ? 3.805 8.117 -2.094 1 96 138 PHE B CA 1
ATOM 3645 C C . PHE B 1 138 ? 2.709 7.371 -1.341 1 96 138 PHE B C 1
ATOM 3647 O O . PHE B 1 138 ? 2.982 6.688 -0.351 1 96 138 PHE B O 1
ATOM 3654 N N . VAL B 1 139 ? 1.485 7.496 -1.881 1 93.44 139 VAL B N 1
ATOM 3655 C CA . VAL B 1 139 ? 0.386 6.891 -1.138 1 93.44 139 VAL B CA 1
ATOM 3656 C C . VAL B 1 139 ? -0.165 5.695 -1.912 1 93.44 139 VAL B C 1
ATOM 3658 O O . VAL B 1 139 ? -0.806 4.812 -1.333 1 93.44 139 VAL B O 1
ATOM 3661 N N . ALA B 1 140 ? 0.092 5.664 -3.197 1 94.56 140 ALA B N 1
ATOM 3662 C CA . ALA B 1 140 ? -0.414 4.574 -4.027 1 94.56 140 ALA B CA 1
ATOM 3663 C C . ALA B 1 140 ? 0.732 3.775 -4.641 1 94.56 140 ALA B C 1
ATOM 3665 O O . ALA B 1 140 ? 0.67 2.547 -4.719 1 94.56 140 ALA B O 1
ATOM 3666 N N . SER B 1 141 ? 1.789 4.492 -5.004 1 95.25 141 SER B N 1
ATOM 3667 C CA . SER B 1 141 ? 2.934 3.842 -5.633 1 95.25 141 SER B CA 1
ATOM 3668 C C . SER B 1 141 ? 3.654 2.92 -4.656 1 95.25 141 SER B C 1
ATOM 3670 O O . SER B 1 141 ? 3.842 3.271 -3.488 1 95.25 141 SER B O 1
ATOM 3672 N N . PRO B 1 142 ? 4.133 1.769 -5.152 1 95.62 142 PRO B N 1
ATOM 3673 C CA . PRO B 1 142 ? 4.895 0.862 -4.289 1 95.62 142 PRO B CA 1
ATOM 3674 C C . PRO B 1 142 ? 6.203 1.476 -3.799 1 95.62 142 PRO B C 1
ATOM 3676 O O . PRO B 1 142 ? 6.84 0.936 -2.891 1 95.62 142 PRO B O 1
ATOM 3679 N N . TYR B 1 143 ? 6.578 2.605 -4.289 1 95.69 143 TYR B N 1
ATOM 3680 C CA . TYR B 1 143 ? 7.801 3.279 -3.871 1 95.69 143 TYR B CA 1
ATOM 3681 C C . TYR B 1 143 ? 7.715 3.713 -2.412 1 95.69 143 TYR B C 1
ATOM 3683 O O . TYR B 1 143 ? 8.734 4.047 -1.798 1 95.69 143 TYR B O 1
ATOM 3691 N N . HIS B 1 144 ? 6.531 3.635 -1.866 1 95.38 144 HIS B N 1
ATOM 3692 C CA . HIS B 1 144 ? 6.359 4.059 -0.481 1 95.38 144 HIS B CA 1
ATOM 3693 C C . HIS B 1 144 ? 6.938 3.031 0.486 1 95.38 144 HIS B C 1
ATOM 3695 O O . HIS B 1 144 ? 7.195 3.344 1.649 1 95.38 144 HIS B O 1
ATOM 3701 N N . ARG B 1 145 ? 7.184 1.814 0.021 1 95.12 145 ARG B N 1
ATOM 3702 C CA . ARG B 1 145 ? 7.613 0.735 0.903 1 95.12 145 ARG B CA 1
ATOM 3703 C C . ARG B 1 145 ? 9.133 0.66 0.974 1 95.12 145 ARG B C 1
ATOM 3705 O O . ARG B 1 145 ? 9.82 0.896 -0.023 1 95.12 145 ARG B O 1
ATOM 3712 N N . PRO B 1 146 ? 9.609 0.349 2.152 1 97.25 146 PRO B N 1
ATOM 3713 C CA . PRO B 1 146 ? 11.039 0.057 2.205 1 97.25 146 PRO B CA 1
ATOM 3714 C C . PRO B 1 146 ? 11.406 -1.231 1.472 1 97.25 146 PRO B C 1
ATOM 3716 O O . PRO B 1 146 ? 10.648 -2.203 1.506 1 97.25 146 PRO B O 1
ATOM 3719 N N . VAL B 1 147 ? 12.531 -1.237 0.854 1 97.94 147 VAL B N 1
ATOM 3720 C CA . VAL B 1 147 ? 12.992 -2.402 0.105 1 97.94 147 VAL B CA 1
ATOM 3721 C C . VAL B 1 147 ? 13.086 -3.609 1.035 1 97.94 147 VAL B C 1
ATOM 3723 O O . VAL B 1 147 ? 12.688 -4.715 0.669 1 97.94 147 VAL B O 1
ATOM 3726 N N . ILE B 1 148 ? 13.555 -3.348 2.281 1 98.12 148 ILE B N 1
ATOM 3727 C CA . ILE B 1 148 ? 13.758 -4.434 3.234 1 98.12 148 ILE B CA 1
ATOM 3728 C C . ILE B 1 148 ? 12.414 -4.93 3.754 1 98.12 148 ILE B C 1
ATOM 3730 O O . ILE B 1 148 ? 12.32 -6.027 4.309 1 98.12 148 ILE B O 1
ATOM 3734 N N . GLY B 1 149 ? 11.289 -4.141 3.654 1 97.88 149 GLY B N 1
ATOM 3735 C CA . GLY B 1 149 ? 9.953 -4.547 4.078 1 97.88 149 GLY B CA 1
ATOM 3736 C C . GLY B 1 149 ? 9.594 -4.051 5.469 1 97.88 149 GLY B C 1
ATOM 3737 O O . GLY B 1 149 ? 10.477 -3.678 6.246 1 97.88 149 GLY B O 1
ATOM 3738 N N . TRP B 1 150 ? 8.312 -3.988 5.719 1 97.62 150 TRP B N 1
ATOM 3739 C CA . TRP B 1 150 ? 7.812 -3.709 7.062 1 97.62 150 TRP B CA 1
ATOM 3740 C C . TRP B 1 150 ? 8.023 -4.902 7.984 1 97.62 150 TRP B C 1
ATOM 3742 O O . TRP B 1 150 ? 7.883 -6.055 7.562 1 97.62 150 TRP B O 1
ATOM 3752 N N . MET B 1 151 ? 8.273 -4.648 9.227 1 97.75 151 MET B N 1
ATOM 3753 C CA . MET B 1 151 ? 8.562 -5.727 10.172 1 97.75 151 MET B CA 1
ATOM 3754 C C . MET B 1 151 ? 7.391 -6.695 10.266 1 97.75 151 MET B C 1
ATOM 3756 O O . MET B 1 151 ? 7.586 -7.91 10.32 1 97.75 151 MET B O 1
ATOM 3760 N N . SER B 1 152 ? 6.172 -6.242 10.281 1 97 152 SER B N 1
ATOM 3761 C CA . SER B 1 152 ? 5 -7.109 10.367 1 97 152 SER B CA 1
ATOM 3762 C C . SER B 1 152 ? 4.926 -8.062 9.18 1 97 152 SER B C 1
ATOM 3764 O O . SER B 1 152 ? 4.527 -9.219 9.336 1 97 152 SER B O 1
ATOM 3766 N N . ASP B 1 153 ? 5.23 -7.594 8.016 1 97.81 153 ASP B N 1
ATOM 3767 C CA . ASP B 1 153 ? 5.262 -8.445 6.832 1 97.81 153 ASP B CA 1
ATOM 3768 C C . ASP B 1 153 ? 6.371 -9.492 6.941 1 97.81 153 ASP B C 1
ATOM 3770 O O . ASP B 1 153 ? 6.16 -10.664 6.621 1 97.81 153 ASP B O 1
ATOM 3774 N N . LEU B 1 154 ? 7.535 -9.031 7.402 1 98.5 154 LEU B N 1
ATOM 3775 C CA . LEU B 1 154 ? 8.641 -9.969 7.57 1 98.5 154 LEU B CA 1
ATOM 3776 C C . LEU B 1 154 ? 8.273 -11.078 8.547 1 98.5 154 LEU B C 1
ATOM 3778 O O . LEU B 1 154 ? 8.57 -12.25 8.297 1 98.5 154 LEU B O 1
ATOM 3782 N N . ASP B 1 155 ? 7.613 -10.703 9.594 1 98 155 ASP B N 1
ATOM 3783 C CA . ASP B 1 155 ? 7.191 -11.664 10.602 1 98 155 ASP B CA 1
ATOM 3784 C C . ASP B 1 155 ? 6.219 -12.688 10.016 1 98 155 ASP B C 1
ATOM 3786 O O . ASP B 1 155 ? 6.184 -13.844 10.453 1 98 155 ASP B O 1
ATOM 3790 N N . ALA B 1 156 ? 5.469 -12.297 9.031 1 97.62 156 ALA B N 1
ATOM 3791 C CA . ALA B 1 156 ? 4.395 -13.141 8.516 1 97.62 156 ALA B CA 1
ATOM 3792 C C . ALA B 1 156 ? 4.809 -13.828 7.215 1 97.62 156 ALA B C 1
ATOM 3794 O O . ALA B 1 156 ? 4.07 -14.664 6.684 1 97.62 156 ALA B O 1
ATOM 3795 N N . LEU B 1 157 ? 5.949 -13.5 6.676 1 98.12 157 LEU B N 1
ATOM 3796 C CA . LEU B 1 157 ? 6.406 -14.086 5.422 1 98.12 157 LEU B CA 1
ATOM 3797 C C . LEU B 1 157 ? 6.609 -15.594 5.57 1 98.12 157 LEU B C 1
ATOM 3799 O O . LEU B 1 157 ? 7.113 -16.062 6.598 1 98.12 157 LEU B O 1
ATOM 3803 N N . THR B 1 158 ? 6.301 -16.344 4.555 1 98 158 THR B N 1
ATOM 3804 C CA . THR B 1 158 ? 6.473 -17.797 4.535 1 98 158 THR B CA 1
ATOM 3805 C C . THR B 1 158 ? 7.418 -18.203 3.412 1 98 158 THR B C 1
ATOM 3807 O O . THR B 1 158 ? 7.637 -17.453 2.463 1 98 158 THR B O 1
ATOM 3810 N N . PRO B 1 159 ? 7.941 -19.422 3.529 1 98.06 159 PRO B N 1
ATOM 3811 C CA . PRO B 1 159 ? 8.734 -19.906 2.402 1 98.06 159 PRO B CA 1
ATOM 3812 C C . PRO B 1 159 ? 7.949 -19.953 1.096 1 98.06 159 PRO B C 1
ATOM 3814 O O . PRO B 1 159 ? 8.508 -19.703 0.025 1 98.06 159 PRO B O 1
ATOM 3817 N N . GLY B 1 160 ? 6.656 -20.25 1.224 1 97.75 160 GLY B N 1
ATOM 3818 C CA . GLY B 1 160 ? 5.789 -20.266 0.055 1 97.75 160 GLY B CA 1
ATOM 3819 C C . GLY B 1 160 ? 5.688 -18.922 -0.633 1 97.75 160 GLY B C 1
ATOM 3820 O O . GLY B 1 160 ? 5.676 -18.844 -1.863 1 97.75 160 GLY B O 1
ATOM 3821 N N . ASP B 1 161 ? 5.641 -17.812 0.138 1 98.06 161 ASP B N 1
ATOM 3822 C CA . ASP B 1 161 ? 5.609 -16.469 -0.437 1 98.06 161 ASP B CA 1
ATOM 3823 C C . ASP B 1 161 ? 6.836 -16.219 -1.311 1 98.06 161 ASP B C 1
ATOM 3825 O O . ASP B 1 161 ? 6.723 -15.641 -2.398 1 98.06 161 ASP B O 1
ATOM 3829 N N . VAL B 1 162 ? 7.98 -16.656 -0.826 1 98.5 162 VAL B N 1
ATOM 3830 C CA . VAL B 1 162 ? 9.242 -16.406 -1.512 1 98.5 162 VAL B CA 1
ATOM 3831 C C . VAL B 1 162 ? 9.328 -17.266 -2.775 1 98.5 162 VAL B C 1
ATOM 3833 O O . VAL B 1 162 ? 9.734 -16.781 -3.834 1 98.5 162 VAL B O 1
ATOM 3836 N N . ARG B 1 163 ? 8.906 -18.516 -2.682 1 98 163 ARG B N 1
ATOM 3837 C CA . ARG B 1 163 ? 8.898 -19.391 -3.848 1 98 163 ARG B CA 1
ATOM 3838 C C . ARG B 1 163 ? 7.945 -18.875 -4.918 1 98 163 ARG B C 1
ATOM 3840 O O . ARG B 1 163 ? 8.258 -18.922 -6.109 1 98 163 ARG B O 1
ATOM 3847 N N . ASP B 1 164 ? 6.793 -18.406 -4.453 1 97.19 164 ASP B N 1
ATOM 3848 C CA . ASP B 1 164 ? 5.824 -17.859 -5.395 1 97.19 164 ASP B CA 1
ATOM 3849 C C . ASP B 1 164 ? 6.402 -16.641 -6.121 1 97.19 164 ASP B C 1
ATOM 3851 O O . ASP B 1 164 ? 6.191 -16.469 -7.324 1 97.19 164 ASP B O 1
ATOM 3855 N N . PHE B 1 165 ? 7.125 -15.82 -5.418 1 98.12 165 PHE B N 1
ATOM 3856 C CA . PHE B 1 165 ? 7.75 -14.641 -6 1 98.12 165 PHE B CA 1
ATOM 3857 C C . PHE B 1 165 ? 8.82 -15.031 -7.008 1 98.12 165 PHE B C 1
ATOM 3859 O O . PHE B 1 165 ? 8.914 -14.445 -8.086 1 98.12 165 PHE B O 1
ATOM 3866 N N . HIS B 1 166 ? 9.633 -15.953 -6.652 1 97.81 166 HIS B N 1
ATOM 3867 C CA . HIS B 1 166 ? 10.641 -16.484 -7.559 1 97.81 166 HIS B CA 1
ATOM 3868 C C . HIS B 1 166 ? 10.008 -17.016 -8.836 1 97.81 166 HIS B C 1
ATOM 3870 O O . HIS B 1 166 ? 10.398 -16.625 -9.938 1 97.81 166 HIS B O 1
ATOM 3876 N N . GLY B 1 167 ? 9.016 -17.875 -8.672 1 96.56 167 GLY B N 1
ATOM 3877 C CA . GLY B 1 167 ? 8.336 -18.469 -9.82 1 96.56 167 GLY B CA 1
ATOM 3878 C C . GLY B 1 167 ? 7.715 -17.453 -10.742 1 96.56 167 GLY B C 1
ATOM 3879 O O . GLY B 1 167 ? 7.715 -17.609 -11.961 1 96.56 167 GLY B O 1
ATOM 3880 N N . ARG B 1 168 ? 7.293 -16.391 -10.164 1 96.38 168 ARG B N 1
ATOM 3881 C CA . ARG B 1 168 ? 6.57 -15.383 -10.922 1 96.38 168 ARG B CA 1
ATOM 3882 C C . ARG B 1 168 ? 7.531 -14.492 -11.711 1 96.38 168 ARG B C 1
ATOM 3884 O O . ARG B 1 168 ? 7.293 -14.195 -12.883 1 96.38 168 ARG B O 1
ATOM 3891 N N . TRP B 1 169 ? 8.641 -14.094 -11.102 1 97.62 169 TRP B N 1
ATOM 3892 C CA . TRP B 1 169 ? 9.367 -12.961 -11.664 1 97.62 169 TRP B CA 1
ATOM 3893 C C . TRP B 1 169 ? 10.719 -13.406 -12.219 1 97.62 169 TRP B C 1
ATOM 3895 O O . TRP B 1 169 ? 11.344 -12.688 -13 1 97.62 169 TRP B O 1
ATOM 3905 N N . TYR B 1 170 ? 11.258 -14.5 -11.672 1 97.31 170 TYR B N 1
ATOM 3906 C CA . TYR B 1 170 ? 12.57 -14.945 -12.133 1 97.31 170 TYR B CA 1
ATOM 3907 C C . TYR B 1 170 ? 12.445 -15.852 -13.352 1 97.31 170 TYR B C 1
ATOM 3909 O O . TYR B 1 170 ? 12.758 -17.047 -13.281 1 97.31 170 TYR B O 1
ATOM 3917 N N . VAL B 1 171 ? 12.086 -15.258 -14.453 1 96.94 171 VAL B N 1
ATOM 3918 C CA . VAL B 1 171 ? 11.953 -15.898 -15.758 1 96.94 171 VAL B CA 1
ATOM 3919 C C . VAL B 1 171 ? 12.938 -15.273 -16.75 1 96.94 171 VAL B C 1
ATOM 3921 O O . VAL B 1 171 ? 13.312 -14.109 -16.609 1 96.94 171 VAL B O 1
ATOM 3924 N N . PRO B 1 172 ? 13.336 -16.031 -17.703 1 96.75 172 PRO B N 1
ATOM 3925 C CA . PRO B 1 172 ? 14.375 -15.539 -18.625 1 96.75 172 PRO B CA 1
ATOM 3926 C C . PRO B 1 172 ? 14 -14.211 -19.281 1 96.75 172 PRO B C 1
ATOM 3928 O O . PRO B 1 172 ? 14.844 -13.32 -19.406 1 96.75 172 PRO B O 1
ATOM 3931 N N . GLY B 1 173 ? 12.734 -14.055 -19.578 1 96.62 173 GLY B N 1
ATOM 3932 C CA . GLY B 1 173 ? 12.289 -12.844 -20.25 1 96.62 173 GLY B CA 1
ATOM 3933 C C . GLY B 1 173 ? 12.383 -11.609 -19.375 1 96.62 173 GLY B C 1
ATOM 3934 O O . GLY B 1 173 ? 12.273 -10.484 -19.875 1 96.62 173 GLY B O 1
ATOM 3935 N N . ASN B 1 174 ? 12.648 -11.758 -18.109 1 97.81 174 ASN B N 1
ATOM 3936 C CA . ASN B 1 174 ? 12.711 -10.648 -17.156 1 97.81 174 ASN B CA 1
ATOM 3937 C C . ASN B 1 174 ? 14.141 -10.406 -16.672 1 97.81 174 ASN B C 1
ATOM 3939 O O . ASN B 1 174 ? 14.352 -9.711 -15.68 1 97.81 174 ASN B O 1
ATOM 3943 N N . ALA B 1 175 ? 15.148 -11.016 -17.344 1 97.88 175 ALA B N 1
ATOM 3944 C CA . ALA B 1 175 ? 16.531 -10.938 -16.875 1 97.88 175 ALA B CA 1
ATOM 3945 C C . ALA B 1 175 ? 17.484 -10.562 -18 1 97.88 175 ALA B C 1
ATOM 3947 O O . ALA B 1 175 ? 17.188 -10.797 -19.172 1 97.88 175 ALA B O 1
ATOM 3948 N N . THR B 1 176 ? 18.547 -9.945 -17.656 1 98.38 176 THR B N 1
ATOM 3949 C CA . THR B 1 176 ? 19.641 -9.578 -18.547 1 98.38 176 THR B CA 1
ATOM 3950 C C . THR B 1 176 ? 20.969 -10.047 -17.984 1 98.38 176 THR B C 1
ATOM 3952 O O . THR B 1 176 ? 21.25 -9.859 -16.797 1 98.38 176 THR B O 1
ATOM 3955 N N . ILE B 1 177 ? 21.75 -10.641 -18.828 1 98.62 177 ILE B N 1
ATOM 3956 C CA . ILE B 1 177 ? 23.109 -11.023 -18.469 1 98.62 177 ILE B CA 1
ATOM 3957 C C . ILE B 1 177 ? 24.078 -9.961 -18.969 1 98.62 177 ILE B C 1
ATOM 3959 O O . ILE B 1 177 ? 24.047 -9.578 -20.141 1 98.62 177 ILE B O 1
ATOM 3963 N N . VAL B 1 178 ? 24.859 -9.5 -18.094 1 98.75 178 VAL B N 1
ATOM 3964 C CA . VAL B 1 178 ? 25.859 -8.508 -18.438 1 98.75 178 VAL B CA 1
ATOM 3965 C C . VAL B 1 178 ? 27.25 -9.039 -18.125 1 98.75 178 VAL B C 1
ATOM 3967 O O . VAL B 1 178 ? 27.531 -9.43 -16.984 1 98.75 178 VAL B O 1
ATOM 3970 N N . ILE B 1 179 ? 28.141 -9.078 -19.109 1 98.69 179 ILE B N 1
ATOM 3971 C CA . ILE B 1 179 ? 29.516 -9.531 -18.938 1 98.69 179 ILE B CA 1
ATOM 3972 C C . ILE B 1 179 ? 30.484 -8.438 -19.406 1 98.69 179 ILE B C 1
ATOM 3974 O O . ILE B 1 179 ? 30.344 -7.902 -20.516 1 98.69 179 ILE B O 1
ATOM 3978 N N . ALA B 1 180 ? 31.359 -8.102 -18.547 1 98.56 180 ALA B N 1
ATOM 3979 C CA . ALA B 1 180 ? 32.375 -7.121 -18.891 1 98.56 180 ALA B CA 1
ATOM 3980 C C . ALA B 1 180 ? 33.781 -7.602 -18.469 1 98.56 180 ALA B C 1
ATOM 3982 O O . ALA B 1 180 ? 33.938 -8.18 -17.391 1 98.56 180 ALA B O 1
ATOM 3983 N N . GLY B 1 181 ? 34.781 -7.41 -19.297 1 98.38 181 GLY B N 1
ATOM 3984 C CA . GLY B 1 181 ? 36.156 -7.766 -18.953 1 98.38 181 GLY B CA 1
ATOM 3985 C C . GLY B 1 181 ? 36.938 -8.375 -20.109 1 98.38 181 GLY B C 1
ATOM 3986 O O . GLY B 1 181 ? 36.625 -8.102 -21.266 1 98.38 181 GLY B O 1
ATOM 3987 N N . ASP B 1 182 ? 38 -9.133 -19.781 1 98.5 182 ASP B N 1
ATOM 3988 C CA . ASP B 1 182 ? 38.844 -9.789 -20.766 1 98.5 182 ASP B CA 1
ATOM 3989 C C . ASP B 1 182 ? 38.219 -11.07 -21.297 1 98.5 182 ASP B C 1
ATOM 3991 O O . ASP B 1 182 ? 38.594 -12.172 -20.891 1 98.5 182 ASP B O 1
ATOM 3995 N N . VAL B 1 183 ? 37.281 -10.875 -22.266 1 98.38 183 VAL B N 1
ATOM 3996 C CA . VAL B 1 183 ? 36.5 -12.023 -22.703 1 98.38 183 VAL B CA 1
ATOM 3997 C C . VAL B 1 183 ? 36.375 -12.008 -24.234 1 98.38 183 VAL B C 1
ATOM 3999 O O . VAL B 1 183 ? 36.531 -10.961 -24.859 1 98.38 183 VAL B O 1
ATOM 4002 N N . ASP B 1 184 ? 36.156 -13.133 -24.75 1 97.81 184 ASP B N 1
ATOM 4003 C CA . ASP B 1 184 ? 35.812 -13.312 -26.156 1 97.81 184 ASP B CA 1
ATOM 4004 C C . ASP B 1 184 ? 34.312 -13.359 -26.375 1 97.81 184 ASP B C 1
ATOM 4006 O O . ASP B 1 184 ? 33.625 -14.25 -25.859 1 97.81 184 ASP B O 1
ATOM 4010 N N . VAL B 1 185 ? 33.844 -12.477 -27.188 1 98.19 185 VAL B N 1
ATOM 4011 C CA . VAL B 1 185 ? 32.406 -12.289 -27.359 1 98.19 185 VAL B CA 1
ATOM 4012 C C . VAL B 1 185 ? 31.781 -13.562 -27.906 1 98.19 185 VAL B C 1
ATOM 4014 O O . VAL B 1 185 ? 30.719 -13.969 -27.469 1 98.19 185 VAL B O 1
ATOM 4017 N N . ALA B 1 186 ? 32.438 -14.141 -28.797 1 98.31 186 ALA B N 1
ATOM 4018 C CA . ALA B 1 186 ? 31.891 -15.352 -29.406 1 98.31 186 ALA B CA 1
ATOM 4019 C C . ALA B 1 186 ? 31.797 -16.484 -28.391 1 98.31 186 ALA B C 1
ATOM 4021 O O . ALA B 1 186 ? 30.797 -17.219 -28.375 1 98.31 186 ALA B O 1
ATOM 4022 N N . LYS B 1 187 ? 32.781 -16.641 -27.625 1 98.19 187 LYS B N 1
ATOM 4023 C CA . LYS B 1 187 ? 32.781 -17.672 -26.578 1 98.19 187 LYS B CA 1
ATOM 4024 C C . LYS B 1 187 ? 31.688 -17.391 -25.547 1 98.19 187 LYS B C 1
ATOM 4026 O O . LYS B 1 187 ? 30.953 -18.312 -25.156 1 98.19 187 LYS B O 1
ATOM 4031 N N . VAL B 1 188 ? 31.594 -16.172 -25.141 1 98.56 188 VAL B N 1
ATOM 4032 C CA . VAL B 1 188 ? 30.594 -15.781 -24.156 1 98.56 188 VAL B CA 1
ATOM 4033 C C . VAL B 1 188 ? 29.188 -16.078 -24.688 1 98.56 188 VAL B C 1
ATOM 4035 O O . VAL B 1 188 ? 28.344 -16.594 -23.969 1 98.56 188 VAL B O 1
ATOM 4038 N N . ARG B 1 189 ? 28.969 -15.703 -25.922 1 98.38 189 ARG B N 1
ATOM 4039 C CA . ARG B 1 189 ? 27.672 -15.961 -26.547 1 98.38 189 ARG B CA 1
ATOM 4040 C C . ARG B 1 189 ? 27.359 -17.453 -26.547 1 98.38 189 ARG B C 1
ATOM 4042 O O . ARG B 1 189 ? 26.219 -17.859 -26.281 1 98.38 189 ARG B O 1
ATOM 4049 N N . ALA B 1 190 ? 28.359 -18.234 -26.875 1 98.44 190 ALA B N 1
ATOM 4050 C CA . ALA B 1 190 ? 28.172 -19.688 -26.906 1 98.44 190 ALA B CA 1
ATOM 4051 C C . ALA B 1 190 ? 27.812 -20.219 -25.516 1 98.44 190 ALA B C 1
ATOM 4053 O O . ALA B 1 190 ? 26.922 -21.062 -25.375 1 98.44 190 ALA B O 1
ATOM 4054 N N . TRP B 1 191 ? 28.531 -19.766 -24.531 1 98.62 191 TRP B N 1
ATOM 4055 C CA . TRP B 1 191 ? 28.266 -20.188 -23.156 1 98.62 191 TRP B CA 1
ATOM 4056 C C . TRP B 1 191 ? 26.891 -19.719 -22.703 1 98.62 191 TRP B C 1
ATOM 4058 O O . TRP B 1 191 ? 26.156 -20.453 -22.031 1 98.62 191 TRP B O 1
ATOM 4068 N N . ALA B 1 192 ? 26.484 -18.469 -23.047 1 98.5 192 ALA B N 1
ATOM 4069 C CA . ALA B 1 192 ? 25.172 -17.938 -22.703 1 98.5 192 ALA B CA 1
ATOM 4070 C C . ALA B 1 192 ? 24.062 -18.797 -23.312 1 98.5 192 ALA B C 1
ATOM 4072 O O . ALA B 1 192 ? 23.062 -19.078 -22.656 1 98.5 192 ALA B O 1
ATOM 4073 N N . GLU B 1 193 ? 24.25 -19.172 -24.547 1 97.81 193 GLU B N 1
ATOM 4074 C CA . GLU B 1 193 ? 23.281 -20.031 -25.219 1 97.81 193 GLU B CA 1
ATOM 4075 C C . GLU B 1 193 ? 23.203 -21.391 -24.531 1 97.81 193 GLU B C 1
ATOM 4077 O O . GLU B 1 193 ? 22.109 -21.938 -24.344 1 97.81 193 GLU B O 1
ATOM 4082 N N . LYS B 1 194 ? 24.312 -21.906 -24.188 1 98.06 194 LYS B N 1
ATOM 4083 C CA . LYS B 1 194 ? 24.391 -23.234 -23.562 1 98.06 194 LYS B CA 1
ATOM 4084 C C . LYS B 1 194 ? 23.719 -23.234 -22.203 1 98.06 194 LYS B C 1
ATOM 4086 O O . LYS B 1 194 ? 22.938 -24.125 -21.891 1 98.06 194 LYS B O 1
ATOM 4091 N N . TYR B 1 195 ? 23.953 -22.281 -21.391 1 97.94 195 TYR B N 1
ATOM 4092 C CA . TYR B 1 195 ? 23.562 -22.344 -19.984 1 97.94 195 TYR B CA 1
ATOM 4093 C C . TYR B 1 195 ? 22.266 -21.578 -19.734 1 97.94 195 TYR B C 1
ATOM 4095 O O . TYR B 1 195 ? 21.406 -22.047 -18.984 1 97.94 195 TYR B O 1
ATOM 4103 N N . TYR B 1 196 ? 22.078 -20.406 -20.312 1 98.12 196 TYR B N 1
ATOM 4104 C CA . TYR B 1 196 ? 20.875 -19.609 -20.094 1 98.12 196 TYR B CA 1
ATOM 4105 C C . TYR B 1 196 ? 19.859 -19.828 -21.188 1 98.12 196 TYR B C 1
ATOM 4107 O O . TYR B 1 196 ? 18.641 -19.797 -20.953 1 98.12 196 TYR B O 1
ATOM 4115 N N . GLY B 1 197 ? 20.328 -20.047 -22.406 1 96.69 197 GLY B N 1
ATOM 4116 C CA . GLY B 1 197 ? 19.438 -20.297 -23.531 1 96.69 197 GLY B CA 1
ATOM 4117 C C . GLY B 1 197 ? 18.625 -21.562 -23.359 1 96.69 197 GLY B C 1
ATOM 4118 O O . GLY B 1 197 ? 17.578 -21.719 -23.984 1 96.69 197 GLY B O 1
ATOM 4119 N N . SER B 1 198 ? 19.125 -22.516 -22.531 1 95.19 198 SER B N 1
ATOM 4120 C CA . SER B 1 198 ? 18.469 -23.797 -22.312 1 95.19 198 SER B CA 1
ATOM 4121 C C . SER B 1 198 ? 17.328 -23.672 -21.297 1 95.19 198 SER B C 1
ATOM 4123 O O . SER B 1 198 ? 16.516 -24.594 -21.156 1 95.19 198 SER B O 1
ATOM 4125 N N . ILE B 1 199 ? 17.219 -22.516 -20.609 1 96.75 199 ILE B N 1
ATOM 4126 C CA . ILE B 1 199 ? 16.141 -22.312 -19.625 1 96.75 199 ILE B CA 1
ATOM 4127 C C . ILE B 1 199 ? 14.836 -22.031 -20.359 1 96.75 199 ILE B C 1
ATOM 4129 O O . ILE B 1 199 ? 14.75 -21.109 -21.172 1 96.75 199 ILE B O 1
ATOM 4133 N N . PRO B 1 200 ? 13.805 -22.844 -20.078 1 95.69 200 PRO B N 1
ATOM 4134 C CA . PRO B 1 200 ? 12.539 -22.641 -20.781 1 95.69 200 PRO B CA 1
ATOM 4135 C C . PRO B 1 200 ? 11.953 -21.25 -20.578 1 95.69 200 PRO B C 1
ATOM 4137 O O . PRO B 1 200 ? 11.977 -20.734 -19.453 1 95.69 200 PRO B O 1
ATOM 4140 N N . ALA B 1 201 ? 11.461 -20.734 -21.672 1 94.38 201 ALA B N 1
ATOM 4141 C CA . ALA B 1 201 ? 10.781 -19.438 -21.594 1 94.38 201 ALA B CA 1
ATOM 4142 C C . ALA B 1 201 ? 9.469 -19.562 -20.812 1 94.38 201 ALA B C 1
ATOM 4144 O O . ALA B 1 201 ? 8.789 -20.594 -20.875 1 94.38 201 ALA B O 1
ATOM 4145 N N . ARG B 1 202 ? 9.164 -18.625 -20.062 1 94.31 202 ARG B N 1
ATOM 4146 C CA . ARG B 1 202 ? 7.887 -18.469 -19.375 1 94.31 202 ARG B CA 1
ATOM 4147 C C . ARG B 1 202 ? 7.344 -17.062 -19.531 1 94.31 202 ARG B C 1
ATOM 4149 O O . ARG B 1 202 ? 8.109 -16.094 -19.609 1 94.31 202 ARG B O 1
ATOM 4156 N N . ALA B 1 203 ? 6 -16.984 -19.562 1 93.94 203 ALA B N 1
ATOM 4157 C CA . ALA B 1 203 ? 5.352 -15.688 -19.75 1 93.94 203 ALA B CA 1
ATOM 4158 C C . ALA B 1 203 ? 5.648 -14.75 -18.578 1 93.94 203 ALA B C 1
ATOM 4160 O O . ALA B 1 203 ? 5.676 -15.18 -17.422 1 93.94 203 ALA B O 1
ATOM 4161 N N . LEU B 1 204 ? 5.98 -13.492 -18.938 1 93.5 204 LEU B N 1
ATOM 4162 C CA . LEU B 1 204 ? 6.105 -12.453 -17.922 1 93.5 204 LEU B CA 1
ATOM 4163 C C . LEU B 1 204 ? 4.73 -12.039 -17.406 1 93.5 204 LEU B C 1
ATOM 4165 O O . LEU B 1 204 ? 3.809 -11.812 -18.188 1 93.5 204 LEU B O 1
ATOM 4169 N N . PRO B 1 205 ? 4.594 -12.023 -16.078 1 90.62 205 PRO B N 1
ATOM 4170 C CA . PRO B 1 205 ? 3.314 -11.539 -15.562 1 90.62 205 PRO B CA 1
ATOM 4171 C C . PRO B 1 205 ? 3.041 -10.078 -15.922 1 90.62 205 PRO B C 1
ATOM 4173 O O . PRO B 1 205 ? 3.979 -9.305 -16.109 1 90.62 205 PRO B O 1
ATOM 4176 N N . VAL B 1 206 ? 1.767 -9.789 -16.016 1 91.81 206 VAL B N 1
ATOM 4177 C CA . VAL B 1 206 ? 1.36 -8.406 -16.266 1 91.81 206 VAL B CA 1
ATOM 4178 C C . VAL B 1 206 ? 1.578 -7.562 -15.023 1 91.81 206 VAL B C 1
ATOM 4180 O O . VAL B 1 206 ? 1.165 -7.945 -13.922 1 91.81 206 VAL B O 1
ATOM 4183 N N . ARG B 1 207 ? 2.309 -6.469 -15.18 1 94.38 207 ARG B N 1
ATOM 4184 C CA . ARG B 1 207 ? 2.504 -5.523 -14.086 1 94.38 207 ARG B CA 1
ATOM 4185 C C . ARG B 1 207 ? 1.403 -4.469 -14.07 1 94.38 207 ARG B C 1
ATOM 4187 O O . ARG B 1 207 ? 1.134 -3.832 -15.086 1 94.38 207 ARG B O 1
ATOM 4194 N N . LYS B 1 208 ? 0.778 -4.309 -12.93 1 94.62 208 LYS B N 1
ATOM 4195 C CA . LYS B 1 208 ? -0.198 -3.236 -12.758 1 94.62 208 LYS B CA 1
ATOM 4196 C C . LYS B 1 208 ? 0.491 -1.882 -12.617 1 94.62 208 LYS B C 1
ATOM 4198 O O . LYS B 1 208 ? 1.526 -1.774 -11.953 1 94.62 208 LYS B O 1
ATOM 4203 N N . PRO B 1 209 ? 0.042 -0.84 -13.25 1 90.44 209 PRO B N 1
ATOM 4204 C CA . PRO B 1 209 ? 0.735 0.451 -13.25 1 90.44 209 PRO B CA 1
ATOM 4205 C C . PRO B 1 209 ? 0.868 1.056 -11.859 1 90.44 209 PRO B C 1
ATOM 4207 O O . PRO B 1 209 ? 1.93 1.577 -11.508 1 90.44 209 PRO B O 1
ATOM 4210 N N . ARG B 1 210 ? -0.189 1.028 -10.977 1 92.88 210 ARG B N 1
ATOM 4211 C CA . ARG B 1 210 ? -0.229 1.585 -9.633 1 92.88 210 ARG B CA 1
ATOM 4212 C C . ARG B 1 210 ? 0.346 2.998 -9.602 1 92.88 210 ARG B C 1
ATOM 4214 O O . ARG B 1 210 ? 1.201 3.309 -8.773 1 92.88 210 ARG B O 1
ATOM 4221 N N . THR B 1 211 ? -0.136 3.891 -10.43 1 94.25 211 THR B N 1
ATOM 4222 C CA . THR B 1 211 ? 0.324 5.258 -10.633 1 94.25 211 THR B CA 1
ATOM 4223 C C . THR B 1 211 ? 0.01 6.125 -9.414 1 94.25 211 THR B C 1
ATOM 4225 O O . THR B 1 211 ? -1.094 6.059 -8.867 1 94.25 211 THR B O 1
ATOM 4228 N N . GLU B 1 212 ? 0.973 6.883 -9.031 1 95.69 212 GLU B N 1
ATOM 4229 C CA . GLU B 1 212 ? 0.783 7.801 -7.914 1 95.69 212 GLU B CA 1
ATOM 4230 C C . GLU B 1 212 ? -0.139 8.953 -8.297 1 95.69 212 GLU B C 1
ATOM 4232 O O . GLU B 1 212 ? 0.069 9.609 -9.32 1 95.69 212 GLU B O 1
ATOM 4237 N N . PRO B 1 213 ? -1.175 9.203 -7.488 1 94 213 PRO B N 1
ATOM 4238 C CA . PRO B 1 213 ? -2.016 10.367 -7.781 1 94 213 PRO B CA 1
ATOM 4239 C C . PRO B 1 213 ? -1.268 11.688 -7.629 1 94 213 PRO B C 1
ATOM 4241 O O . PRO B 1 213 ? -0.265 11.758 -6.91 1 94 213 PRO B O 1
ATOM 4244 N N . ALA B 1 214 ? -1.772 12.68 -8.281 1 93.06 214 ALA B N 1
ATOM 4245 C CA . ALA B 1 214 ? -1.187 14.008 -8.148 1 93.06 214 ALA B CA 1
ATOM 4246 C C . ALA B 1 214 ? -1.26 14.5 -6.711 1 93.06 214 ALA B C 1
ATOM 4248 O O . ALA B 1 214 ? -2.26 14.281 -6.023 1 93.06 214 ALA B O 1
ATOM 4249 N N . GLN B 1 215 ? -0.232 15.117 -6.312 1 93.06 215 GLN B N 1
ATOM 4250 C CA . GLN B 1 215 ? -0.212 15.703 -4.977 1 93.06 215 GLN B CA 1
ATOM 4251 C C . GLN B 1 215 ? -0.856 17.094 -4.977 1 93.06 215 GLN B C 1
ATOM 4253 O O . GLN B 1 215 ? -0.492 17.953 -5.781 1 93.06 215 GLN B O 1
ATOM 4258 N N . ILE B 1 216 ? -1.766 17.375 -4.117 1 93.25 216 ILE B N 1
ATOM 4259 C CA . ILE B 1 216 ? -2.508 18.641 -4.16 1 93.25 216 ILE B CA 1
ATOM 4260 C C . ILE B 1 216 ? -2.275 19.422 -2.871 1 93.25 216 ILE B C 1
ATOM 4262 O O . ILE B 1 216 ? -3.189 20.062 -2.359 1 93.25 216 ILE B O 1
ATOM 4266 N N . GLY B 1 217 ? -1.132 19.422 -2.309 1 93.75 217 GLY B N 1
ATOM 4267 C CA . GLY B 1 217 ? -0.733 20.156 -1.122 1 93.75 217 GLY B CA 1
ATOM 4268 C C . GLY B 1 217 ? 0.508 19.594 -0.457 1 93.75 217 GLY B C 1
ATOM 4269 O O . GLY B 1 217 ? 0.961 18.5 -0.801 1 93.75 217 GLY B O 1
ATOM 4270 N N . ILE B 1 218 ? 0.982 20.344 0.532 1 95.69 218 ILE B N 1
ATOM 4271 C CA . ILE B 1 218 ? 2.23 19.984 1.196 1 95.69 218 ILE B CA 1
ATOM 4272 C C . ILE B 1 218 ? 1.964 18.922 2.252 1 95.69 218 ILE B C 1
ATOM 4274 O O . ILE B 1 218 ? 0.904 18.906 2.883 1 95.69 218 ILE B O 1
ATOM 4278 N N . ARG B 1 219 ? 2.863 18.016 2.381 1 96.75 219 ARG B N 1
ATOM 4279 C CA . ARG B 1 219 ? 2.912 17.047 3.471 1 96.75 219 ARG B CA 1
ATOM 4280 C C . ARG B 1 219 ? 4.156 17.234 4.328 1 96.75 219 ARG B C 1
ATOM 4282 O O . ARG B 1 219 ? 5.254 17.438 3.803 1 96.75 219 ARG B O 1
ATOM 4289 N N . ARG B 1 220 ? 3.961 17.234 5.609 1 97.25 220 ARG B N 1
ATOM 4290 C CA . ARG B 1 220 ? 5.059 17.406 6.559 1 97.25 220 ARG B CA 1
ATOM 4291 C C . ARG B 1 220 ? 5.055 16.297 7.605 1 97.25 220 ARG B C 1
ATOM 4293 O O . ARG B 1 220 ? 3.998 15.914 8.109 1 97.25 220 ARG B O 1
ATOM 4300 N N . ILE B 1 221 ? 6.219 15.781 7.84 1 96.81 221 ILE B N 1
ATOM 4301 C CA . ILE B 1 221 ? 6.332 14.805 8.914 1 96.81 221 ILE B CA 1
ATOM 4302 C C . ILE B 1 221 ? 7.441 15.211 9.875 1 96.81 221 ILE B C 1
ATOM 4304 O O . ILE B 1 221 ? 8.422 15.836 9.469 1 96.81 221 ILE B O 1
ATOM 4308 N N . GLU B 1 222 ? 7.227 14.93 11.062 1 96.5 222 GLU B N 1
ATOM 4309 C CA . GLU B 1 222 ? 8.266 15 12.094 1 96.5 222 GLU B CA 1
ATOM 4310 C C . GLU B 1 222 ? 8.57 13.617 12.656 1 96.5 222 GLU B C 1
ATOM 4312 O O . GLU B 1 222 ? 7.652 12.844 12.953 1 96.5 222 GLU B O 1
ATOM 4317 N N . VAL B 1 223 ? 9.805 13.297 12.664 1 95.06 223 VAL B N 1
ATOM 4318 C CA . VAL B 1 223 ? 10.25 12.023 13.234 1 95.06 223 VAL B CA 1
ATOM 4319 C C . VAL B 1 223 ? 11.117 12.281 14.461 1 95.06 223 VAL B C 1
ATOM 4321 O O . VAL B 1 223 ? 12.094 13.031 14.391 1 95.06 223 VAL B O 1
ATOM 4324 N N . LYS B 1 224 ? 10.656 11.703 15.539 1 93.25 224 LYS B N 1
ATOM 4325 C CA . LYS B 1 224 ? 11.383 11.875 16.797 1 93.25 224 LYS B CA 1
ATOM 4326 C C . LYS B 1 224 ? 12.164 10.609 17.156 1 93.25 224 LYS B C 1
ATOM 4328 O O . LYS B 1 224 ? 11.57 9.57 17.438 1 93.25 224 LYS B O 1
ATOM 4333 N N . GLN B 1 225 ? 13.414 10.688 17.125 1 91.56 225 GLN B N 1
ATOM 4334 C CA . GLN B 1 225 ? 14.359 9.641 17.516 1 91.56 225 GLN B CA 1
ATOM 4335 C C . GLN B 1 225 ? 15.617 10.234 18.141 1 91.56 225 GLN B C 1
ATOM 4337 O O . GLN B 1 225 ? 15.961 11.391 17.891 1 91.56 225 GLN B O 1
ATOM 4342 N N . PRO B 1 226 ? 16.219 9.445 19.109 1 90.25 226 PRO B N 1
ATOM 4343 C CA . PRO B 1 226 ? 17.5 9.93 19.625 1 90.25 226 PRO B CA 1
ATOM 4344 C C . PRO B 1 226 ? 18.531 10.148 18.516 1 90.25 226 PRO B C 1
ATOM 4346 O O . PRO B 1 226 ? 18.828 9.234 17.75 1 90.25 226 PRO B O 1
ATOM 4349 N N . ALA B 1 227 ? 18.906 11.359 18.375 1 88.81 227 ALA B N 1
ATOM 4350 C CA . ALA B 1 227 ? 19.906 11.719 17.359 1 88.81 227 ALA B CA 1
ATOM 4351 C C . ALA B 1 227 ? 20.75 12.906 17.812 1 88.81 227 ALA B C 1
ATOM 4353 O O . ALA B 1 227 ? 20.281 13.75 18.594 1 88.81 227 ALA B O 1
ATOM 4354 N N . GLU B 1 228 ? 21.938 12.891 17.406 1 85.5 228 GLU B N 1
ATOM 4355 C CA . GLU B 1 228 ? 22.844 13.977 17.766 1 85.5 228 GLU B CA 1
ATOM 4356 C C . GLU B 1 228 ? 22.5 15.258 17.016 1 85.5 228 GLU B C 1
ATOM 4358 O O . GLU B 1 228 ? 22.656 16.359 17.547 1 85.5 228 GLU B O 1
ATOM 4363 N N . GLN B 1 229 ? 22.047 15.023 15.805 1 88.38 229 GLN B N 1
ATOM 4364 C CA . GLN B 1 229 ? 21.703 16.172 14.977 1 88.38 229 GLN B CA 1
ATOM 4365 C C . GLN B 1 229 ? 20.375 15.953 14.266 1 88.38 229 GLN B C 1
ATOM 4367 O O . GLN B 1 229 ? 20.016 14.82 13.93 1 88.38 229 GLN B O 1
ATOM 4372 N N . ALA B 1 230 ? 19.75 17.109 14.031 1 93.56 230 ALA B N 1
ATOM 4373 C CA . ALA B 1 230 ? 18.531 17.062 13.25 1 93.56 230 ALA B CA 1
ATOM 4374 C C . ALA B 1 230 ? 18.828 16.938 11.758 1 93.56 230 ALA B C 1
ATOM 4376 O O . ALA B 1 230 ? 19.953 17.203 11.328 1 93.56 230 ALA B O 1
ATOM 4377 N N . LEU B 1 231 ? 17.922 16.438 11.008 1 96.62 231 LEU B N 1
ATOM 4378 C CA . LEU B 1 231 ? 18 16.344 9.555 1 96.62 231 LEU B CA 1
ATOM 4379 C C . LEU B 1 231 ? 16.719 16.891 8.914 1 96.62 231 LEU B C 1
ATOM 4381 O O . LEU B 1 231 ? 15.617 16.578 9.367 1 96.62 231 LEU B O 1
ATOM 4385 N N . VAL B 1 232 ? 16.938 17.734 7.945 1 97.81 232 VAL B N 1
ATOM 4386 C CA . VAL B 1 232 ? 15.828 18.234 7.133 1 97.81 232 VAL B CA 1
ATOM 4387 C C . VAL B 1 232 ? 15.883 17.594 5.746 1 97.81 232 VAL B C 1
ATOM 4389 O O . VAL B 1 232 ? 16.938 17.562 5.113 1 97.81 232 VAL B O 1
ATOM 4392 N N . ALA B 1 233 ? 14.758 17.078 5.34 1 98.12 233 ALA B N 1
ATOM 4393 C CA . ALA B 1 233 ? 14.648 16.531 3.99 1 98.12 233 ALA B CA 1
ATOM 4394 C C . ALA B 1 233 ? 13.406 17.078 3.279 1 98.12 233 ALA B C 1
ATOM 4396 O O . ALA B 1 233 ? 12.32 17.109 3.857 1 98.12 233 ALA B O 1
ATOM 4397 N N . LEU B 1 234 ? 13.617 17.594 2.123 1 98 234 LEU B N 1
ATOM 4398 C CA . LEU B 1 234 ? 12.539 18.016 1.235 1 98 234 LEU B CA 1
ATOM 4399 C C . LEU B 1 234 ? 12.469 17.125 0.001 1 98 234 LEU B C 1
ATOM 4401 O O . LEU B 1 234 ? 13.461 16.953 -0.703 1 98 234 LEU B O 1
ATOM 4405 N N . ALA B 1 235 ? 11.336 16.562 -0.216 1 97.5 235 ALA B N 1
ATOM 4406 C CA . ALA B 1 235 ? 11.125 15.711 -1.39 1 97.5 235 ALA B CA 1
ATOM 4407 C C . ALA B 1 235 ? 10.094 16.328 -2.332 1 97.5 235 ALA B C 1
ATOM 4409 O O . ALA B 1 235 ? 8.977 16.656 -1.916 1 97.5 235 ALA B O 1
ATOM 4410 N N . PHE B 1 236 ? 10.516 16.5 -3.57 1 96.19 236 PHE B N 1
ATOM 4411 C CA . PHE B 1 236 ? 9.641 17.016 -4.613 1 96.19 236 PHE B CA 1
ATOM 4412 C C . PHE B 1 236 ? 9.391 15.969 -5.688 1 96.19 236 PHE B C 1
ATOM 4414 O O . PHE B 1 236 ? 10.344 15.406 -6.238 1 96.19 236 PHE B O 1
ATOM 4421 N N . ARG B 1 237 ? 8.133 15.695 -5.949 1 94.31 237 ARG B N 1
ATOM 4422 C CA . ARG B 1 237 ? 7.855 14.82 -7.086 1 94.31 237 ARG B CA 1
ATOM 4423 C C . ARG B 1 237 ? 8.367 15.438 -8.383 1 94.31 237 ARG B C 1
ATOM 4425 O O . ARG B 1 237 ? 8.234 16.641 -8.602 1 94.31 237 ARG B O 1
ATOM 4432 N N . ALA B 1 238 ? 9.039 14.672 -9.156 1 93.94 238 ALA B N 1
ATOM 4433 C CA . ALA B 1 238 ? 9.664 15.125 -10.398 1 93.94 238 ALA B CA 1
ATOM 4434 C C . ALA B 1 238 ? 9.375 14.164 -11.539 1 93.94 238 ALA B C 1
ATOM 4436 O O . ALA B 1 238 ? 9.047 13 -11.312 1 93.94 238 ALA B O 1
ATOM 4437 N N . PRO B 1 239 ? 9.383 14.727 -12.773 1 91.56 239 PRO B N 1
ATOM 4438 C CA . PRO B 1 239 ? 9.25 13.805 -13.906 1 91.56 239 PRO B CA 1
ATOM 4439 C C . PRO B 1 239 ? 10.375 12.773 -13.969 1 91.56 239 PRO B C 1
ATOM 4441 O O . PRO B 1 239 ? 11.469 13.016 -13.445 1 91.56 239 PRO B O 1
ATOM 4444 N N . SER B 1 240 ? 10.047 11.672 -14.578 1 89.31 240 SER B N 1
ATOM 4445 C CA . SER B 1 240 ? 11.039 10.625 -14.789 1 89.31 240 SER B CA 1
ATOM 4446 C C . SER B 1 240 ? 11.547 10.633 -16.234 1 89.31 240 SER B C 1
ATOM 4448 O O . SER B 1 240 ? 10.883 11.148 -17.125 1 89.31 240 SER B O 1
ATOM 4450 N N . LEU B 1 241 ? 12.742 10.156 -16.359 1 89.75 241 LEU B N 1
ATOM 4451 C CA . LEU B 1 241 ? 13.273 9.961 -17.703 1 89.75 241 LEU B CA 1
ATOM 4452 C C . LEU B 1 241 ? 12.781 8.633 -18.297 1 89.75 241 LEU B C 1
ATOM 4454 O O . LEU B 1 241 ? 13.172 7.562 -17.828 1 89.75 241 LEU B O 1
ATOM 4458 N N . THR B 1 242 ? 11.922 8.695 -19.297 1 85 242 THR B N 1
ATOM 4459 C CA . THR B 1 242 ? 11.344 7.477 -19.859 1 85 242 THR B CA 1
ATOM 4460 C C . THR B 1 242 ? 11.93 7.18 -21.234 1 85 242 THR B C 1
ATOM 4462 O O . THR B 1 242 ? 11.836 6.055 -21.719 1 85 242 THR B O 1
ATOM 4465 N N . ARG B 1 243 ? 12.516 8.203 -21.844 1 83.81 243 ARG B N 1
ATOM 4466 C CA . ARG B 1 243 ? 13.109 8.102 -23.172 1 83.81 243 ARG B CA 1
ATOM 4467 C C . ARG B 1 243 ? 14.477 8.773 -23.203 1 83.81 243 ARG B C 1
ATOM 4469 O O . ARG B 1 243 ? 14.672 9.836 -22.609 1 83.81 243 ARG B O 1
ATOM 4476 N N . VAL B 1 244 ? 15.32 8.039 -23.859 1 84.06 244 VAL B N 1
ATOM 4477 C CA . VAL B 1 244 ? 16.641 8.648 -23.984 1 84.06 244 VAL B CA 1
ATOM 4478 C C . VAL B 1 244 ? 16.844 9.156 -25.406 1 84.06 244 VAL B C 1
ATOM 4480 O O . VAL B 1 244 ? 17.766 9.93 -25.672 1 84.06 244 VAL B O 1
ATOM 4483 N N . SER B 1 245 ? 16.016 8.594 -26.266 1 88.31 245 SER B N 1
ATOM 4484 C CA . SER B 1 245 ? 15.961 9.102 -27.625 1 88.31 245 SER B CA 1
ATOM 4485 C C . SER B 1 245 ? 14.602 9.734 -27.938 1 88.31 245 SER B C 1
ATOM 4487 O O . SER B 1 245 ? 13.586 9.344 -27.359 1 88.31 245 SER B O 1
ATOM 4489 N N . ASP B 1 246 ? 14.523 10.703 -28.719 1 90.88 246 ASP B N 1
ATOM 4490 C CA . ASP B 1 246 ? 13.289 11.414 -29.031 1 90.88 246 ASP B CA 1
ATOM 4491 C C . ASP B 1 246 ? 12.633 11.969 -27.766 1 90.88 246 ASP B C 1
ATOM 4493 O O . ASP B 1 246 ? 11.461 11.703 -27.5 1 90.88 246 ASP B O 1
ATOM 4497 N N . LEU B 1 247 ? 13.398 12.648 -27.031 1 91.5 247 LEU B N 1
ATOM 4498 C CA . LEU B 1 247 ? 13.023 13.188 -25.734 1 91.5 247 LEU B CA 1
ATOM 4499 C C . LEU B 1 247 ? 11.719 13.969 -25.812 1 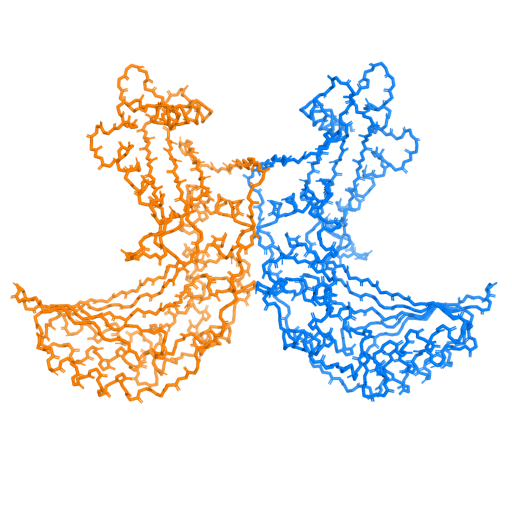91.5 247 LEU B C 1
ATOM 4501 O O . LEU B 1 247 ? 11.508 14.734 -26.75 1 91.5 247 LEU B O 1
ATOM 4505 N N . GLN B 1 248 ? 10.844 13.695 -24.906 1 92.88 248 GLN B N 1
ATOM 4506 C CA . GLN B 1 248 ? 9.625 14.477 -24.719 1 92.88 248 GLN B CA 1
ATOM 4507 C C . GLN B 1 248 ? 9.781 15.508 -23.609 1 92.88 248 GLN B C 1
ATOM 4509 O O . GLN B 1 248 ? 10.844 15.586 -22.984 1 92.88 248 GLN B O 1
ATOM 4514 N N . ALA B 1 249 ? 8.797 16.281 -23.391 1 92.62 249 ALA B N 1
ATOM 4515 C CA . ALA B 1 249 ? 8.867 17.406 -22.453 1 92.62 249 ALA B CA 1
ATOM 4516 C C . ALA B 1 249 ? 9.242 16.922 -21.047 1 92.62 249 ALA B C 1
ATOM 4518 O O . ALA B 1 249 ? 10.125 17.5 -20.406 1 92.62 249 ALA B O 1
ATOM 4519 N N . ASP B 1 250 ? 8.648 15.844 -20.609 1 89.88 250 ASP B N 1
ATOM 4520 C CA . ASP B 1 250 ? 8.922 15.32 -19.281 1 89.88 250 ASP B CA 1
ATOM 4521 C C . ASP B 1 250 ? 10.359 14.812 -19.172 1 89.88 250 ASP B C 1
ATOM 4523 O O . ASP B 1 250 ? 10.992 14.945 -18.125 1 89.88 250 ASP B O 1
ATOM 4527 N N . ASP B 1 251 ? 10.875 14.273 -20.25 1 92.62 251 ASP B N 1
ATOM 4528 C CA . ASP B 1 251 ? 12.258 13.805 -20.266 1 92.62 251 ASP B CA 1
ATOM 4529 C C . ASP B 1 251 ? 13.234 14.969 -20.125 1 92.62 251 ASP B C 1
ATOM 4531 O O . ASP B 1 251 ? 14.203 14.891 -19.359 1 92.62 251 ASP B O 1
ATOM 4535 N N . ARG B 1 252 ? 12.961 15.992 -20.797 1 93.12 252 ARG B N 1
ATOM 4536 C CA . ARG B 1 252 ? 13.812 17.172 -20.75 1 93.12 252 ARG B CA 1
ATOM 4537 C C . ARG B 1 252 ? 13.797 17.797 -19.359 1 93.12 252 ARG B C 1
ATOM 4539 O O . ARG B 1 252 ? 14.836 18.219 -18.859 1 93.12 252 ARG B O 1
ATOM 4546 N N . ASP B 1 253 ? 12.609 17.859 -18.828 1 93.31 253 ASP B N 1
ATOM 4547 C CA . ASP B 1 253 ? 12.492 18.391 -17.484 1 93.31 253 ASP B CA 1
ATOM 4548 C C . ASP B 1 253 ? 13.297 17.562 -16.484 1 93.31 253 ASP B C 1
ATOM 4550 O O . ASP B 1 253 ? 13.961 18.109 -15.602 1 93.31 253 ASP B O 1
ATOM 4554 N N . ALA B 1 254 ? 13.18 16.25 -16.641 1 92.75 254 ALA B N 1
ATOM 4555 C CA . ALA B 1 254 ? 13.93 15.352 -15.766 1 92.75 254 ALA B CA 1
ATOM 4556 C C . ALA B 1 254 ? 15.43 15.594 -15.883 1 92.75 254 ALA B C 1
ATOM 4558 O O . ALA B 1 254 ? 16.141 15.68 -14.867 1 92.75 254 ALA B O 1
ATOM 4559 N N . LEU B 1 255 ? 15.906 15.766 -17.078 1 92.75 255 LEU B N 1
ATOM 4560 C CA . LEU B 1 255 ? 17.328 16.016 -17.312 1 92.75 255 LEU B CA 1
ATOM 4561 C C . LEU B 1 255 ? 17.734 17.375 -16.75 1 92.75 255 LEU B C 1
ATOM 4563 O O . LEU B 1 255 ? 18.828 17.516 -16.203 1 92.75 255 LEU B O 1
ATOM 4567 N N . ALA B 1 256 ? 16.859 18.328 -16.891 1 93.31 256 ALA B N 1
ATOM 4568 C CA . ALA B 1 256 ? 17.125 19.656 -16.344 1 93.31 256 ALA B CA 1
ATOM 4569 C C . ALA B 1 256 ? 17.266 19.594 -14.82 1 93.31 256 ALA B C 1
ATOM 4571 O O . ALA B 1 256 ? 18.125 20.25 -14.242 1 93.31 256 ALA B O 1
ATOM 4572 N N . LEU B 1 257 ? 16.406 18.844 -14.203 1 93.5 257 LEU B N 1
ATOM 4573 C CA . LEU B 1 257 ? 16.453 18.703 -12.75 1 93.5 257 LEU B CA 1
ATOM 4574 C C . LEU B 1 257 ? 17.703 17.969 -12.312 1 93.5 257 LEU B C 1
ATOM 4576 O O . LEU B 1 257 ? 18.25 18.234 -11.242 1 93.5 257 LEU B O 1
ATOM 4580 N N . LEU B 1 258 ? 18.141 17.016 -13.133 1 91.94 258 LEU B N 1
ATOM 4581 C CA . LEU B 1 258 ? 19.422 16.359 -12.867 1 91.94 258 LEU B CA 1
ATOM 4582 C C . LEU B 1 258 ? 20.562 17.359 -12.883 1 91.94 258 LEU B C 1
ATOM 4584 O O . LEU B 1 258 ? 21.422 17.344 -11.992 1 91.94 258 LEU B O 1
ATOM 4588 N N . VAL B 1 259 ? 20.578 18.203 -13.859 1 91.75 259 VAL B N 1
ATOM 4589 C CA . VAL B 1 259 ? 21.594 19.25 -13.953 1 91.75 259 VAL B CA 1
ATOM 4590 C C . VAL B 1 259 ? 21.469 20.188 -12.766 1 91.75 259 VAL B C 1
ATOM 4592 O O . VAL B 1 259 ? 22.484 20.594 -12.188 1 91.75 259 VAL B O 1
ATOM 4595 N N . LEU B 1 260 ? 20.219 20.531 -12.438 1 92.44 260 LEU B N 1
ATOM 4596 C CA . LEU B 1 260 ? 20.016 21.391 -11.281 1 92.44 260 LEU B CA 1
ATOM 4597 C C . LEU B 1 260 ? 20.641 20.797 -10.031 1 92.44 260 LEU B C 1
ATOM 4599 O O . LEU B 1 260 ? 21.266 21.516 -9.242 1 92.44 260 LEU B O 1
ATOM 4603 N N . SER B 1 261 ? 20.406 19.531 -9.812 1 92.62 261 SER B N 1
ATOM 4604 C CA . SER B 1 261 ? 20.984 18.875 -8.656 1 92.62 261 SER B CA 1
ATOM 4605 C C . SER B 1 261 ? 22.5 19 -8.656 1 92.62 261 SER B C 1
ATOM 4607 O O . SER B 1 261 ? 23.109 19.234 -7.605 1 92.62 261 SER B O 1
ATOM 4609 N N . ALA B 1 262 ? 23.125 18.875 -9.82 1 89.38 262 ALA B N 1
ATOM 4610 C CA . ALA B 1 262 ? 24.562 19 -9.953 1 89.38 262 ALA B CA 1
ATOM 4611 C C . ALA B 1 262 ? 25.016 20.422 -9.648 1 89.38 262 ALA B C 1
ATOM 4613 O O . ALA B 1 262 ? 26.078 20.641 -9.047 1 89.38 262 ALA B O 1
ATOM 4614 N N . VAL B 1 263 ? 24.25 21.375 -10.062 1 89 263 VAL B N 1
ATOM 4615 C CA . VAL B 1 263 ? 24.547 22.781 -9.812 1 89 263 VAL B CA 1
ATOM 4616 C C . VAL B 1 263 ? 24.438 23.078 -8.32 1 89 263 VAL B C 1
ATOM 4618 O O . VAL B 1 263 ? 25.266 23.812 -7.766 1 89 263 VAL B O 1
ATOM 4621 N N . LEU B 1 264 ? 23.5 22.469 -7.727 1 91.5 264 LEU B N 1
ATOM 4622 C CA . LEU B 1 264 ? 23.234 22.734 -6.316 1 91.5 264 LEU B CA 1
ATOM 4623 C C . LEU B 1 264 ? 24.266 22.047 -5.434 1 91.5 264 LEU B C 1
ATOM 4625 O O . LEU B 1 264 ? 24.734 22.609 -4.441 1 91.5 264 LEU B O 1
ATOM 4629 N N . ASP B 1 265 ? 24.703 20.812 -5.742 1 86 265 ASP B N 1
ATOM 4630 C CA . ASP B 1 265 ? 25.484 20.016 -4.809 1 86 265 ASP B CA 1
ATOM 4631 C C . ASP B 1 265 ? 26.516 19.172 -5.547 1 86 265 ASP B C 1
ATOM 4633 O O . ASP B 1 265 ? 27.031 18.188 -4.996 1 86 265 ASP B O 1
ATOM 4637 N N . GLY B 1 266 ? 26.844 19.391 -6.727 1 77.25 266 GLY B N 1
ATOM 4638 C CA . GLY B 1 266 ? 27.578 18.453 -7.559 1 77.25 266 GLY B CA 1
ATOM 4639 C C . GLY B 1 266 ? 29.078 18.547 -7.375 1 77.25 266 GLY B C 1
ATOM 4640 O O . GLY B 1 266 ? 29.828 17.703 -7.867 1 77.25 266 GLY B O 1
ATOM 4641 N N . TYR B 1 267 ? 29.609 19.531 -6.73 1 77.31 267 TYR B N 1
ATOM 4642 C CA . TYR B 1 267 ? 31.047 19.688 -6.52 1 77.31 267 TYR B CA 1
ATOM 4643 C C . TYR B 1 267 ? 31.344 20.531 -5.281 1 77.31 267 TYR B C 1
ATOM 4645 O O . TYR B 1 267 ? 30.422 21.125 -4.703 1 77.31 267 TYR B O 1
ATOM 4653 N N . ASP B 1 268 ? 32.594 20.359 -4.875 1 74.5 268 ASP B N 1
ATOM 4654 C CA . ASP B 1 268 ? 33.031 21.156 -3.734 1 74.5 268 ASP B CA 1
ATOM 4655 C C . ASP B 1 268 ? 32.844 22.641 -4.012 1 74.5 268 ASP B C 1
ATOM 4657 O O . ASP B 1 268 ? 33.281 23.156 -5.051 1 74.5 268 ASP B O 1
ATOM 4661 N N . GLY B 1 269 ? 32.094 23.266 -3.127 1 77.81 269 GLY B N 1
ATOM 4662 C CA . GLY B 1 269 ? 31.859 24.688 -3.299 1 77.81 269 GLY B CA 1
ATOM 4663 C C . GLY B 1 269 ? 30.625 24.984 -4.129 1 77.81 269 GLY B C 1
ATOM 4664 O O . GLY B 1 269 ? 30.406 26.125 -4.531 1 77.81 269 GLY B O 1
ATOM 4665 N N . ALA B 1 270 ? 29.938 23.984 -4.391 1 88 270 ALA B N 1
ATOM 4666 C CA . ALA B 1 270 ? 28.688 24.188 -5.129 1 88 270 ALA B CA 1
ATOM 4667 C C . ALA B 1 270 ? 27.766 25.141 -4.383 1 88 270 ALA B C 1
ATOM 4669 O O . ALA B 1 270 ? 28.094 25.625 -3.297 1 88 270 ALA B O 1
ATOM 4670 N N . ARG B 1 271 ? 26.641 25.422 -5 1 90.19 271 ARG B N 1
ATOM 4671 C CA . ARG B 1 271 ? 25.75 26.516 -4.562 1 90.19 271 ARG B CA 1
ATOM 4672 C C . ARG B 1 271 ? 25.297 26.281 -3.127 1 90.19 271 ARG B C 1
ATOM 4674 O O . ARG B 1 271 ? 25.359 27.203 -2.301 1 90.19 271 ARG B O 1
ATOM 4681 N N . LEU B 1 272 ? 24.859 25.078 -2.748 1 93.38 272 LEU B N 1
ATOM 4682 C CA . LEU B 1 272 ? 24.328 24.828 -1.41 1 93.38 272 LEU B CA 1
ATOM 4683 C C . LEU B 1 272 ? 25.438 24.938 -0.365 1 93.38 272 LEU B C 1
ATOM 4685 O O . LEU B 1 272 ? 25.219 25.469 0.726 1 93.38 272 LEU B O 1
ATOM 4689 N N . GLU B 1 273 ? 26.609 24.391 -0.716 1 91.06 273 GLU B N 1
ATOM 4690 C CA . GLU B 1 273 ? 27.75 24.484 0.204 1 91.06 273 GLU B CA 1
ATOM 4691 C C . GLU B 1 273 ? 28.141 25.938 0.472 1 91.06 273 GLU B C 1
ATOM 4693 O O . GLU B 1 273 ? 28.281 26.344 1.626 1 91.06 273 GLU B O 1
ATOM 4698 N N . ARG B 1 274 ? 28.234 26.688 -0.501 1 91.06 274 ARG B N 1
ATOM 4699 C CA . ARG B 1 274 ? 28.625 28.094 -0.382 1 91.06 274 ARG B CA 1
ATOM 4700 C C . ARG B 1 274 ? 27.578 28.906 0.362 1 91.06 274 ARG B C 1
ATOM 4702 O O . ARG B 1 274 ? 27.906 29.734 1.201 1 91.06 274 ARG B O 1
ATOM 4709 N N . ALA B 1 275 ? 26.344 28.641 0.069 1 92 275 ALA B N 1
ATOM 4710 C CA . ALA B 1 275 ? 25.266 29.469 0.573 1 92 275 ALA B CA 1
ATOM 4711 C C . ALA B 1 275 ? 24.875 29.078 1.995 1 92 275 ALA B C 1
ATOM 4713 O O . ALA B 1 275 ? 24.5 29.922 2.807 1 92 275 ALA B O 1
ATOM 4714 N N . LEU B 1 276 ? 24.984 27.719 2.318 1 94.5 276 LEU B N 1
ATOM 4715 C CA . LEU B 1 276 ? 24.359 27.266 3.555 1 94.5 276 LEU B CA 1
ATOM 4716 C C . LEU B 1 276 ? 25.391 26.75 4.535 1 94.5 276 LEU B C 1
ATOM 4718 O O . LEU B 1 276 ? 25.156 26.703 5.746 1 94.5 276 LEU B O 1
ATOM 4722 N N . VAL B 1 277 ? 26.562 26.344 4.09 1 93.19 277 VAL B N 1
ATOM 4723 C CA . VAL B 1 277 ? 27.453 25.562 4.938 1 93.19 277 VAL B CA 1
ATOM 4724 C C . VAL B 1 277 ? 28.719 26.391 5.246 1 93.19 277 VAL B C 1
ATOM 4726 O O . VAL B 1 277 ? 29.375 26.156 6.258 1 93.19 277 VAL B O 1
ATOM 4729 N N . GLN B 1 278 ? 28.969 27.312 4.332 1 90.12 278 GLN B N 1
ATOM 4730 C CA . GLN B 1 278 ? 30.188 28.109 4.492 1 90.12 278 GLN B CA 1
ATOM 4731 C C . GLN B 1 278 ? 29.859 29.531 4.914 1 90.12 278 GLN B C 1
ATOM 4733 O O . GLN B 1 278 ? 28.719 29.984 4.77 1 90.12 278 GLN B O 1
ATOM 4738 N N . GLY B 1 279 ? 30.875 30.188 5.477 1 85.25 279 GLY B N 1
ATOM 4739 C CA . GLY B 1 279 ? 30.828 31.625 5.742 1 85.25 279 GLY B CA 1
ATOM 4740 C C . GLY B 1 279 ? 30.125 31.953 7.047 1 85.25 279 GLY B C 1
ATOM 4741 O O . GLY B 1 279 ? 29.797 31.062 7.832 1 85.25 279 GLY B O 1
ATOM 4742 N N . GLU B 1 280 ? 29.859 33.281 7.336 1 84.62 280 GLU B N 1
ATOM 4743 C CA . GLU B 1 280 ? 29.312 33.781 8.586 1 84.62 280 GLU B CA 1
ATOM 4744 C C . GLU B 1 280 ? 27.812 33.5 8.68 1 84.62 280 GLU B C 1
ATOM 4746 O O . GLU B 1 280 ? 27.266 33.344 9.773 1 84.62 280 GLU B O 1
ATOM 4751 N N . GLY B 1 281 ? 27.203 33.312 7.605 1 86 281 GLY B N 1
ATOM 4752 C CA . GLY B 1 281 ? 25.766 33.094 7.586 1 86 281 GLY B CA 1
ATOM 4753 C C . GLY B 1 281 ? 25.391 31.625 7.488 1 86 281 GLY B C 1
ATOM 4754 O O . GLY B 1 281 ? 24.266 31.281 7.117 1 86 281 GLY B O 1
ATOM 4755 N N . ARG B 1 282 ? 26.328 30.812 7.98 1 91.75 282 ARG B N 1
ATOM 4756 C CA . ARG B 1 282 ? 26.156 29.359 7.902 1 91.75 282 ARG B CA 1
ATOM 4757 C C . ARG B 1 282 ? 24.922 28.922 8.68 1 91.75 282 ARG B C 1
ATOM 4759 O O . ARG B 1 282 ? 24.75 29.281 9.844 1 91.75 282 ARG B O 1
ATOM 4766 N N . VAL B 1 283 ? 24.031 28.203 8.008 1 95.69 283 VAL B N 1
ATOM 4767 C CA . VAL B 1 283 ? 22.797 27.75 8.664 1 95.69 283 VAL B CA 1
ATOM 4768 C C . VAL B 1 283 ? 22.812 26.234 8.789 1 95.69 283 VAL B C 1
ATOM 4770 O O . VAL B 1 283 ? 22.016 25.672 9.539 1 95.69 283 VAL B O 1
ATOM 4773 N N . ALA B 1 284 ? 23.766 25.516 8.07 1 96.19 284 ALA B N 1
ATOM 4774 C CA . ALA B 1 284 ? 23.781 24.062 8.031 1 96.19 284 ALA B CA 1
ATOM 4775 C C . ALA B 1 284 ? 25.203 23.531 8.125 1 96.19 284 ALA B C 1
ATOM 4777 O O . ALA B 1 284 ? 26.156 24.188 7.703 1 96.19 284 ALA B O 1
ATOM 4778 N N . ASP B 1 285 ? 25.328 22.438 8.734 1 94.88 285 ASP B N 1
ATOM 4779 C CA . ASP B 1 285 ? 26.609 21.734 8.758 1 94.88 285 ASP B CA 1
ATOM 4780 C C . ASP B 1 285 ? 26.797 20.906 7.488 1 94.88 285 ASP B C 1
ATOM 4782 O O . ASP B 1 285 ? 27.922 20.516 7.172 1 94.88 285 ASP B O 1
ATOM 4786 N N . GLY B 1 286 ? 25.766 20.672 6.812 1 93.69 286 GLY B N 1
ATOM 4787 C CA . GLY B 1 286 ? 25.75 19.938 5.551 1 93.69 286 GLY B CA 1
ATOM 4788 C C . GLY B 1 286 ? 24.469 20.156 4.766 1 93.69 286 GLY B C 1
ATOM 4789 O O . GLY B 1 286 ? 23.406 20.391 5.348 1 93.69 286 GLY B O 1
ATOM 4790 N N . ALA B 1 287 ? 24.594 20.156 3.496 1 94.88 287 ALA B N 1
ATOM 4791 C CA . ALA B 1 287 ? 23.453 20.266 2.592 1 94.88 287 ALA B CA 1
ATOM 4792 C C . ALA B 1 287 ? 23.672 19.469 1.316 1 94.88 287 ALA B C 1
ATOM 4794 O O . ALA B 1 287 ? 24.812 19.281 0.88 1 94.88 287 ALA B O 1
ATOM 4795 N N . GLY B 1 288 ? 22.625 18.922 0.785 1 94.44 288 GLY B N 1
ATOM 4796 C CA . GLY B 1 288 ? 22.75 18.094 -0.408 1 94.44 288 GLY B CA 1
ATOM 4797 C C . GLY B 1 288 ? 21.5 18.094 -1.265 1 94.44 288 GLY B C 1
ATOM 4798 O O . GLY B 1 288 ? 20.453 18.609 -0.851 1 94.44 288 GLY B O 1
ATOM 4799 N N . SER B 1 289 ? 21.688 17.703 -2.48 1 94.88 289 SER B N 1
ATOM 4800 C CA . SER B 1 289 ? 20.594 17.531 -3.438 1 94.88 289 SER B CA 1
ATOM 4801 C C . SER B 1 289 ? 20.766 16.234 -4.219 1 94.88 289 SER B C 1
ATOM 4803 O O . SER B 1 289 ? 21.875 15.75 -4.41 1 94.88 289 SER B O 1
ATOM 4805 N N . SER B 1 290 ? 19.656 15.672 -4.555 1 93.19 290 SER B N 1
ATOM 4806 C CA . SER B 1 290 ? 19.672 14.469 -5.379 1 93.19 290 SER B CA 1
ATOM 4807 C C . SER B 1 290 ? 18.453 14.398 -6.281 1 93.19 290 SER B C 1
ATOM 4809 O O . SER B 1 290 ? 17.406 14.984 -5.973 1 93.19 290 SER B O 1
ATOM 4811 N N . MET B 1 291 ? 18.688 13.812 -7.43 1 91.69 291 MET B N 1
ATOM 4812 C CA . MET B 1 291 ? 17.609 13.562 -8.391 1 91.69 291 MET B CA 1
ATOM 4813 C C . MET B 1 291 ? 17.562 12.094 -8.789 1 91.69 291 MET B C 1
ATOM 4815 O O . MET B 1 291 ? 18.562 11.539 -9.234 1 91.69 291 MET B O 1
ATOM 4819 N N . SER B 1 292 ? 16.484 11.492 -8.484 1 88.25 292 SER B N 1
ATOM 4820 C CA . SER B 1 292 ? 16.219 10.141 -8.961 1 88.25 292 SER B CA 1
ATOM 4821 C C . SER B 1 292 ? 15.352 10.141 -10.211 1 88.25 292 SER B C 1
ATOM 4823 O O . SER B 1 292 ? 14.156 10.406 -10.141 1 88.25 292 SER B O 1
ATOM 4825 N N . LEU B 1 293 ? 15.961 9.922 -11.352 1 81.5 293 LEU B N 1
ATOM 4826 C CA . LEU B 1 293 ? 15.172 10.055 -12.57 1 81.5 293 LEU B CA 1
ATOM 4827 C C . LEU B 1 293 ? 15.078 8.719 -13.305 1 81.5 293 LEU B C 1
ATOM 4829 O O . LEU B 1 293 ? 14.234 8.547 -14.188 1 81.5 293 LEU B O 1
ATOM 4833 N N . MET B 1 294 ? 16.094 7.785 -12.789 1 79.19 294 MET B N 1
ATOM 4834 C CA . MET B 1 294 ? 16.094 6.52 -13.516 1 79.19 294 MET B CA 1
ATOM 4835 C C . MET B 1 294 ? 15.414 5.426 -12.695 1 79.19 294 MET B C 1
ATOM 4837 O O . MET B 1 294 ? 15.766 5.215 -11.531 1 79.19 294 MET B O 1
ATOM 4841 N N . GLY B 1 295 ? 14.156 5.211 -12.852 1 84.81 295 GLY B N 1
ATOM 4842 C CA . GLY B 1 295 ? 13.422 4.145 -12.18 1 84.81 295 GLY B CA 1
ATOM 4843 C C . GLY B 1 295 ? 12.102 3.812 -12.852 1 84.81 295 GLY B C 1
ATOM 4844 O O . GLY B 1 295 ? 11.758 4.406 -13.875 1 84.81 295 GLY B O 1
ATOM 4845 N N . ARG B 1 296 ? 11.57 2.787 -12.336 1 91.06 296 ARG B N 1
ATOM 4846 C CA . ARG B 1 296 ? 10.289 2.344 -12.867 1 91.06 296 ARG B CA 1
ATOM 4847 C C . ARG B 1 296 ? 9.133 3.1 -12.219 1 91.06 296 ARG B C 1
ATOM 4849 O O . ARG B 1 296 ? 7.988 2.998 -12.664 1 91.06 296 ARG B O 1
ATOM 4856 N N . GLY B 1 297 ? 9.469 3.852 -11.141 1 89.75 297 GLY B N 1
ATOM 4857 C CA . GLY B 1 297 ? 8.469 4.629 -10.43 1 89.75 297 GLY B CA 1
ATOM 4858 C C . GLY B 1 297 ? 8.625 6.125 -10.617 1 89.75 297 GLY B C 1
ATOM 4859 O O . GLY B 1 297 ? 9.344 6.57 -11.516 1 89.75 297 GLY B O 1
ATOM 4860 N N . PRO B 1 298 ? 7.902 6.859 -9.844 1 91.25 298 PRO B N 1
ATOM 4861 C CA . PRO B 1 298 ? 7.945 8.312 -10.016 1 91.25 298 PRO B CA 1
ATOM 4862 C C . PRO B 1 298 ? 9.305 8.906 -9.648 1 91.25 298 PRO B C 1
ATOM 4864 O O . PRO B 1 298 ? 9.969 8.414 -8.734 1 91.25 298 PRO B O 1
ATOM 4867 N N . GLY B 1 299 ? 9.648 9.945 -10.406 1 92.19 299 GLY B N 1
ATOM 4868 C CA . GLY B 1 299 ? 10.867 10.68 -10.094 1 92.19 299 GLY B CA 1
ATOM 4869 C C . GLY B 1 299 ? 10.742 11.539 -8.852 1 92.19 299 GLY B C 1
ATOM 4870 O O . GLY B 1 299 ? 9.648 11.977 -8.5 1 92.19 299 GLY B O 1
ATOM 4871 N N . LEU B 1 300 ? 11.914 11.734 -8.234 1 94.69 300 LEU B N 1
ATOM 4872 C CA . LEU B 1 300 ? 11.945 12.523 -7.004 1 94.69 300 LEU B CA 1
ATOM 4873 C C . LEU B 1 300 ? 13.18 13.414 -6.961 1 94.69 300 LEU B C 1
ATOM 4875 O O . LEU B 1 300 ? 14.289 12.961 -7.234 1 94.69 300 LEU B O 1
ATOM 4879 N N . PHE B 1 301 ? 12.984 14.648 -6.734 1 96.06 301 PHE B N 1
ATOM 4880 C CA . PHE B 1 301 ? 14.047 15.602 -6.434 1 96.06 301 PHE B CA 1
ATOM 4881 C C . PHE B 1 301 ? 14.102 15.891 -4.938 1 96.06 301 PHE B C 1
ATOM 4883 O O . PHE B 1 301 ? 13.094 16.281 -4.336 1 96.06 301 PHE B O 1
ATOM 4890 N N . MET B 1 302 ? 15.266 15.75 -4.383 1 96.69 302 MET B N 1
ATOM 4891 C CA . MET B 1 302 ? 15.352 15.883 -2.93 1 96.69 302 MET B CA 1
ATOM 4892 C C . MET B 1 302 ? 16.406 16.891 -2.529 1 96.69 302 MET B C 1
ATOM 4894 O O . MET B 1 302 ? 17.453 17 -3.184 1 96.69 302 MET B O 1
ATOM 4898 N N . LEU B 1 303 ? 16.125 17.609 -1.478 1 97.06 303 LEU B N 1
ATOM 4899 C CA . LEU B 1 303 ? 17.078 18.453 -0.772 1 97.06 303 LEU B CA 1
ATOM 4900 C C . LEU B 1 303 ? 17.219 18.031 0.686 1 97.06 303 LEU B C 1
ATOM 4902 O O . LEU B 1 303 ? 16.219 17.672 1.327 1 97.06 303 LEU B O 1
ATOM 4906 N N . THR B 1 304 ? 18.406 18.031 1.118 1 97.06 304 THR B N 1
ATOM 4907 C CA . THR B 1 304 ? 18.641 17.688 2.52 1 97.06 304 THR B CA 1
ATOM 4908 C C . THR B 1 304 ? 19.562 18.719 3.174 1 97.06 304 THR B C 1
ATOM 4910 O O . THR B 1 304 ? 20.328 19.406 2.486 1 97.06 304 THR B O 1
ATOM 4913 N N . GLY B 1 305 ? 19.453 18.828 4.48 1 96.88 305 GLY B N 1
ATOM 4914 C CA . GLY B 1 305 ? 20.328 19.688 5.258 1 96.88 305 GLY B CA 1
ATOM 4915 C C . GLY B 1 305 ? 20.391 19.312 6.723 1 96.88 305 GLY B C 1
ATOM 4916 O O . GLY B 1 305 ? 19.406 18.812 7.285 1 96.88 305 GLY B O 1
ATOM 4917 N N . VAL B 1 306 ? 21.531 19.531 7.258 1 96.88 306 VAL B N 1
ATOM 4918 C CA . VAL B 1 306 ? 21.766 19.328 8.68 1 96.88 306 VAL B CA 1
ATOM 4919 C C . VAL B 1 306 ? 21.969 20.656 9.375 1 96.88 306 VAL B C 1
ATOM 4921 O O . VAL B 1 306 ? 22.969 21.344 9.133 1 96.88 306 VAL B O 1
ATOM 4924 N N . PRO B 1 307 ? 21.031 21 10.242 1 96.38 307 PRO B N 1
ATOM 4925 C CA . PRO B 1 307 ? 21.172 22.297 10.898 1 96.38 307 PRO B CA 1
ATOM 4926 C C . PRO B 1 307 ? 22.5 22.453 11.641 1 96.38 307 PRO B C 1
ATOM 4928 O O . PRO B 1 307 ? 22.953 21.5 12.281 1 96.38 307 PRO B O 1
ATOM 4931 N N . ALA B 1 308 ? 23.109 23.609 11.492 1 95.25 308 ALA B N 1
ATOM 4932 C CA . ALA B 1 308 ? 24.281 23.938 12.281 1 95.25 308 ALA B CA 1
ATOM 4933 C C . ALA B 1 308 ? 23.922 24.172 13.742 1 95.25 308 ALA B C 1
ATOM 4935 O O . ALA B 1 308 ? 22.75 24.297 14.086 1 95.25 308 ALA B O 1
ATOM 4936 N N . THR B 1 309 ? 25 24.156 14.547 1 91.81 309 THR B N 1
ATOM 4937 C CA . THR B 1 309 ? 24.781 24.422 15.969 1 91.81 309 THR B CA 1
ATOM 4938 C C . THR B 1 309 ? 24.031 25.75 16.156 1 91.81 309 THR B C 1
ATOM 4940 O O . THR B 1 309 ? 24.406 26.766 15.578 1 91.81 309 THR B O 1
ATOM 4943 N N . GLY B 1 310 ? 22.953 25.688 16.906 1 92.56 310 GLY B N 1
ATOM 4944 C CA . GLY B 1 310 ? 22.188 26.875 17.203 1 92.56 310 GLY B CA 1
ATOM 4945 C C . GLY B 1 310 ? 21.141 27.188 16.156 1 92.56 310 GLY B C 1
ATOM 4946 O O . GLY B 1 310 ? 20.344 28.125 16.312 1 92.56 310 GLY B O 1
ATOM 4947 N N . LYS B 1 311 ? 21.141 26.453 15.07 1 95.62 311 LYS B N 1
ATOM 4948 C CA . LYS B 1 311 ? 20.156 26.656 14.008 1 95.62 311 LYS B CA 1
ATOM 4949 C C . LYS B 1 311 ? 19.031 25.625 14.086 1 95.62 311 LYS B C 1
ATOM 4951 O O . LYS B 1 311 ? 19.219 24.562 14.688 1 95.62 311 LYS B O 1
ATOM 4956 N N . THR B 1 312 ? 17.922 26.016 13.477 1 94.94 312 THR B N 1
ATOM 4957 C CA . THR B 1 312 ? 16.75 25.141 13.547 1 94.94 312 THR B CA 1
ATOM 4958 C C . THR B 1 312 ? 16.5 24.484 12.195 1 94.94 312 THR B C 1
ATOM 4960 O O . THR B 1 312 ? 17 24.922 11.172 1 94.94 312 THR B O 1
ATOM 4963 N N . ALA B 1 313 ? 15.703 23.406 12.273 1 95.25 313 ALA B N 1
ATOM 4964 C CA . ALA B 1 313 ? 15.258 22.734 11.047 1 95.25 313 ALA B CA 1
ATOM 4965 C C . ALA B 1 313 ? 14.508 23.688 10.141 1 95.25 313 ALA B C 1
ATOM 4967 O O . ALA B 1 313 ? 14.664 23.656 8.914 1 95.25 313 ALA B O 1
ATOM 4968 N N . ALA B 1 314 ? 13.727 24.562 10.75 1 96.06 314 ALA B N 1
ATOM 4969 C CA . ALA B 1 314 ? 12.938 25.531 9.992 1 96.06 314 ALA B CA 1
ATOM 4970 C C . ALA B 1 314 ? 13.828 26.5 9.227 1 96.06 314 ALA B C 1
ATOM 4972 O O . ALA B 1 314 ? 13.539 26.859 8.078 1 96.06 314 ALA B O 1
ATOM 4973 N N . GLU B 1 315 ? 14.883 26.891 9.828 1 96.75 315 GLU B N 1
ATOM 4974 C CA . GLU B 1 315 ? 15.828 27.797 9.172 1 96.75 315 GLU B CA 1
ATOM 4975 C C . GLU B 1 315 ? 16.5 27.109 7.984 1 96.75 315 GLU B C 1
ATOM 4977 O O . GLU B 1 315 ? 16.688 27.719 6.93 1 96.75 315 GLU B O 1
ATOM 4982 N N . VAL B 1 316 ? 16.875 25.844 8.211 1 97.44 316 VAL B N 1
ATOM 4983 C CA . VAL B 1 316 ? 17.5 25.094 7.133 1 97.44 316 VAL B CA 1
ATOM 4984 C C . VAL B 1 316 ? 16.516 24.891 5.988 1 97.44 316 VAL B C 1
ATOM 4986 O O . VAL B 1 316 ? 16.859 25.062 4.816 1 97.44 316 VAL B O 1
ATOM 4989 N N . GLU B 1 317 ? 15.273 24.531 6.309 1 97.56 317 GLU B N 1
ATOM 4990 C CA . GLU B 1 317 ? 14.25 24.375 5.281 1 97.56 317 GLU B CA 1
ATOM 4991 C C . GLU B 1 317 ? 14.094 25.656 4.469 1 97.56 317 GLU B C 1
ATOM 4993 O O . GLU B 1 317 ? 14.07 25.625 3.236 1 97.56 317 GLU B O 1
ATOM 4998 N N . ALA B 1 318 ? 13.984 26.797 5.141 1 97.19 318 ALA B N 1
ATOM 4999 C CA . ALA B 1 318 ? 13.812 28.094 4.484 1 97.19 318 ALA B CA 1
ATOM 5000 C C . ALA B 1 318 ? 14.984 28.406 3.566 1 97.19 318 ALA B C 1
ATOM 5002 O O . ALA B 1 318 ? 14.797 28.906 2.453 1 97.19 318 ALA B O 1
ATOM 5003 N N . ALA B 1 319 ? 16.156 28.125 4.066 1 96.5 319 ALA B N 1
ATOM 5004 C CA . ALA B 1 319 ? 17.359 28.391 3.291 1 96.5 319 ALA B CA 1
ATOM 5005 C C . ALA B 1 319 ? 17.406 27.531 2.035 1 96.5 319 ALA B C 1
ATOM 5007 O O . ALA B 1 319 ? 17.766 28 0.957 1 96.5 319 ALA B O 1
ATOM 5008 N N . LEU B 1 320 ? 17.078 26.234 2.191 1 96.75 320 LEU B N 1
ATOM 5009 C CA . LEU B 1 320 ? 17.047 25.328 1.047 1 96.75 320 LEU B CA 1
ATOM 5010 C C . LEU B 1 320 ? 16.047 25.797 0.007 1 96.75 320 LEU B C 1
ATOM 5012 O O . LEU B 1 320 ? 16.359 25.875 -1.184 1 96.75 320 LEU B O 1
ATOM 5016 N N . ARG B 1 321 ? 14.898 26.156 0.418 1 96.44 321 ARG B N 1
ATOM 5017 C CA . ARG B 1 321 ? 13.852 26.625 -0.482 1 96.44 321 ARG B CA 1
ATOM 5018 C C . ARG B 1 321 ? 14.266 27.938 -1.164 1 96.44 321 ARG B C 1
ATOM 5020 O O . ARG B 1 321 ? 13.945 28.156 -2.334 1 96.44 321 ARG B O 1
ATOM 5027 N N . ALA B 1 322 ? 14.922 28.766 -0.427 1 95 322 ALA B N 1
ATOM 5028 C CA . ALA B 1 322 ? 15.375 30.047 -0.976 1 95 322 ALA B CA 1
ATOM 5029 C C . ALA B 1 322 ? 16.344 29.828 -2.127 1 95 322 ALA B C 1
ATOM 5031 O O . ALA B 1 322 ? 16.312 30.562 -3.121 1 95 322 ALA B O 1
ATOM 5032 N N . GLU B 1 323 ? 17.234 28.859 -1.927 1 92.81 323 GLU B N 1
ATOM 5033 C CA . GLU B 1 323 ? 18.203 28.578 -2.982 1 92.81 323 GLU B CA 1
ATOM 5034 C C . GLU B 1 323 ? 17.516 28.094 -4.25 1 92.81 323 GLU B C 1
ATOM 5036 O O . GLU B 1 323 ? 17.922 28.438 -5.363 1 92.81 323 GLU B O 1
ATOM 5041 N N . VAL B 1 324 ? 16.469 27.297 -4.133 1 92.81 324 VAL B N 1
ATOM 5042 C CA . VAL B 1 324 ? 15.695 26.812 -5.273 1 92.81 324 VAL B CA 1
ATOM 5043 C C . VAL B 1 324 ? 14.961 27.984 -5.926 1 92.81 324 VAL B C 1
ATOM 5045 O O . VAL B 1 324 ? 14.93 28.094 -7.156 1 92.81 324 VAL B O 1
ATOM 5048 N N . ALA B 1 325 ? 14.398 28.828 -5.121 1 93.81 325 ALA B N 1
ATOM 5049 C CA . ALA B 1 325 ? 13.68 30 -5.625 1 93.81 325 ALA B CA 1
ATOM 5050 C C . ALA B 1 325 ? 14.602 30.922 -6.418 1 93.81 325 ALA B C 1
ATOM 5052 O O . ALA B 1 325 ? 14.195 31.5 -7.426 1 93.81 325 ALA B O 1
ATOM 5053 N N . LYS B 1 326 ? 15.805 31.078 -5.934 1 92.44 326 LYS B N 1
ATOM 5054 C CA . LYS B 1 326 ? 16.797 31.891 -6.633 1 92.44 326 LYS B CA 1
ATOM 5055 C C . LYS B 1 326 ? 17.062 31.344 -8.031 1 92.44 326 LYS B C 1
ATOM 5057 O O . LYS B 1 326 ? 17.141 32.094 -9 1 92.44 326 LYS B O 1
ATOM 5062 N N . VAL B 1 327 ? 17.234 30.016 -8.094 1 89.19 327 VAL B N 1
ATOM 5063 C CA . VAL B 1 327 ? 17.5 29.391 -9.383 1 89.19 327 VAL B CA 1
ATOM 5064 C C . VAL B 1 327 ? 16.297 29.594 -10.312 1 89.19 327 VAL B C 1
ATOM 5066 O O . VAL B 1 327 ? 16.469 29.875 -11.508 1 89.19 327 VAL B O 1
ATOM 5069 N N . ALA B 1 328 ? 15.062 29.453 -9.812 1 88.75 328 ALA B N 1
ATOM 5070 C CA . ALA B 1 328 ? 13.844 29.594 -10.609 1 88.75 328 ALA B CA 1
ATOM 5071 C C . ALA B 1 328 ? 13.703 31.016 -11.141 1 88.75 328 ALA B C 1
ATOM 5073 O O . ALA B 1 328 ? 13.188 31.234 -12.242 1 88.75 328 ALA B O 1
ATOM 5074 N N . LYS B 1 329 ? 14.141 31.938 -10.383 1 90.25 329 LYS B N 1
ATOM 5075 C CA . LYS B 1 329 ? 14.039 33.344 -10.758 1 90.25 329 LYS B CA 1
ATOM 5076 C C . LYS B 1 329 ? 15.117 33.719 -11.773 1 90.25 329 LYS B C 1
ATOM 5078 O O . LYS B 1 329 ? 14.859 34.531 -12.688 1 90.25 329 LYS B O 1
ATOM 5083 N N . ASP B 1 330 ? 16.297 33.25 -11.609 1 82.62 330 ASP B N 1
ATOM 5084 C CA . ASP B 1 330 ? 17.406 33.594 -12.5 1 82.62 330 ASP B CA 1
ATOM 5085 C C . ASP B 1 330 ? 17.219 32.969 -13.883 1 82.62 330 ASP B C 1
ATOM 5087 O O . ASP B 1 330 ? 17.641 33.531 -14.891 1 82.62 330 ASP B O 1
#

Sequence (660 aa):
MQLIVQPDRRAPTAVHMVWVRVGSVDEVDGTSGVAHALEHMMFKGSRKVAPGEFSRRVAALGGQENAFTSRDYTGYYQQIPSSRLEDVMKLESDRFANNHWPDSEFKKEIEVIKEERRMRTEDQPRAVLMEQLMAATFVASPYHRPVIGWMSDLDALTPGDVRDFHGRWYVPGNATIVIAGDVDVAKVRAWAEKYYGSIPARALPVRKPRTEPAQIGIRRIEVKQPAEQALVALAFRAPSLTRVSDLQADDRDALALLVLSAVLDGYDGARLERALVQGEGRVADGAGSSMSLMGRGPGLFMLTGVPATGKTAAEVEAALRAEVAKVAKDMQLIVQPDRRAPTAVHMVWVRVGSVDEVDGTSGVAHALEHMMFKGSRKVAPGEFSRRVAALGGQENAFTSRDYTGYYQQIPSSRLEDVMKLESDRFANNHWPDSEFKKEIEVIKEERRMRTEDQPRAVLMEQLMAATFVASPYHRPVIGWMSDLDALTPGDVRDFHGRWYVPGNATIVIAGDVDVAKVRAWAEKYYGSIPARALPVRKPRTEPAQIGIRRIEVKQPAEQALVALAFRAPSLTRVSDLQADDRDALALLVLSAVLDGYDGARLERALVQGEGRVADGAGSSMSLMGRGPGLFMLTGVPATGKTAAEVEAALRAEVAKVAKD

Foldseek 3Di:
DAEAEAEDAPDQKKKKKKKFQDAQLQDDPLAAQLRVLLQVLLQCAFPVAHRNRLQVVLVVQVKGWDKDGDRGIIMTMMMGGQVCVLVNLQSVLCSLQGRDHDQVVSVVVLVVLLVVCCVVAVVDQVNVVVLCVLLQVFPQGSSSADRNGDNSSSVRDGPVNNVVVSVQGSFLVRMYMYMYYNYDPVVVVVSCCVRNVPRDGDDHDDGDLRAGDDDDDDDDDDDDDDDPWDKAKDKDWAQAQPDPPPDDPSNVRLVVLQVVQCQQAVDVPHDVCVQACDDPNHFFVDKHWDWDRDHSYIIMIMIMTIGDVPHDSVVVVVSVVVSVVVVVVD/DAEAEAEDAPDQKKKKKKKFQDAQQQDDPLAAQLRVLLQVLLQCDFPVAHRNRLQVVLVVQVKGWDKDGDRGIIMTMMMGGQVCVLVNLQSVLCSLQGRDHDQVVSVVVLVVLLVVCCVVAVVDQVNVVVLCVLLQVFPQGSSNADRNGDNSSSVRDGPVNNVVVSVQGSFLVRMYMYMYYNYDPVVVVVSCCVRNVPRDGDDHDDGDLRAGDDDDDDDDDDDDDDDPWDKAKDKDWAQAQPDPPPDDPSNVRLVVLQVVQCQQAVDVPHDVCVQACDDPNHQFVDKHWDWDRDHSYIIMIMIMTIGDVPHDSVVVVVSVVVSVVVVVVD

pLDDT: mean 95.16, std 3.94, range [74.5, 98.88]

Solvent-accessible surface area (backbone atoms only — not comparable to full-atom values): 34867 Å² total; per-residue (Å²): 96,49,77,47,78,43,73,36,78,87,46,78,31,27,36,44,33,42,38,32,72,46,16,36,52,72,49,42,68,48,37,35,19,39,53,42,50,38,60,59,51,56,53,34,15,25,90,87,32,52,63,50,42,62,62,51,51,41,42,73,62,67,25,50,73,55,69,51,66,39,54,54,29,28,41,37,38,35,42,30,38,29,92,46,46,67,63,51,49,50,52,50,34,44,38,64,76,44,54,40,69,60,64,68,59,45,64,53,47,52,52,52,52,52,49,47,44,41,61,63,27,74,69,24,56,68,44,42,45,52,46,51,45,34,23,64,71,29,78,57,25,49,73,21,56,54,44,77,28,51,68,49,15,54,73,64,55,48,64,65,59,36,50,52,49,43,71,53,57,62,34,43,77,37,30,34,38,40,38,38,21,37,61,55,67,68,59,51,52,53,51,43,45,61,46,51,60,66,54,74,81,50,81,75,68,87,78,64,82,33,56,60,73,85,78,51,52,59,73,47,75,44,74,67,62,91,62,96,66,65,74,39,74,46,80,38,84,38,50,34,46,84,46,90,63,85,62,48,72,50,23,51,50,24,52,49,48,43,50,47,24,40,54,36,46,59,48,94,72,18,50,41,40,50,63,30,46,34,75,92,70,42,35,20,74,38,59,44,48,44,57,47,33,83,59,87,58,84,11,39,36,34,40,37,32,24,39,21,94,93,44,43,59,67,55,34,52,51,51,55,50,47,54,53,50,50,60,74,71,104,94,49,78,46,77,45,74,38,77,87,47,76,32,28,37,43,32,42,38,32,72,46,16,35,52,72,50,42,68,49,38,36,20,38,51,42,50,37,59,59,50,59,52,35,16,24,88,87,34,52,63,53,41,61,62,51,51,41,43,74,61,67,25,50,72,53,68,50,64,38,53,54,30,28,39,39,37,36,43,30,40,31,92,45,46,65,62,50,49,50,53,51,34,45,38,62,75,44,53,41,68,60,64,66,58,45,63,53,47,53,54,53,51,53,50,46,44,41,62,61,26,73,70,24,53,68,43,41,45,51,46,51,47,35,23,63,71,29,77,58,24,50,71,21,56,53,44,77,28,51,68,50,14,54,73,64,56,48,63,65,58,37,52,52,49,44,71,53,56,62,33,43,75,38,30,35,37,41,38,39,21,36,61,54,68,68,59,51,51,51,49,44,46,62,44,52,59,66,54,73,80,52,82,75,69,86,78,66,82,32,55,59,71,85,79,52,52,60,72,48,74,45,74,68,61,91,62,96,65,65,77,38,75,46,80,37,85,37,49,36,45,85,46,90,65,85,62,49,72,50,23,51,51,23,52,48,48,44,50,46,23,41,55,35,44,59,49,95,71,18,51,41,40,49,62,30,44,34,75,92,71,42,35,19,72,38,59,45,48,43,55,47,33,84,60,87,58,84,10,37,36,35,40,38,32,25,39,22,93,95,45,42,61,65,56,34,51,52,51,55,52,47,55,52,50,50,60,72,71,104

Radius of gyration: 29.22 Å; Cα contacts (8 Å, |Δi|>4): 1296; chains: 2; bounding box: 88×65×64 Å

Secondary structure (DSSP, 8-state):
-EEEEEE-TTSSEEEEEEEES--GGG--TT-TTHHHHHHHHTTS-BSSS-TTHHHHHHHHTT-EEEEEE-SS-EEEEEEEEGGGHHHHHHHHHHHHHHB---HHHHHHHHHHHHHHHIIIIIT-HHHHHHHHHHHHH-SSSGGGS-TT--HHHHHH--HHHHHHHHHHH-SGGGEEEEEEES--HHHHHHHHHHHTTTSPP-PPPPPP--PPPPP-S-EEE------SS--EEEEEEE-----SSS--HHHHHHHHHHHHHHHHHSSTT-HHIIIIISSTT--EEEEEEEEE-SSSS-EEEEEEEEEPTT--HHHHHHHHHHHHHHHHH-/-EEEEEE-TTSSEEEEEEEES--GGG--TT-TTHHHHHHHHTTS-BSSS-TTHHHHHHHHTT-EEEEEE-SS-EEEEEEEEGGGHHHHHHHHHHHHHHB---HHHHHHHHHHHHHHHIIIIIT-HHHHHHHHHHHHH-SSSGGGS-TT--HHHHHH--HHHHHHHHHHH-SGGGEEEEEEES--HHHHHHHHHHHTTTSPP-PPPPPP--PPPPP-S-EEE------SS--EEEEEEE-----SSS--HHHHHHHHHHHHHHHHHSSTT-HHIIIIISSTT--EEEEEEEEE-SSSS-EEEEEEEEEPTT--HHHHHHHHHHHHHHHHH-

Nearest PDB structures (foldseek):
  3ami-assembly1_B  TM=9.799E-01  e=8.983E-42  Sphingomonas sp. A1
  4nnz-assembly2_B  TM=9.571E-01  e=5.363E-33  Pseudomonas aeruginosa PAO1
  4nnz-assembly2_A  TM=9.547E-01  e=8.833E-33  Pseudomonas aeruginosa PAO1
  5euf-assembly1_A  TM=9.241E-01  e=2.629E-26  Helicobacter pylori
  5euf-assembly1_B  TM=9.222E-01  e=2.978E-26  Helicobacter pylori

InterPro domains:
  IPR007863 Peptidase M16, C-terminal [PF05193] (157-330)
  IPR011249 Metalloenzyme, LuxS/M16 peptidase-like [SSF63411] (2-205)
  IPR011249 Metalloenzyme, LuxS/M16 peptidase-like [SSF63411] (213-328)
  IPR011765 Peptidase M16, N-terminal [PF00675] (8-148)
  IPR050361 Mitochondrial Processing Peptidase/Ubiquinol-cytochrome c Reductase Complex [PTHR11851] (10-281)